Protein AF-0000000087155590 (afdb_homodimer)

Organism: NCBI:txid2511166

Nearest PDB structures (foldseek):
  5hev-assembly1_A  TM=5.969E-01  e=5.301E-11  Enterococcus faecium SD3B-2
  4zms-assembly1_B  TM=6.198E-01  e=1.510E-10  Streptococcus pneumoniae R6
  3eul-assembly2_B  TM=9.256E-01  e=1.081E-07  Mycobacterium tuberculosis
  7ve6-assembly1_B  TM=9.357E-01  e=5.323E-06  Staphylococcus aureus subsp. aureus Mu50
  3b2n-assembly1_A  TM=9.030E-01  e=6.718E-06  Staphylococcus aureus

Radius of gyration: 24.92 Å; Cα contacts (8 Å, |Δi|>4): 752; chains: 2; bounding box: 54×76×49 Å

Structure (mmCIF, N/CA/C/O backbone):
data_AF-0000000087155590-model_v1
#
loop_
_entity.id
_entity.type
_entity.pdbx_description
1 polymer 'Putative transcriptional regulatory protein NarL'
#
loop_
_atom_site.group_PDB
_atom_site.id
_atom_site.type_symbol
_atom_site.label_atom_id
_atom_site.label_alt_id
_atom_site.label_comp_id
_atom_site.label_asym_id
_atom_site.label_entity_id
_atom_site.label_seq_id
_atom_site.pdbx_PDB_ins_code
_atom_site.Cartn_x
_atom_site.Cartn_y
_atom_site.Cartn_z
_atom_site.occupancy
_atom_site.B_iso_or_equiv
_atom_site.auth_seq_id
_atom_site.auth_comp_id
_atom_site.auth_asym_id
_atom_site.auth_atom_id
_atom_site.pdbx_PDB_model_num
ATOM 1 N N . MET A 1 1 ? 22.781 20.844 10.422 1 59.44 1 MET A N 1
ATOM 2 C CA . MET A 1 1 ? 21.344 21.062 10.25 1 59.44 1 MET A CA 1
ATOM 3 C C . MET A 1 1 ? 20.547 19.938 10.883 1 59.44 1 MET A C 1
ATOM 5 O O . MET A 1 1 ? 20.922 18.766 10.789 1 59.44 1 MET A O 1
ATOM 9 N N . ARG A 1 2 ? 19.672 20.281 11.836 1 85.31 2 ARG A N 1
ATOM 10 C CA . ARG A 1 2 ? 18.969 19.25 12.602 1 85.31 2 ARG A CA 1
ATOM 11 C C . ARG A 1 2 ? 18.078 18.406 11.695 1 85.31 2 ARG A C 1
ATOM 13 O O . ARG A 1 2 ? 17.438 18.922 10.781 1 85.31 2 ARG A O 1
ATOM 20 N N . ARG A 1 3 ? 18.234 17.125 11.727 1 94.19 3 ARG A N 1
ATOM 21 C CA . ARG A 1 3 ? 17.422 16.219 10.93 1 94.19 3 ARG A CA 1
ATOM 22 C C . ARG A 1 3 ? 15.961 16.266 11.391 1 94.19 3 ARG A C 1
ATOM 24 O O . ARG A 1 3 ? 15.68 16.375 12.586 1 94.19 3 ARG A O 1
ATOM 31 N N . THR A 1 4 ? 15.031 16.359 10.445 1 97.06 4 THR A N 1
ATOM 32 C CA . THR A 1 4 ? 13.609 16.219 10.75 1 97.06 4 THR A CA 1
ATOM 33 C C . THR A 1 4 ? 13.297 14.828 11.281 1 97.06 4 THR A C 1
ATOM 35 O O . THR A 1 4 ? 13.625 13.828 10.641 1 97.06 4 THR A O 1
ATOM 38 N N . ARG A 1 5 ? 12.766 14.75 12.453 1 97.94 5 ARG A N 1
ATOM 39 C CA . ARG A 1 5 ? 12.43 13.484 13.094 1 97.94 5 ARG A CA 1
ATOM 40 C C . ARG A 1 5 ? 11.055 12.984 12.641 1 97.94 5 ARG A C 1
ATOM 42 O O . ARG A 1 5 ? 10.055 13.672 12.828 1 97.94 5 ARG A O 1
ATOM 49 N N . LEU A 1 6 ? 11.016 11.742 12.109 1 97.94 6 LEU A N 1
ATOM 50 C CA . LEU A 1 6 ? 9.836 11.211 11.438 1 97.94 6 LEU A CA 1
ATOM 51 C C . LEU A 1 6 ? 9.328 9.961 12.141 1 97.94 6 LEU A C 1
ATOM 53 O O . LEU A 1 6 ? 10.102 9.039 12.414 1 97.94 6 LEU A O 1
ATOM 57 N N . VAL A 1 7 ? 8.039 9.977 12.531 1 97.88 7 VAL A N 1
ATOM 58 C CA . VAL A 1 7 ? 7.32 8.75 12.852 1 97.88 7 VAL A CA 1
ATOM 59 C C . VAL A 1 7 ? 6.539 8.266 11.633 1 97.88 7 VAL A C 1
ATOM 61 O O . VAL A 1 7 ? 5.828 9.047 11 1 97.88 7 VAL A O 1
ATOM 64 N N . ILE A 1 8 ? 6.762 7.035 11.297 1 98.31 8 ILE A N 1
ATOM 65 C CA . ILE A 1 8 ? 6.012 6.48 10.172 1 98.31 8 ILE A CA 1
ATOM 66 C C . ILE A 1 8 ? 5.105 5.355 10.672 1 98.31 8 ILE A C 1
ATOM 68 O O . ILE A 1 8 ? 5.473 4.609 11.578 1 98.31 8 ILE A O 1
ATOM 72 N N . ALA A 1 9 ? 3.852 5.312 10.094 1 96.62 9 ALA A N 1
ATOM 73 C CA . ALA A 1 9 ? 2.914 4.258 10.477 1 96.62 9 ALA A CA 1
ATOM 74 C C . ALA A 1 9 ? 2.092 3.797 9.273 1 96.62 9 ALA A C 1
ATOM 76 O O . ALA A 1 9 ? 1.525 4.617 8.555 1 96.62 9 ALA A O 1
ATOM 77 N N . ASP A 1 10 ? 2.053 2.562 9.047 1 95.44 10 ASP A N 1
ATOM 78 C CA . ASP A 1 10 ? 1.27 1.902 8 1 95.44 10 ASP A CA 1
ATOM 79 C C . ASP A 1 10 ? 0.986 0.448 8.367 1 95.44 10 ASP A C 1
ATOM 81 O O . ASP A 1 10 ? 1.851 -0.241 8.914 1 95.44 10 ASP A O 1
ATOM 85 N N . ARG A 1 11 ? -0.164 -0.008 7.984 1 91.06 11 ARG A N 1
ATOM 86 C CA . ARG A 1 11 ? -0.543 -1.37 8.344 1 91.06 11 ARG A CA 1
ATOM 87 C C . ARG A 1 11 ? 0.173 -2.389 7.465 1 91.06 11 ARG A C 1
ATOM 89 O O . ARG A 1 11 ? 0.199 -3.58 7.777 1 91.06 11 ARG A O 1
ATOM 96 N N . HIS A 1 12 ? 0.706 -1.936 6.371 1 93.5 12 HIS A N 1
ATOM 97 C CA . HIS A 1 12 ? 1.404 -2.826 5.449 1 93.5 12 HIS A CA 1
ATOM 98 C C . HIS A 1 12 ? 2.914 -2.732 5.633 1 93.5 12 HIS A C 1
ATOM 100 O O . HIS A 1 12 ? 3.527 -1.724 5.273 1 93.5 12 HIS A O 1
ATOM 106 N N . PRO A 1 13 ? 3.557 -3.82 6.125 1 94.81 13 PRO A N 1
ATOM 107 C CA . PRO A 1 13 ? 5.004 -3.797 6.359 1 94.81 13 PRO A CA 1
ATOM 108 C C . PRO A 1 13 ? 5.797 -3.404 5.113 1 94.81 13 PRO A C 1
ATOM 110 O O . PRO A 1 13 ? 6.844 -2.766 5.223 1 94.81 13 PRO A O 1
ATOM 113 N N . ILE A 1 14 ? 5.273 -3.762 3.992 1 97 14 ILE A N 1
ATOM 114 C CA . ILE A 1 14 ? 5.996 -3.471 2.758 1 97 14 ILE A CA 1
ATOM 115 C C . ILE A 1 14 ? 6.062 -1.961 2.545 1 97 14 ILE A C 1
ATOM 117 O O . ILE A 1 14 ? 7.047 -1.448 2.006 1 97 14 ILE A O 1
ATOM 121 N N . VAL A 1 15 ? 5.062 -1.237 2.93 1 97.44 15 VAL A N 1
ATOM 122 C CA . VAL A 1 15 ? 5.059 0.219 2.838 1 97.44 15 VAL A CA 1
ATOM 123 C C . VAL A 1 15 ? 6.102 0.798 3.793 1 97.44 15 VAL A C 1
ATOM 125 O O . VAL A 1 15 ? 6.871 1.686 3.418 1 97.44 15 VAL A O 1
ATOM 128 N N . LEU A 1 16 ? 6.184 0.263 5.008 1 98.06 16 LEU A N 1
ATOM 129 C CA . LEU A 1 16 ? 7.172 0.708 5.98 1 98.06 16 LEU A CA 1
ATOM 130 C C . LEU A 1 16 ? 8.586 0.457 5.469 1 98.06 16 LEU A C 1
ATOM 132 O O . LEU A 1 16 ? 9.477 1.289 5.656 1 98.06 16 LEU A O 1
ATOM 136 N N . GLN A 1 17 ? 8.75 -0.666 4.832 1 97.56 17 GLN A N 1
ATOM 137 C CA . GLN A 1 17 ? 10.047 -0.971 4.23 1 97.56 17 GLN A CA 1
ATOM 138 C C . GLN A 1 17 ? 10.391 0.032 3.133 1 97.56 17 GLN A C 1
ATOM 140 O O . GLN A 1 17 ? 11.539 0.478 3.031 1 97.56 17 GLN A O 1
ATOM 145 N N . GLY A 1 18 ? 9.398 0.321 2.318 1 98.31 18 GLY A N 1
ATOM 146 C CA . GLY A 1 18 ? 9.602 1.322 1.283 1 98.31 18 GLY A CA 1
ATOM 147 C C . GLY A 1 18 ? 9.969 2.688 1.836 1 98.31 18 GLY A C 1
ATOM 148 O O . GLY A 1 18 ? 10.898 3.328 1.35 1 98.31 18 GLY A O 1
ATOM 149 N N . LEU A 1 19 ? 9.281 3.082 2.826 1 98.5 19 LEU A N 1
ATOM 150 C CA . LEU A 1 19 ? 9.562 4.367 3.463 1 98.5 19 LEU A CA 1
ATOM 151 C C . LEU A 1 19 ? 10.961 4.375 4.07 1 98.5 19 LEU A C 1
ATOM 153 O O . LEU A 1 19 ? 11.695 5.352 3.92 1 98.5 19 LEU A O 1
ATOM 157 N N . ALA A 1 20 ? 11.305 3.289 4.777 1 98.06 20 ALA A N 1
ATOM 158 C CA . ALA A 1 20 ? 12.641 3.188 5.352 1 98.06 20 ALA A CA 1
ATOM 159 C C . ALA A 1 20 ? 13.711 3.328 4.273 1 98.06 20 ALA A C 1
ATOM 161 O O . ALA A 1 20 ? 14.719 4.016 4.473 1 98.06 20 ALA A O 1
ATOM 162 N N . SER A 1 21 ? 13.477 2.73 3.184 1 97.56 21 SER A N 1
ATOM 163 C CA . SER A 1 21 ? 14.43 2.785 2.076 1 97.56 21 SER A CA 1
ATOM 164 C C . SER A 1 21 ? 14.539 4.199 1.513 1 97.56 21 SER A C 1
ATOM 166 O O . SER A 1 21 ? 15.641 4.684 1.254 1 97.56 21 SER A O 1
ATOM 168 N N . VAL A 1 22 ? 13.438 4.898 1.303 1 97.75 22 VAL A N 1
ATOM 169 C CA . VAL A 1 22 ? 13.391 6.246 0.746 1 97.75 22 VAL A CA 1
ATOM 170 C C . VAL A 1 22 ? 14.148 7.207 1.659 1 97.75 22 VAL A C 1
ATOM 172 O O . VAL A 1 22 ? 14.984 7.984 1.193 1 97.75 22 VAL A O 1
ATOM 175 N N . PHE A 1 23 ? 13.93 7.055 2.924 1 97.88 23 PHE A N 1
ATOM 176 C CA . PHE A 1 23 ? 14.477 8.055 3.834 1 97.88 23 PHE A CA 1
ATOM 177 C C . PHE A 1 23 ? 15.906 7.703 4.234 1 97.88 23 PHE A C 1
ATOM 179 O O . PHE A 1 23 ? 16.625 8.539 4.777 1 97.88 23 PHE A O 1
ATOM 186 N N . ALA A 1 24 ? 16.312 6.449 4.004 1 96.69 24 ALA A N 1
ATOM 187 C CA . ALA A 1 24 ? 17.719 6.094 4.176 1 96.69 24 ALA A CA 1
ATOM 188 C C . ALA A 1 24 ? 18.594 6.781 3.133 1 96.69 24 ALA A C 1
ATOM 190 O O . ALA A 1 24 ? 19.797 6.941 3.332 1 96.69 24 ALA A O 1
ATOM 191 N N . ALA A 1 25 ? 18 7.227 2.08 1 94.44 25 ALA A N 1
ATOM 192 C CA . ALA A 1 25 ? 18.734 7.797 0.96 1 94.44 25 ALA A CA 1
ATOM 193 C C . ALA A 1 25 ? 18.844 9.312 1.092 1 94.44 25 ALA A C 1
ATOM 195 O O . ALA A 1 25 ? 19.484 9.969 0.266 1 94.44 25 ALA A O 1
ATOM 196 N N . VAL A 1 26 ? 18.203 9.867 2.105 1 93.75 26 VAL A N 1
ATOM 197 C CA . VAL A 1 26 ? 18.266 11.312 2.305 1 93.75 26 VAL A CA 1
ATOM 198 C C . VAL A 1 26 ? 18.812 11.617 3.699 1 93.75 26 VAL A C 1
ATOM 200 O O . VAL A 1 26 ? 18.578 10.859 4.645 1 93.75 26 VAL A O 1
ATOM 203 N N . ARG A 1 27 ? 19.422 12.773 3.85 1 93.56 27 ARG A N 1
ATOM 204 C CA . ARG A 1 27 ? 20.156 13.07 5.082 1 93.56 27 ARG A CA 1
ATOM 205 C C . ARG A 1 27 ? 19.328 13.961 6.004 1 93.56 27 ARG A C 1
ATOM 207 O O . ARG A 1 27 ? 19.625 14.07 7.195 1 93.56 27 ARG A O 1
ATOM 214 N N . ASP A 1 28 ? 18.328 14.578 5.508 1 95.94 28 ASP A N 1
ATOM 215 C CA . ASP A 1 28 ? 17.656 15.617 6.281 1 95.94 28 ASP A CA 1
ATOM 216 C C . ASP A 1 28 ? 16.453 15.039 7.039 1 95.94 28 ASP A C 1
ATOM 218 O O . ASP A 1 28 ? 15.719 15.781 7.699 1 95.94 28 ASP A O 1
ATOM 222 N N . PHE A 1 29 ? 16.281 13.664 6.953 1 97.75 29 PHE A N 1
ATOM 223 C CA . PHE A 1 29 ? 15.227 13 7.703 1 97.75 29 PHE A CA 1
ATOM 224 C C . PHE A 1 29 ? 15.789 11.859 8.539 1 97.75 29 PHE A C 1
ATOM 226 O O . PHE A 1 29 ? 16.781 11.234 8.156 1 97.75 29 PHE A O 1
ATOM 233 N N . GLU A 1 30 ? 15.172 11.609 9.641 1 97.69 30 GLU A N 1
ATOM 234 C CA . GLU A 1 30 ? 15.461 10.461 10.492 1 97.69 30 GLU A CA 1
ATOM 235 C C . GLU A 1 30 ? 14.172 9.797 10.969 1 97.69 30 GLU A C 1
ATOM 237 O O . GLU A 1 30 ? 13.32 10.445 11.594 1 97.69 30 GLU A O 1
ATOM 242 N N . ILE A 1 31 ? 14.055 8.578 10.688 1 98.25 31 ILE A N 1
ATOM 243 C CA . ILE A 1 31 ? 12.922 7.836 11.227 1 98.25 31 ILE A CA 1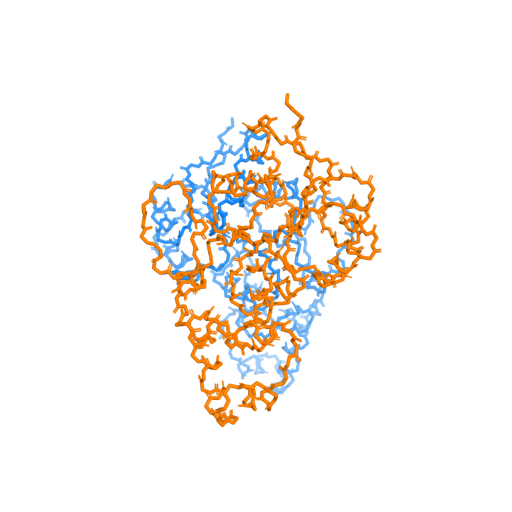
ATOM 244 C C . ILE A 1 31 ? 13.195 7.465 12.688 1 98.25 31 ILE A C 1
ATOM 246 O O . ILE A 1 31 ? 14.133 6.723 12.977 1 98.25 31 ILE A O 1
ATOM 250 N N . VAL A 1 32 ? 12.352 7.875 13.562 1 97.88 32 VAL A N 1
ATOM 251 C CA . VAL A 1 32 ? 12.609 7.66 14.984 1 97.88 32 VAL A CA 1
ATOM 252 C C . VAL A 1 32 ? 11.711 6.543 15.508 1 97.88 32 VAL A C 1
ATOM 254 O O . VAL A 1 32 ? 11.953 5.996 16.594 1 97.88 32 VAL A O 1
ATOM 257 N N . ALA A 1 33 ? 10.633 6.258 14.773 1 97.75 33 ALA A N 1
ATOM 258 C CA . ALA A 1 33 ? 9.742 5.148 15.109 1 97.75 33 ALA A CA 1
ATOM 259 C C . ALA A 1 33 ? 8.977 4.668 13.883 1 97.75 33 ALA A C 1
ATOM 261 O O . ALA A 1 33 ? 8.617 5.465 13.016 1 97.75 33 ALA A O 1
ATOM 262 N N . SER A 1 34 ? 8.773 3.436 13.797 1 97.88 34 SER A N 1
ATOM 263 C CA . SER A 1 34 ? 7.98 2.762 12.773 1 97.88 34 SER A CA 1
ATOM 264 C C . SER A 1 34 ? 6.898 1.889 13.406 1 97.88 34 SER A C 1
ATOM 266 O O . SER A 1 34 ? 7.195 1.014 14.219 1 97.88 34 SER A O 1
ATOM 268 N N . CYS A 1 35 ? 5.633 2.146 13.008 1 95.75 35 CYS A N 1
ATOM 269 C CA . CYS A 1 35 ? 4.508 1.479 13.648 1 95.75 35 CYS A CA 1
ATOM 270 C C . CYS A 1 35 ? 3.627 0.781 12.617 1 95.75 35 CYS A C 1
ATOM 272 O O . CYS A 1 35 ? 3.412 1.305 11.523 1 95.75 35 CYS A O 1
ATOM 274 N N . SER A 1 36 ? 3.051 -0.361 12.992 1 93.44 36 SER A N 1
ATOM 275 C CA . SER A 1 36 ? 2.201 -1.117 12.078 1 93.44 36 SER A CA 1
ATOM 276 C C . SER A 1 36 ? 0.75 -1.12 12.547 1 93.44 36 SE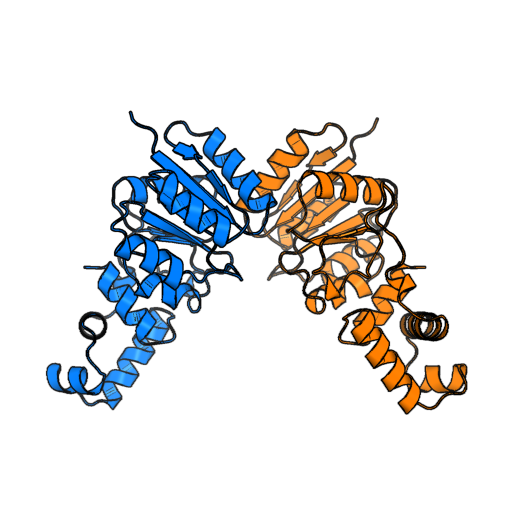R A C 1
ATOM 278 O O . SER A 1 36 ? -0.099 -1.788 11.953 1 93.44 36 SER A O 1
ATOM 280 N N . ASP A 1 37 ? 0.493 -0.435 13.656 1 89.88 37 ASP A N 1
ATOM 281 C CA . ASP A 1 37 ? -0.869 -0.331 14.164 1 89.88 37 ASP A CA 1
ATOM 282 C C . ASP A 1 37 ? -1.106 1.026 14.82 1 89.88 37 ASP A C 1
ATOM 284 O O . ASP A 1 37 ? -0.16 1.776 15.07 1 89.88 37 ASP A O 1
ATOM 288 N N . GLY A 1 38 ? -2.369 1.312 15.023 1 90.75 38 GLY A N 1
ATOM 289 C CA . GLY A 1 38 ? -2.742 2.611 15.555 1 90.75 38 GLY A CA 1
ATOM 290 C C . GLY A 1 38 ? -2.254 2.834 16.984 1 90.75 38 GLY A C 1
ATOM 291 O O . GLY A 1 38 ? -1.766 3.916 17.312 1 90.75 38 GLY A O 1
ATOM 292 N N . ALA A 1 39 ? -2.385 1.857 17.797 1 90.06 39 ALA A N 1
ATOM 293 C CA . ALA A 1 39 ? -2.004 1.987 19.203 1 90.06 39 ALA A CA 1
ATOM 294 C C . ALA A 1 39 ? -0.52 2.318 19.328 1 90.06 39 ALA A C 1
ATOM 296 O O . ALA A 1 39 ? -0.15 3.254 20.047 1 90.06 39 ALA A O 1
ATOM 297 N N . SER A 1 40 ? 0.287 1.545 18.672 1 94 40 SER A N 1
ATOM 298 C CA . SER A 1 40 ? 1.723 1.798 18.719 1 94 40 SER A CA 1
ATOM 299 C C . SER A 1 40 ? 2.064 3.156 18.109 1 94 40 SER A C 1
ATOM 301 O O . SER A 1 40 ? 2.998 3.824 18.562 1 94 40 SER A O 1
ATOM 303 N N . CYS A 1 41 ? 1.32 3.549 17.109 1 94.5 41 CYS A N 1
ATOM 304 C CA . CYS A 1 41 ? 1.52 4.848 16.484 1 94.5 41 CYS A CA 1
ATOM 305 C C . CYS A 1 41 ? 1.258 5.98 17.453 1 94.5 41 CYS A C 1
ATOM 307 O O . CYS A 1 41 ? 2.068 6.902 17.578 1 94.5 41 CYS A O 1
ATOM 309 N N . VAL A 1 42 ? 0.181 5.895 18.125 1 94.38 42 VAL A N 1
ATOM 310 C CA . VAL A 1 42 ? -0.193 6.914 19.109 1 94.38 42 VAL A CA 1
ATOM 311 C C . VAL A 1 42 ? 0.886 7.027 20.172 1 94.38 42 VAL A C 1
ATOM 313 O O . VAL A 1 42 ? 1.328 8.125 20.516 1 94.38 42 VAL A O 1
ATOM 316 N N . GLU A 1 43 ? 1.319 5.918 20.656 1 96.06 43 GLU A N 1
ATOM 317 C CA . GLU A 1 43 ? 2.365 5.902 21.672 1 96.06 43 GLU A CA 1
ATOM 318 C C . GLU A 1 43 ? 3.66 6.516 21.141 1 96.06 43 GLU A C 1
ATOM 320 O O . GLU A 1 43 ? 4.328 7.273 21.844 1 96.06 43 GLU A O 1
ATOM 325 N N . ALA A 1 44 ? 4.004 6.207 19.969 1 97.06 44 ALA A N 1
ATOM 326 C CA . ALA A 1 44 ? 5.227 6.723 19.359 1 97.06 44 ALA A CA 1
ATOM 327 C C . ALA A 1 44 ? 5.168 8.234 19.219 1 97.06 44 ALA A C 1
ATOM 329 O O . ALA A 1 44 ? 6.137 8.938 19.531 1 97.06 44 ALA A O 1
ATOM 330 N N . ILE A 1 45 ? 4.051 8.719 18.734 1 95.75 45 ILE A N 1
ATOM 331 C CA . ILE A 1 45 ? 3.896 10.156 18.547 1 95.75 45 ILE A CA 1
ATOM 332 C C . ILE A 1 45 ? 4.027 10.875 19.891 1 95.75 45 ILE A C 1
ATOM 334 O O . ILE A 1 45 ? 4.688 11.906 19.984 1 95.75 45 ILE A O 1
ATOM 338 N N . ARG A 1 46 ? 3.467 10.289 20.859 1 95.31 46 ARG A N 1
ATOM 339 C CA . ARG A 1 46 ? 3.459 10.875 22.188 1 95.31 46 ARG A CA 1
ATOM 340 C C . ARG A 1 46 ? 4.871 10.938 22.766 1 95.31 46 ARG A C 1
ATOM 342 O O . ARG A 1 46 ? 5.234 11.922 23.422 1 95.31 46 ARG A O 1
ATOM 349 N N . ASN A 1 47 ? 5.699 9.969 22.422 1 95.12 47 ASN A N 1
ATOM 350 C CA . ASN A 1 47 ? 6.922 9.781 23.203 1 95.12 47 ASN A CA 1
ATOM 351 C C . ASN A 1 47 ? 8.156 10.156 22.391 1 95.12 47 ASN A C 1
ATOM 353 O O . ASN A 1 47 ? 9.25 10.312 22.953 1 95.12 47 ASN A O 1
ATOM 357 N N . SER A 1 48 ? 8.086 10.344 21.156 1 93.5 48 SER A N 1
ATOM 358 C CA . SER A 1 48 ? 9.289 10.445 20.328 1 93.5 48 SER A CA 1
ATOM 359 C C . SER A 1 48 ? 9.703 11.898 20.125 1 93.5 48 SER A C 1
ATOM 361 O O . SER A 1 48 ? 10.82 12.18 19.703 1 93.5 48 SER A O 1
ATOM 363 N N . GLY A 1 49 ? 8.852 12.906 20.375 1 93.94 49 GLY A N 1
ATOM 364 C CA . GLY A 1 49 ? 9.148 14.289 20.031 1 93.94 49 GLY A CA 1
ATOM 365 C C . GLY A 1 49 ? 9.344 14.492 18.531 1 93.94 49 GLY A C 1
ATOM 366 O O . GLY A 1 49 ? 10.164 15.32 18.125 1 93.94 49 GLY A O 1
ATOM 367 N N . SER A 1 50 ? 8.703 13.734 17.781 1 96.38 50 SER A N 1
ATOM 368 C CA . SER A 1 50 ? 8.844 13.789 16.328 1 96.38 50 SER A CA 1
ATOM 369 C C . SER A 1 50 ? 8.336 15.117 15.773 1 96.38 50 SER A C 1
ATOM 371 O O . SER A 1 50 ? 7.434 15.734 16.344 1 96.38 50 SER A O 1
ATOM 373 N N . ASP A 1 51 ? 8.945 15.547 14.68 1 96.5 51 ASP A N 1
ATOM 374 C CA . ASP A 1 51 ? 8.492 16.734 13.969 1 96.5 51 ASP A CA 1
ATOM 375 C C . ASP A 1 51 ? 7.301 16.422 13.07 1 96.5 51 ASP A C 1
ATOM 377 O O . ASP A 1 51 ? 6.367 17.219 12.961 1 96.5 51 ASP A O 1
ATOM 381 N N . ILE A 1 52 ? 7.348 15.281 12.414 1 96.38 52 ILE A N 1
ATOM 382 C CA . ILE A 1 52 ? 6.312 14.867 11.469 1 96.38 52 ILE A CA 1
ATOM 383 C C . ILE A 1 52 ? 5.898 13.43 11.766 1 96.38 52 ILE A C 1
ATOM 385 O O . ILE A 1 52 ? 6.742 12.578 12.07 1 96.38 52 ILE A O 1
ATOM 389 N N . ALA A 1 53 ? 4.59 13.148 11.703 1 96.31 53 ALA A N 1
ATOM 390 C CA . ALA A 1 53 ? 4.031 11.805 11.695 1 96.31 53 ALA A CA 1
ATOM 391 C C . ALA A 1 53 ? 3.389 11.484 10.344 1 96.31 53 ALA A C 1
ATOM 393 O O . ALA A 1 53 ? 2.373 12.078 9.984 1 96.31 53 ALA A O 1
ATOM 394 N N . LEU A 1 54 ? 4.059 10.648 9.578 1 96.38 54 LEU A N 1
ATOM 395 C CA . LEU A 1 54 ? 3.547 10.148 8.305 1 96.38 54 LEU A CA 1
ATOM 396 C C . LEU A 1 54 ? 2.748 8.867 8.5 1 96.38 54 LEU A C 1
ATOM 398 O O . LEU A 1 54 ? 3.326 7.801 8.719 1 96.38 54 LEU A O 1
ATOM 402 N N . LEU A 1 55 ? 1.37 8.992 8.344 1 93.69 55 LEU A N 1
ATOM 403 C CA . LEU A 1 55 ? 0.507 7.898 8.773 1 93.69 55 LEU A CA 1
ATOM 404 C C . LEU A 1 55 ? -0.434 7.473 7.652 1 93.69 55 LEU A C 1
ATOM 406 O O . LEU A 1 55 ? -0.897 8.305 6.875 1 93.69 55 LEU A O 1
ATOM 410 N N . GLU A 1 56 ? -0.629 6.145 7.664 1 90.12 56 GLU A N 1
ATOM 411 C CA . GLU A 1 56 ? -1.754 5.723 6.836 1 90.12 56 GLU A CA 1
ATOM 412 C C . GLU A 1 56 ? -3.066 6.312 7.344 1 90.12 56 GLU A C 1
ATOM 414 O O . GLU A 1 56 ? -3.176 6.676 8.516 1 90.12 56 GLU A O 1
ATOM 419 N N . ASP A 1 57 ? -4.09 6.426 6.488 1 75.31 57 ASP A N 1
ATOM 420 C CA . ASP A 1 57 ? -5.289 7.18 6.828 1 75.31 57 ASP A CA 1
ATOM 421 C C . ASP A 1 57 ? -6.328 6.289 7.508 1 75.31 57 ASP A C 1
ATOM 423 O O . ASP A 1 57 ? -7.312 6.781 8.055 1 75.31 57 ASP A O 1
ATOM 427 N N . ALA A 1 58 ? -6.113 4.996 7.484 1 75.62 58 ALA A N 1
ATOM 428 C CA . ALA A 1 58 ? -7.188 4.152 8.008 1 75.62 58 ALA A CA 1
ATOM 429 C C . ALA A 1 58 ? -6.629 3.021 8.867 1 75.62 58 ALA A C 1
ATOM 431 O O . ALA A 1 58 ? -6.324 1.939 8.352 1 75.62 58 ALA A O 1
ATOM 432 N N . PHE A 1 59 ? -6.488 3.279 10.18 1 81.12 59 PHE A N 1
ATOM 433 C CA . PHE A 1 59 ? -6.207 2.197 11.117 1 81.12 59 PHE A CA 1
ATOM 434 C C . PHE A 1 59 ? -7.496 1.656 11.719 1 81.12 59 PHE A C 1
ATOM 436 O O . PHE A 1 59 ? -8.43 2.418 11.992 1 81.12 59 PHE A O 1
ATOM 443 N N . PRO A 1 60 ? -7.586 0.349 11.938 1 74.56 60 PRO A N 1
ATOM 444 C CA . PRO A 1 60 ? -8.797 -0.235 12.523 1 74.56 60 PRO A CA 1
ATOM 445 C C . PRO A 1 60 ? -8.969 0.119 14 1 74.56 60 PRO A C 1
ATOM 447 O O . PRO A 1 60 ? -10.094 0.167 14.5 1 74.56 60 PRO A O 1
ATOM 450 N N . ASP A 1 61 ? -7.992 0.344 14.68 1 81.19 61 ASP A N 1
ATOM 451 C CA . ASP A 1 61 ? -8.031 0.439 16.141 1 81.19 61 ASP A CA 1
ATOM 452 C C . ASP A 1 61 ? -8.062 1.896 16.594 1 81.19 61 ASP A C 1
ATOM 454 O O . ASP A 1 61 ? -8.352 2.184 17.766 1 81.19 61 ASP A O 1
ATOM 458 N N . VAL A 1 62 ? -7.738 2.855 15.75 1 82.56 62 VAL A N 1
ATOM 459 C CA . VAL A 1 62 ? -7.738 4.277 16.078 1 82.56 62 VAL A CA 1
ATOM 460 C C . VAL A 1 62 ? -8.125 5.094 14.852 1 82.56 62 VAL A C 1
ATOM 462 O O . VAL A 1 62 ? -7.676 4.812 13.742 1 82.56 62 VAL A O 1
ATOM 465 N N . THR A 1 63 ? -8.914 6.035 14.992 1 79.5 63 THR A N 1
ATOM 466 C CA . THR A 1 63 ? -9.32 6.883 13.883 1 79.5 63 THR A CA 1
ATOM 467 C C . THR A 1 63 ? -8.359 8.062 13.719 1 79.5 63 THR A C 1
ATOM 469 O O . THR A 1 63 ? -7.656 8.43 14.664 1 79.5 63 THR A O 1
ATOM 472 N N . SER A 1 64 ? -8.289 8.609 12.477 1 81.12 64 SER A N 1
ATOM 473 C CA . SER A 1 64 ? -7.496 9.805 12.219 1 81.12 64 SER A CA 1
ATOM 474 C C . SER A 1 64 ? -7.91 10.953 13.141 1 81.12 64 SER A C 1
ATOM 476 O O . SER A 1 64 ? -7.062 11.719 13.602 1 81.12 64 SER A O 1
ATOM 478 N N . ALA A 1 65 ? -9.195 11 13.383 1 76.69 65 ALA A N 1
ATOM 479 C CA . ALA A 1 65 ? -9.727 12.047 14.25 1 76.69 65 ALA A CA 1
ATOM 480 C C . ALA A 1 65 ? -9.195 11.914 15.672 1 76.69 65 ALA A C 1
ATOM 482 O O . ALA A 1 65 ? -8.859 12.914 16.312 1 76.69 65 ALA A O 1
ATOM 483 N N . GLU A 1 66 ? -9.109 10.719 16.141 1 82.75 66 GLU A N 1
ATOM 484 C CA . GLU A 1 66 ? -8.602 10.461 17.484 1 82.75 66 GLU A CA 1
ATOM 485 C C . GLU A 1 66 ? -7.121 10.836 17.594 1 82.75 66 GLU A C 1
ATOM 487 O O . GLU A 1 66 ? -6.691 11.398 18.609 1 82.75 66 GLU A O 1
ATOM 492 N N . ILE A 1 67 ? -6.41 10.555 16.578 1 86.31 67 ILE A N 1
ATOM 493 C CA . ILE A 1 67 ? -4.988 10.875 16.562 1 86.31 67 ILE A CA 1
ATOM 494 C C . ILE A 1 67 ? -4.793 12.391 16.594 1 86.31 67 ILE A C 1
ATOM 496 O O . ILE A 1 67 ? -4.012 12.906 17.391 1 86.31 67 ILE A O 1
ATOM 500 N N . LEU A 1 68 ? -5.535 13.07 15.781 1 82.75 68 LEU A N 1
ATOM 501 C CA . LEU A 1 68 ? -5.43 14.523 15.695 1 82.75 68 LEU A CA 1
ATOM 502 C C . LEU A 1 68 ? -5.867 15.172 17 1 82.75 68 LEU A C 1
ATOM 504 O O . LEU A 1 68 ? -5.242 16.125 17.469 1 82.75 68 LEU A O 1
ATOM 508 N N . ALA A 1 69 ? -6.918 14.656 17.562 1 82.44 69 ALA A N 1
ATOM 509 C CA . ALA A 1 69 ? -7.414 15.172 18.844 1 82.44 69 ALA A CA 1
ATOM 510 C C . ALA A 1 69 ? -6.363 15.016 19.938 1 82.44 69 ALA A C 1
ATOM 512 O O . ALA A 1 69 ? -6.184 15.914 20.766 1 82.44 69 ALA A O 1
ATOM 513 N N . MET A 1 70 ? -5.773 13.859 19.922 1 87.44 70 MET A N 1
ATOM 514 C CA . MET A 1 70 ? -4.734 13.594 20.922 1 87.44 70 MET A CA 1
ATOM 515 C C . MET A 1 70 ? -3.572 14.57 20.766 1 87.44 70 MET A C 1
ATOM 517 O O . MET A 1 70 ? -3.102 15.141 21.75 1 87.44 70 MET A O 1
ATOM 521 N N . ILE A 1 71 ? -3.127 14.844 19.609 1 87.75 71 ILE A N 1
ATOM 522 C CA . ILE A 1 71 ? -2.01 15.742 19.328 1 87.75 71 ILE A CA 1
ATOM 523 C C . ILE A 1 71 ? -2.359 17.156 19.797 1 87.75 71 ILE A C 1
ATOM 525 O O . ILE A 1 71 ? -1.553 17.828 20.438 1 87.75 71 ILE A O 1
ATOM 529 N N . ASP A 1 72 ? -3.533 17.5 19.453 1 83.81 72 ASP A N 1
ATOM 530 C CA . ASP A 1 72 ? -4 18.844 19.828 1 83.81 72 ASP A CA 1
ATOM 531 C C . ASP A 1 72 ? -4.16 18.969 21.344 1 83.81 72 ASP A C 1
ATOM 533 O O . ASP A 1 72 ? -3.697 19.938 21.938 1 83.81 72 ASP A O 1
ATOM 537 N N . GLY A 1 73 ? -4.836 18.016 21.891 1 88.75 73 GLY A N 1
ATOM 538 C CA . GLY A 1 73 ? -5.105 18.031 23.328 1 88.75 73 GLY A CA 1
ATOM 539 C C . GLY A 1 73 ? -3.848 18.047 24.172 1 88.75 73 GLY A C 1
ATOM 540 O O . GLY A 1 73 ? -3.809 18.688 25.219 1 88.75 73 GLY A O 1
ATOM 541 N N . GLU A 1 74 ? -2.898 17.359 23.656 1 93.38 74 GLU A N 1
ATOM 542 C CA . GLU A 1 74 ? -1.648 17.281 24.406 1 93.38 74 GLU A CA 1
ATOM 543 C C . GLU A 1 74 ? -0.652 18.344 23.938 1 93.38 74 GLU A C 1
ATOM 545 O O . GLU A 1 74 ? 0.492 18.359 24.391 1 93.38 74 GLU A O 1
ATOM 550 N N . ARG A 1 75 ? -1.056 19.203 22.984 1 91.5 75 ARG A N 1
ATOM 551 C CA . ARG A 1 75 ? -0.285 20.328 22.453 1 91.5 75 ARG A CA 1
ATOM 552 C C . ARG A 1 75 ? 1.063 19.859 21.922 1 91.5 75 ARG A C 1
ATOM 554 O O . ARG A 1 75 ? 2.102 20.438 22.25 1 91.5 75 ARG A O 1
ATOM 561 N N . LEU A 1 76 ? 1.047 18.734 21.297 1 92.56 76 LEU A N 1
ATOM 562 C CA . LEU A 1 76 ? 2.254 18.234 20.641 1 92.56 76 LEU A CA 1
ATOM 563 C C . LEU A 1 76 ? 2.564 19.062 19.391 1 92.56 76 LEU A C 1
ATOM 565 O O . LEU A 1 76 ? 1.649 19.516 18.703 1 92.56 76 LEU A O 1
ATOM 569 N N . SER A 1 77 ? 3.816 19.203 19.062 1 92.81 77 SER A N 1
ATOM 570 C CA . SER A 1 77 ? 4.234 20.016 17.922 1 92.81 77 SER A CA 1
ATOM 571 C C . SER A 1 77 ? 4.285 19.172 16.656 1 92.81 77 SER A C 1
ATOM 573 O O . SER A 1 77 ? 4.508 19.703 15.562 1 92.81 77 SER A O 1
ATOM 575 N N . THR A 1 78 ? 4.012 17.938 16.812 1 94.19 78 THR A N 1
ATOM 576 C CA . THR A 1 78 ? 4.094 17.016 15.688 1 94.19 78 THR A CA 1
ATOM 577 C C . THR A 1 78 ? 3.08 17.391 14.609 1 94.19 78 THR A C 1
ATOM 579 O O . THR A 1 78 ? 1.898 17.594 14.898 1 94.19 78 THR A O 1
ATOM 582 N N . ARG A 1 79 ? 3.559 17.5 13.375 1 91.81 79 ARG A N 1
ATOM 583 C CA . ARG A 1 79 ? 2.676 17.719 12.227 1 91.81 79 ARG A CA 1
ATOM 584 C C . ARG A 1 79 ? 2.285 16.391 11.586 1 91.81 79 ARG A C 1
ATOM 586 O O . ARG A 1 79 ? 3.15 15.562 11.266 1 91.81 79 ARG A O 1
ATOM 593 N N . VAL A 1 80 ? 1.013 16.219 11.344 1 91.56 80 VAL A N 1
ATOM 594 C CA . VAL A 1 80 ? 0.518 14.938 10.82 1 91.56 80 VAL A CA 1
ATOM 595 C C . VAL A 1 80 ? 0.374 15.023 9.305 1 91.56 80 VAL A C 1
ATOM 597 O O . VAL A 1 80 ? -0.137 16.016 8.773 1 91.56 80 VAL A O 1
ATOM 600 N N . VAL A 1 81 ? 0.896 14.078 8.648 1 91.31 81 VAL A N 1
ATOM 601 C CA . VAL A 1 81 ? 0.72 13.883 7.215 1 91.31 81 VAL A CA 1
ATOM 602 C C . VAL A 1 81 ? 0.071 12.523 6.953 1 91.31 81 VAL A C 1
ATOM 604 O O . VAL A 1 81 ? 0.624 11.484 7.32 1 91.31 81 VAL A O 1
ATOM 607 N N . PHE A 1 82 ? -1.053 12.531 6.336 1 88.69 82 PHE A N 1
ATOM 608 C CA . PHE A 1 82 ? -1.698 11.273 5.973 1 88.69 82 PHE A CA 1
ATOM 609 C C . PHE A 1 82 ? -1.198 10.781 4.617 1 88.69 82 PHE A C 1
ATOM 611 O O . PHE A 1 82 ? -1.24 11.516 3.631 1 88.69 82 PHE A O 1
ATOM 618 N N . PHE A 1 83 ? -0.664 9.602 4.645 1 92.19 83 PHE A N 1
ATOM 619 C CA . PHE A 1 83 ? -0.196 8.914 3.443 1 92.19 83 PHE A CA 1
ATOM 620 C C . PHE A 1 83 ? -1.251 7.945 2.926 1 92.19 83 PHE A C 1
ATOM 622 O O . PHE A 1 83 ? -1.299 6.789 3.352 1 92.19 83 PHE A O 1
ATOM 629 N N . ALA A 1 84 ? -2.092 8.352 1.939 1 86.06 84 ALA A N 1
ATOM 630 C CA . ALA A 1 84 ? -3.367 7.703 1.638 1 86.06 84 ALA A CA 1
ATOM 631 C C . ALA A 1 84 ? -3.285 6.906 0.337 1 86.06 84 ALA A C 1
ATOM 633 O O . ALA A 1 84 ? -2.648 7.344 -0.625 1 86.06 84 ALA A O 1
ATOM 634 N N . ALA A 1 85 ? -3.85 5.562 0.35 1 80.81 85 ALA A N 1
ATOM 635 C CA . ALA A 1 85 ? -3.91 4.738 -0.855 1 80.81 85 ALA A CA 1
ATOM 636 C C . ALA A 1 85 ? -4.781 5.395 -1.923 1 80.81 85 ALA A C 1
ATOM 638 O O . ALA A 1 85 ? -4.48 5.312 -3.115 1 80.81 85 ALA A O 1
ATOM 639 N N . GLU A 1 86 ? -6.043 5.586 -1.594 1 63.59 86 GLU A N 1
ATOM 640 C CA . GLU A 1 86 ? -6.949 6.25 -2.525 1 63.59 86 GLU A CA 1
ATOM 641 C C . GLU A 1 86 ? -7.223 7.688 -2.096 1 63.59 86 GLU A C 1
ATOM 643 O O . GLU A 1 86 ? -7.387 7.965 -0.907 1 63.59 86 GLU A O 1
ATOM 648 N N . ALA A 1 87 ? -6.656 8.461 -2.877 1 49.56 87 ALA A N 1
ATOM 649 C CA . ALA A 1 87 ? -7 9.836 -2.533 1 49.56 87 ALA A CA 1
ATOM 650 C C . ALA A 1 87 ? -8.5 10.07 -2.646 1 49.56 87 ALA A C 1
ATOM 652 O O . ALA A 1 87 ? -8.984 10.555 -3.672 1 49.56 87 ALA A O 1
ATOM 653 N N . GLN A 1 88 ? -9.25 8.891 -2.383 1 44.78 88 GLN A N 1
ATOM 654 C CA . GLN A 1 88 ? -10.633 9.297 -2.646 1 44.78 88 GLN A CA 1
ATOM 655 C C . GLN A 1 88 ? -11.023 10.492 -1.786 1 44.78 88 GLN A C 1
ATOM 657 O O . GLN A 1 88 ? -10.648 10.57 -0.615 1 44.78 88 GLN A O 1
ATOM 662 N N . GLN A 1 89 ? -11.438 11.375 -2.414 1 42.66 89 GLN A N 1
ATOM 663 C CA . GLN A 1 89 ? -11.953 12.648 -1.925 1 42.66 89 GLN A CA 1
ATOM 664 C C . GLN A 1 89 ? -12.734 12.461 -0.627 1 42.66 89 GLN A C 1
ATOM 666 O O . GLN A 1 89 ? -12.625 13.281 0.288 1 42.66 89 GLN A O 1
ATOM 671 N N . GLY A 1 90 ? -13.469 11.414 -0.587 1 41.22 90 GLY A N 1
ATOM 672 C CA . GLY A 1 90 ? -14.438 11.391 0.501 1 41.22 90 GLY A CA 1
ATOM 673 C C . GLY A 1 90 ? -13.836 10.953 1.822 1 41.22 90 GLY A C 1
ATOM 674 O O . GLY A 1 90 ? -14.289 11.367 2.889 1 41.22 90 GLY A O 1
ATOM 675 N N . GLU A 1 91 ? -13 10.078 1.773 1 44.66 91 GLU A N 1
ATOM 676 C CA . GLU A 1 91 ? -12.586 9.484 3.039 1 44.66 91 GLU A CA 1
ATOM 677 C C . GLU A 1 91 ? -11.617 10.398 3.787 1 44.66 91 GLU A C 1
ATOM 679 O O . GLU A 1 91 ? -11.484 10.305 5.008 1 44.66 91 GLU A O 1
ATOM 684 N N . LEU A 1 92 ? -10.969 11.18 3.082 1 47.25 92 LEU A N 1
ATOM 685 C CA . LEU A 1 92 ? -10 12.062 3.727 1 47.25 92 LEU A CA 1
ATOM 686 C C . LEU A 1 92 ? -10.695 13.273 4.332 1 47.25 92 LEU A C 1
ATOM 688 O O . LEU A 1 92 ? -10.039 14.172 4.859 1 47.25 92 LEU A O 1
ATOM 692 N N . ALA A 1 93 ? -11.969 13.195 4.281 1 45.59 93 ALA A N 1
ATOM 693 C CA . ALA A 1 93 ? -12.758 14.32 4.781 1 45.59 93 ALA A CA 1
ATOM 694 C C . ALA A 1 93 ? -12.461 14.578 6.254 1 45.59 93 ALA A C 1
ATOM 696 O O . ALA A 1 93 ? -12.258 15.727 6.656 1 45.59 93 ALA A O 1
ATOM 697 N N . PRO A 1 94 ? -12.469 13.594 6.941 1 45.62 94 PRO A N 1
ATOM 698 C CA . PRO A 1 94 ? -12.312 13.891 8.367 1 45.62 94 PRO A CA 1
ATOM 699 C C . PRO A 1 94 ? -10.938 14.477 8.695 1 45.62 94 PRO A C 1
ATOM 701 O O . PRO A 1 94 ? -10.836 15.398 9.508 1 45.62 94 PRO A O 1
ATOM 704 N N . PRO A 1 95 ? -9.938 13.828 8.211 1 46.72 95 PRO A N 1
ATOM 705 C CA . PRO A 1 95 ? -8.641 14.383 8.625 1 46.72 95 PRO A CA 1
ATOM 706 C C . PRO A 1 95 ? -8.484 15.852 8.234 1 46.72 95 PRO A C 1
ATOM 708 O O . PRO A 1 95 ? -7.824 16.609 8.953 1 46.72 95 PRO A O 1
ATOM 711 N N . LEU A 1 96 ? -9.086 16.156 7.172 1 47.06 96 LEU A N 1
ATOM 712 C CA . LEU A 1 96 ? -8.93 17.531 6.695 1 47.06 96 LEU A CA 1
ATOM 713 C C . LEU A 1 96 ? -9.688 18.5 7.586 1 47.06 96 LEU A C 1
ATOM 715 O O . LEU A 1 96 ? -9.258 19.641 7.781 1 47.06 96 LEU A O 1
ATOM 719 N N . ALA A 1 97 ? -10.758 18 8.117 1 42.78 97 ALA A N 1
ATOM 720 C CA . ALA A 1 97 ? -11.578 18.859 8.953 1 42.78 97 ALA A CA 1
ATOM 721 C C . ALA A 1 97 ? -10.852 19.234 10.234 1 42.78 97 ALA A C 1
ATOM 723 O O . ALA A 1 97 ? -11.07 20.328 10.789 1 42.78 97 ALA A O 1
ATOM 724 N N . ALA A 1 98 ? -10.141 18.375 10.734 1 43.34 98 ALA A N 1
ATOM 725 C CA . ALA A 1 98 ? -9.555 18.578 12.055 1 43.34 98 ALA A CA 1
ATOM 726 C C . ALA A 1 98 ? -8.352 19.516 11.977 1 43.34 98 ALA A C 1
ATOM 728 O O . ALA A 1 98 ? -7.688 19.766 12.984 1 43.34 98 ALA A O 1
ATOM 729 N N . GLY A 1 99 ? -8.258 20.344 10.789 1 44.72 99 GLY A N 1
ATOM 730 C CA . GLY A 1 99 ? -7.145 21.266 10.594 1 44.72 99 GLY A CA 1
ATOM 731 C C . GLY A 1 99 ? -6.23 20.859 9.453 1 44.72 99 GLY A C 1
ATOM 732 O O . GLY A 1 99 ? -6.555 19.953 8.68 1 44.72 99 GLY A O 1
ATOM 733 N N . ALA A 1 100 ? -5.059 21.766 9.195 1 49.03 100 ALA A N 1
ATOM 734 C CA . ALA A 1 100 ? -4.039 21.656 8.148 1 49.03 100 ALA A CA 1
ATOM 735 C C . ALA A 1 100 ? -3.6 20.219 7.957 1 49.03 100 ALA A C 1
ATOM 737 O O . ALA A 1 100 ? -2.762 19.703 8.711 1 49.03 100 ALA A O 1
ATOM 738 N N . CYS A 1 101 ? -4.59 19.438 7.41 1 61.59 101 CYS A N 1
ATOM 739 C CA . CYS A 1 101 ? -4.203 18.031 7.312 1 61.59 101 CYS A CA 1
ATOM 740 C C . CYS A 1 101 ? -3.357 17.781 6.07 1 61.59 101 CYS A C 1
ATOM 742 O O . CYS A 1 101 ? -3.619 18.359 5.012 1 61.59 101 CYS A O 1
ATOM 744 N N . ASN A 1 102 ? -2.129 17.609 6.16 1 79.62 102 ASN A N 1
ATOM 745 C CA . ASN A 1 102 ? -1.198 17.172 5.125 1 79.62 102 ASN A CA 1
ATOM 746 C C . ASN A 1 102 ? -1.535 15.773 4.625 1 79.62 102 ASN A C 1
ATOM 748 O O . ASN A 1 102 ? -1.68 14.844 5.422 1 79.62 102 ASN A O 1
ATOM 752 N N . VAL A 1 103 ? -1.863 15.82 3.281 1 84.12 103 VAL A N 1
ATOM 753 C CA . VAL A 1 103 ? -2.166 14.523 2.684 1 84.12 103 VAL A CA 1
ATOM 754 C C . VAL A 1 103 ? -1.244 14.281 1.49 1 84.12 103 VAL A C 1
ATOM 756 O O . VAL A 1 103 ? -1.061 15.164 0.647 1 84.12 103 VAL A O 1
ATOM 759 N N . ILE A 1 104 ? -0.656 13.203 1.484 1 88.44 104 ILE A N 1
ATOM 760 C CA . ILE A 1 104 ? 0.129 12.734 0.35 1 88.44 104 ILE A CA 1
ATOM 761 C C . ILE A 1 104 ? -0.417 11.391 -0.132 1 88.44 104 ILE A C 1
ATOM 763 O O . ILE A 1 104 ? -0.571 10.453 0.659 1 88.44 104 ILE A O 1
ATOM 767 N N . SER A 1 105 ? -0.776 11.352 -1.395 1 88.25 105 SER A N 1
ATOM 768 C CA . SER A 1 105 ? -1.243 10.102 -1.987 1 88.25 105 SER A CA 1
ATOM 769 C C . SER A 1 105 ? -0.106 9.094 -2.123 1 88.25 105 SER A C 1
ATOM 771 O O . SER A 1 105 ? 1.015 9.461 -2.484 1 88.25 105 SER A O 1
ATOM 773 N N . LYS A 1 106 ? -0.414 7.836 -1.91 1 91.31 106 LYS A N 1
ATOM 774 C CA . LYS A 1 106 ? 0.583 6.785 -2.09 1 91.31 106 LYS A CA 1
ATOM 775 C C . LYS A 1 106 ? 0.951 6.625 -3.562 1 91.31 106 LYS A C 1
ATOM 777 O O . LYS A 1 106 ? 1.914 5.93 -3.895 1 91.31 106 LYS A O 1
ATOM 782 N N . HIS A 1 107 ? 0.273 7.348 -4.395 1 87.38 107 HIS A N 1
ATOM 783 C CA . HIS A 1 107 ? 0.63 7.344 -5.809 1 87.38 107 HIS A CA 1
ATOM 784 C C . HIS A 1 107 ? 1.787 8.297 -6.086 1 87.38 107 HIS A C 1
ATOM 786 O O . HIS A 1 107 ? 2.361 8.281 -7.176 1 87.38 107 HIS A O 1
ATOM 792 N N . ALA A 1 108 ? 2.143 9.07 -5.152 1 87.19 108 ALA A N 1
ATOM 793 C CA . ALA A 1 108 ? 3.26 9.992 -5.32 1 87.19 108 ALA A CA 1
ATOM 794 C C . ALA A 1 108 ? 4.582 9.242 -5.453 1 87.19 108 ALA A C 1
ATOM 796 O O . ALA A 1 108 ? 4.781 8.211 -4.805 1 87.19 108 ALA A O 1
ATOM 797 N N . SER A 1 109 ? 5.48 9.797 -6.289 1 89.5 109 SER A N 1
ATOM 798 C CA . SER A 1 109 ? 6.828 9.242 -6.383 1 89.5 109 SER A CA 1
ATOM 799 C C . SER A 1 109 ? 7.605 9.453 -5.09 1 89.5 109 SER A C 1
ATOM 801 O O . SER A 1 109 ? 7.273 10.336 -4.297 1 89.5 109 SER A O 1
ATOM 803 N N . PRO A 1 110 ? 8.656 8.625 -4.883 1 94.19 110 PRO A N 1
ATOM 804 C CA . PRO A 1 110 ? 9.516 8.859 -3.717 1 94.19 110 PRO A CA 1
ATOM 805 C C . PRO A 1 110 ? 10.055 10.281 -3.654 1 94.19 110 PRO A C 1
ATOM 807 O O . PRO A 1 110 ? 10.141 10.867 -2.572 1 94.19 110 PRO A O 1
ATOM 810 N N . GLU A 1 111 ? 10.383 10.82 -4.801 1 90.69 111 GLU A N 1
ATOM 811 C CA . GLU A 1 111 ? 10.898 12.18 -4.844 1 90.69 111 GLU A CA 1
ATOM 812 C C . GLU A 1 111 ? 9.844 13.188 -4.41 1 90.69 111 GLU A C 1
ATOM 814 O O . GLU A 1 111 ? 10.125 14.094 -3.627 1 90.69 111 GLU A O 1
ATOM 819 N N . THR A 1 112 ? 8.641 12.977 -4.887 1 89.06 112 THR A N 1
ATOM 820 C CA . THR A 1 112 ? 7.527 13.852 -4.523 1 89.06 112 THR A CA 1
ATOM 821 C C . THR A 1 112 ? 7.207 13.727 -3.037 1 89.06 112 THR A C 1
ATOM 823 O O . THR A 1 112 ? 6.93 14.734 -2.373 1 89.06 112 THR A O 1
ATOM 826 N N . LEU A 1 113 ? 7.293 12.586 -2.543 1 94.19 113 LEU A N 1
ATOM 827 C CA . LEU A 1 113 ? 7.059 12.336 -1.123 1 94.19 113 LEU A CA 1
ATOM 828 C C . LEU A 1 113 ? 8.047 13.125 -0.267 1 94.19 113 LEU A C 1
ATOM 830 O O . LEU A 1 113 ? 7.648 13.859 0.637 1 94.19 113 LEU A O 1
ATOM 834 N N . VAL A 1 114 ? 9.336 13.039 -0.604 1 95.44 114 VAL A N 1
ATOM 835 C CA . VAL A 1 114 ? 10.398 13.688 0.165 1 95.44 114 VAL A CA 1
ATOM 836 C C . VAL A 1 114 ? 10.234 15.203 0.092 1 95.44 114 VAL A C 1
ATOM 838 O O . VAL A 1 114 ? 10.305 15.891 1.113 1 95.44 114 VAL A O 1
ATOM 841 N N . GLN A 1 115 ? 9.969 15.648 -1.1 1 90.81 115 GLN A N 1
ATOM 842 C CA . GLN A 1 115 ? 9.805 17.094 -1.274 1 90.81 115 GLN A CA 1
ATOM 843 C C . GLN A 1 115 ? 8.594 17.594 -0.501 1 90.81 115 GLN A C 1
ATOM 845 O O . GLN A 1 115 ? 8.648 18.672 0.107 1 90.81 115 GLN A O 1
ATOM 850 N N . SER A 1 116 ? 7.504 16.859 -0.532 1 90.56 116 SER A N 1
ATOM 851 C CA . SER A 1 116 ? 6.297 17.234 0.191 1 90.56 116 SER A CA 1
ATOM 852 C C . SER A 1 116 ? 6.551 17.312 1.692 1 90.56 116 SER A C 1
ATOM 854 O O . SER A 1 116 ? 6.094 18.25 2.359 1 90.56 116 SER A O 1
ATOM 856 N N . LEU A 1 117 ? 7.305 16.406 2.197 1 95.06 117 LEU A N 1
ATOM 857 C CA . LEU A 1 117 ? 7.574 16.375 3.633 1 95.06 117 LEU A CA 1
ATOM 858 C C . LEU A 1 117 ? 8.508 17.516 4.027 1 95.06 117 LEU A C 1
ATOM 860 O O . LEU A 1 117 ? 8.43 18.031 5.148 1 95.06 117 LEU A O 1
ATOM 864 N N . ARG A 1 118 ? 9.406 17.922 3.09 1 93 118 ARG A N 1
ATOM 865 C CA . ARG A 1 118 ? 10.242 19.094 3.346 1 93 118 ARG A CA 1
ATOM 866 C C . ARG A 1 118 ? 9.391 20.344 3.502 1 93 118 ARG A C 1
ATOM 868 O O . ARG A 1 118 ? 9.641 21.172 4.387 1 93 118 ARG A O 1
ATOM 875 N N . VAL A 1 119 ? 8.359 20.422 2.688 1 86.31 119 VAL A N 1
ATOM 876 C CA . VAL A 1 119 ? 7.438 21.547 2.768 1 86.31 119 VAL A CA 1
ATOM 877 C C . VAL A 1 119 ? 6.738 21.547 4.125 1 86.31 119 VAL A C 1
ATOM 879 O O . VAL A 1 119 ? 6.645 22.594 4.781 1 86.31 119 VAL A O 1
ATOM 882 N N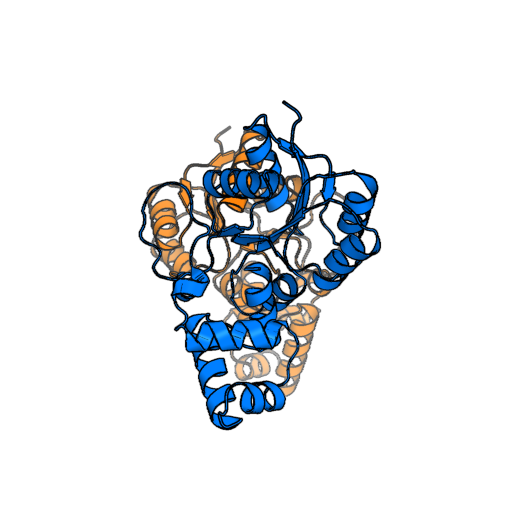 . VAL A 1 120 ? 6.348 20.422 4.551 1 89.31 120 VAL A N 1
ATOM 883 C CA . VAL A 1 120 ? 5.664 20.297 5.836 1 89.31 120 VAL A CA 1
ATOM 884 C C . VAL A 1 120 ? 6.625 20.656 6.969 1 89.31 120 VAL A C 1
ATOM 886 O O . VAL A 1 120 ? 6.242 21.344 7.918 1 89.31 120 VAL A O 1
ATOM 889 N N . ALA A 1 121 ? 7.836 20.234 6.859 1 92.12 121 ALA A N 1
ATOM 890 C CA . ALA A 1 121 ? 8.852 20.5 7.871 1 92.12 121 ALA A CA 1
ATOM 891 C C . ALA A 1 121 ? 9.094 22 8.016 1 92.12 121 ALA A C 1
ATOM 893 O O . ALA A 1 121 ? 9.43 22.484 9.102 1 92.12 121 ALA A O 1
ATOM 894 N N . GLU A 1 122 ? 8.914 22.656 6.922 1 87.5 122 GLU A N 1
ATOM 895 C CA . GLU A 1 122 ? 9.141 24.109 6.918 1 87.5 122 GLU A CA 1
ATOM 896 C C . GLU A 1 122 ? 7.867 24.859 7.285 1 87.5 122 GLU A C 1
ATOM 898 O O . GLU A 1 122 ? 7.836 26.094 7.242 1 87.5 122 GLU A O 1
ATOM 903 N N . GLY A 1 123 ? 6.867 24.109 7.629 1 83.38 123 GLY A N 1
ATOM 904 C CA . GLY A 1 123 ? 5.652 24.734 8.133 1 83.38 123 GLY A CA 1
ATOM 905 C C . GLY A 1 123 ? 4.566 24.859 7.078 1 83.38 123 GLY A C 1
ATOM 906 O O . GLY A 1 123 ? 3.504 25.422 7.34 1 83.38 123 GLY A O 1
ATOM 907 N N . GLY A 1 124 ? 4.824 24.281 5.898 1 77.69 124 GLY A N 1
ATOM 908 C CA . GLY A 1 124 ? 3.842 24.328 4.828 1 77.69 124 GLY A CA 1
ATOM 909 C C . GLY A 1 124 ? 2.799 23.234 4.926 1 77.69 124 GLY A C 1
ATOM 910 O O . GLY A 1 124 ? 2.91 22.344 5.766 1 77.69 124 GLY A O 1
ATOM 911 N N . THR A 1 125 ? 1.7 23.406 4.133 1 77.81 125 THR A N 1
ATOM 912 C CA . THR A 1 125 ? 0.65 22.406 4.012 1 77.81 125 THR A CA 1
ATOM 913 C C . THR A 1 125 ? 0.694 21.734 2.637 1 77.81 125 THR A C 1
ATOM 915 O O . THR A 1 125 ? 0.948 22.406 1.63 1 77.81 125 THR A O 1
ATOM 918 N N . VAL A 1 126 ? 0.494 20.422 2.627 1 77.31 126 VAL A N 1
ATOM 919 C CA . VAL A 1 126 ? 0.596 19.688 1.362 1 77.31 126 VAL A CA 1
ATOM 920 C C . VAL A 1 126 ? -0.66 18.859 1.144 1 77.31 126 VAL A C 1
ATOM 922 O O . VAL A 1 126 ? -1.188 18.25 2.086 1 77.31 126 VAL A O 1
ATOM 925 N N . LEU A 1 127 ? -1.202 18.938 -0.1 1 73.94 127 LEU A N 1
ATOM 926 C CA . LEU A 1 127 ? -2.209 18.031 -0.648 1 73.94 127 LEU A CA 1
ATOM 927 C C . LEU A 1 127 ? -1.777 17.5 -2.008 1 73.94 127 LEU A C 1
ATOM 929 O O . LEU A 1 127 ? -1.943 18.172 -3.027 1 73.94 127 LEU A O 1
ATOM 933 N N . VAL A 1 128 ? -1.022 16.344 -2.102 1 63.84 128 VAL A N 1
ATOM 934 C CA . VAL A 1 128 ? -0.378 15.828 -3.309 1 63.84 128 VAL A CA 1
ATOM 935 C C . VAL A 1 128 ? -1.029 14.516 -3.727 1 63.84 128 VAL A C 1
ATOM 937 O O . VAL A 1 128 ? -1.199 13.609 -2.906 1 63.84 128 VAL A O 1
ATOM 940 N N . GLY A 1 129 ? -1.2 14.25 -5.242 1 58.5 129 GLY A N 1
ATOM 941 C CA . GLY A 1 129 ? -1.57 12.992 -5.875 1 58.5 129 GLY A CA 1
ATOM 942 C C . GLY A 1 129 ? -3.043 12.664 -5.723 1 58.5 129 GLY A C 1
ATOM 943 O O . GLY A 1 129 ? -3.438 11.5 -5.844 1 58.5 129 GLY A O 1
ATOM 944 N N . LEU A 1 130 ? -3.775 13.586 -5.32 1 51.12 130 LEU A N 1
ATOM 945 C CA . LEU A 1 130 ? -5.207 13.312 -5.258 1 51.12 130 LEU A CA 1
ATOM 946 C C . LEU A 1 130 ? -5.801 13.211 -6.66 1 51.12 130 LEU A C 1
ATOM 948 O O . LEU A 1 130 ? -5.309 13.852 -7.594 1 51.12 130 LEU A O 1
ATOM 952 N N . ALA A 1 131 ? -6.176 12.016 -7.109 1 44.06 131 ALA A N 1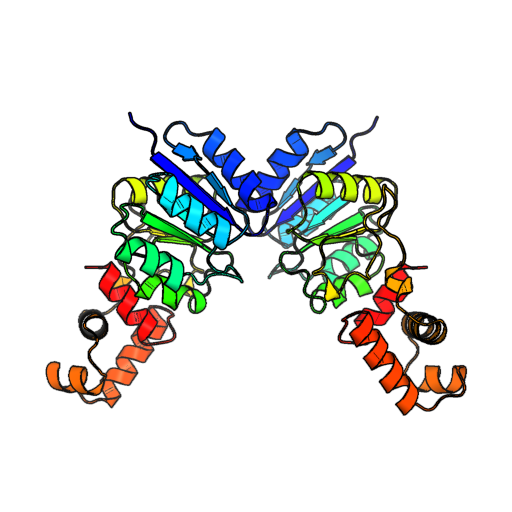
ATOM 953 C CA . ALA A 1 131 ? -6.734 11.836 -8.445 1 44.06 131 ALA A CA 1
ATOM 954 C C . ALA A 1 131 ? -7.145 13.172 -9.055 1 44.06 131 ALA A C 1
ATOM 956 O O . ALA A 1 131 ? -7.543 14.094 -8.336 1 44.06 131 ALA A O 1
ATOM 957 N N . PRO A 1 132 ? -6.707 13.305 -10.477 1 40.22 132 PRO A N 1
ATOM 958 C CA . PRO A 1 132 ? -6.969 14.539 -11.227 1 40.22 132 PRO A CA 1
ATOM 959 C C . PRO A 1 132 ? -8.227 15.258 -10.758 1 40.22 132 PRO A C 1
ATOM 961 O O . PRO A 1 132 ? -8.297 16.484 -10.797 1 40.22 132 PRO A O 1
ATOM 964 N N . GLY A 1 133 ? -9.336 14.555 -10.836 1 36.84 133 GLY A N 1
ATOM 965 C CA . GLY A 1 133 ? -10.523 15.383 -10.68 1 36.84 133 GLY A CA 1
ATOM 966 C C . GLY A 1 133 ? -10.484 16.266 -9.445 1 36.84 133 GLY A C 1
ATOM 967 O O . GLY A 1 133 ? -11.398 17.047 -9.211 1 36.84 133 GLY A O 1
ATOM 968 N N . LEU A 1 134 ? -9.695 15.805 -8.617 1 37.16 134 LEU A N 1
ATOM 969 C CA . LEU A 1 134 ? -9.828 16.516 -7.352 1 37.16 134 LEU A CA 1
ATOM 970 C C . LEU A 1 134 ? -8.859 17.688 -7.289 1 37.16 134 LEU A C 1
ATOM 972 O O . LEU A 1 134 ? -8.938 18.516 -6.383 1 37.16 134 LEU A O 1
ATOM 976 N N . VAL A 1 135 ? -7.695 17.516 -8.008 1 35.91 135 VAL A N 1
ATOM 977 C CA . VAL A 1 135 ? -6.781 18.656 -7.934 1 35.91 135 VAL A CA 1
ATOM 978 C C . VAL A 1 135 ? -7.137 19.688 -9 1 35.91 135 VAL A C 1
ATOM 980 O O . VAL A 1 135 ? -7.281 19.344 -10.18 1 35.91 135 VAL A O 1
ATOM 983 N N . PRO A 1 136 ? -7.527 20.828 -8.859 1 30.19 136 PRO A N 1
ATOM 984 C CA . PRO A 1 136 ? -7.633 21.797 -9.945 1 30.19 136 PRO A CA 1
ATOM 985 C C . PRO A 1 136 ? -6.441 21.75 -10.898 1 30.19 136 PRO A C 1
ATOM 987 O O . PRO A 1 136 ? -5.359 21.312 -10.523 1 30.19 136 PRO A O 1
ATOM 990 N N . ALA A 1 137 ? -6.727 21.906 -12.219 1 29.2 137 ALA A N 1
ATOM 991 C CA . ALA A 1 137 ? -5.812 22.125 -13.336 1 29.2 137 ALA A CA 1
ATOM 992 C C . ALA A 1 137 ? -4.578 22.906 -12.898 1 29.2 137 ALA A C 1
ATOM 994 O O . ALA A 1 137 ? -4.535 24.125 -13.023 1 29.2 137 ALA A O 1
ATOM 995 N N . ALA A 1 138 ? -3.957 22.75 -11.773 1 30.84 138 ALA A N 1
ATOM 996 C CA . ALA A 1 138 ? -2.801 23.641 -11.703 1 30.84 138 ALA A CA 1
ATOM 997 C C . ALA A 1 138 ? -1.792 23.312 -12.797 1 30.84 138 ALA A C 1
ATOM 999 O O . ALA A 1 138 ? -1.559 22.141 -13.109 1 30.84 138 ALA A O 1
ATOM 1000 N N . LYS A 1 139 ? -1.507 24.219 -13.695 1 30.84 139 LYS A N 1
ATOM 1001 C CA . LYS A 1 139 ? -0.424 24.234 -14.672 1 30.84 139 LYS A CA 1
ATOM 1002 C C . LYS A 1 139 ? 0.796 23.484 -14.164 1 30.84 139 LYS A C 1
ATOM 1004 O O . LYS A 1 139 ? 1.097 23.516 -12.969 1 30.84 139 LYS A O 1
ATOM 1009 N N . GLU A 1 140 ? 1.372 22.531 -14.766 1 32.03 140 GLU A N 1
ATOM 1010 C CA . GLU A 1 140 ? 2.666 21.859 -14.648 1 32.03 140 GLU A CA 1
ATOM 1011 C C . GLU A 1 140 ? 3.727 22.812 -14.102 1 32.03 140 GLU A C 1
ATOM 1013 O O . GLU A 1 140 ? 4.926 22.547 -14.227 1 32.03 140 GLU A O 1
ATOM 1018 N N . ALA A 1 141 ? 3.561 24.234 -13.992 1 28.66 141 ALA A N 1
ATOM 1019 C CA . ALA A 1 141 ? 4.867 24.859 -13.836 1 28.66 141 ALA A CA 1
ATOM 1020 C C . ALA A 1 141 ? 5.648 24.234 -12.688 1 28.66 141 ALA A C 1
ATOM 1022 O O . ALA A 1 141 ? 5.062 23.625 -11.789 1 28.66 141 ALA A O 1
ATOM 1023 N N . ASP A 1 142 ? 6.883 24.906 -12.188 1 30.11 142 ASP A N 1
ATOM 1024 C CA . ASP A 1 142 ? 7.965 24.688 -11.234 1 30.11 142 ASP A CA 1
ATOM 1025 C C . ASP A 1 142 ? 7.426 24.141 -9.914 1 30.11 142 ASP A C 1
ATOM 1027 O O . ASP A 1 142 ? 7.742 23.016 -9.523 1 30.11 142 ASP A O 1
ATOM 1031 N N . GLY A 1 143 ? 8.016 24.734 -8.625 1 30.55 143 GLY A N 1
ATOM 1032 C CA . GLY A 1 143 ? 8.164 24.641 -7.188 1 30.55 143 GLY A CA 1
ATOM 1033 C C . GLY A 1 143 ? 6.848 24.5 -6.453 1 30.55 143 GLY A C 1
ATOM 1034 O O . GLY A 1 143 ? 6.707 23.656 -5.562 1 30.55 143 GLY A O 1
ATOM 1035 N N . ALA A 1 144 ? 6.102 25.672 -6.219 1 33.22 144 ALA A N 1
ATOM 1036 C CA . ALA A 1 144 ? 5.125 26.078 -5.211 1 33.22 144 ALA A CA 1
ATOM 1037 C C . ALA A 1 144 ? 3.789 25.375 -5.422 1 33.22 144 ALA A C 1
ATOM 1039 O O . ALA A 1 144 ? 2.965 25.812 -6.227 1 33.22 144 ALA A O 1
ATOM 1040 N N . VAL A 1 145 ? 3.777 24.125 -5.594 1 34.03 145 VAL A N 1
ATOM 1041 C CA . VAL A 1 145 ? 2.631 23.266 -5.867 1 34.03 145 VAL A CA 1
ATOM 1042 C C . VAL A 1 145 ? 1.438 23.719 -5.027 1 34.03 145 VAL A C 1
ATOM 1044 O O . VAL A 1 145 ? 0.384 23.078 -5.043 1 34.03 145 VAL A O 1
ATOM 1047 N N . VAL A 1 146 ? 1.612 24.047 -3.779 1 35.88 146 VAL A N 1
ATOM 1048 C CA . VAL A 1 146 ? 0.433 24.047 -2.918 1 35.88 146 VAL A CA 1
ATOM 1049 C C . VAL A 1 146 ? -0.647 24.938 -3.531 1 35.88 146 VAL A C 1
ATOM 1051 O O . VAL A 1 146 ? -1.63 25.281 -2.869 1 35.88 146 VAL A O 1
ATOM 1054 N N . ASP A 1 147 ? -0.4 25.578 -4.59 1 35.72 147 ASP A N 1
ATOM 1055 C CA . ASP A 1 147 ? -1.347 26.688 -4.625 1 35.72 147 ASP A CA 1
ATOM 1056 C C . ASP A 1 147 ? -2.787 26.188 -4.551 1 35.72 147 ASP A C 1
ATOM 1058 O O . ASP A 1 147 ? -3.031 24.969 -4.598 1 35.72 147 ASP A O 1
ATOM 1062 N N . ASN A 1 148 ? -4.059 26.656 -5.586 1 39.91 148 ASN A N 1
ATOM 1063 C CA . ASN A 1 148 ? -5.363 27.281 -5.422 1 39.91 148 ASN A CA 1
ATOM 1064 C C . ASN A 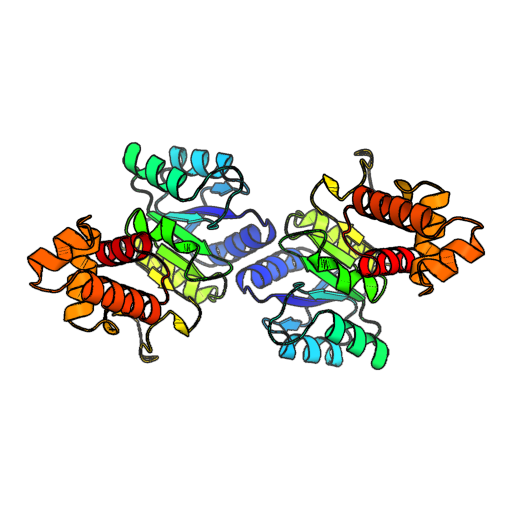1 148 ? -6.488 26.25 -5.422 1 39.91 148 ASN A C 1
ATOM 1066 O O . ASN A 1 148 ? -7.086 25.984 -6.469 1 39.91 148 ASN A O 1
ATOM 1070 N N . VAL A 1 149 ? -6.352 25.125 -4.91 1 44.34 149 VAL A N 1
ATOM 1071 C CA . VAL A 1 149 ? -7.566 24.328 -4.867 1 44.34 149 VAL A CA 1
ATOM 1072 C C . VAL A 1 149 ? -8.781 25.234 -4.664 1 44.34 149 VAL A C 1
ATOM 1074 O O . VAL A 1 149 ? -9.852 24.969 -5.207 1 44.34 149 VAL A O 1
ATOM 1077 N N . LEU A 1 150 ? -8.461 26.219 -4.012 1 51.62 150 LEU A N 1
ATOM 1078 C CA . LEU A 1 150 ? -9.508 27.203 -3.803 1 51.62 150 LEU A CA 1
ATOM 1079 C C . LEU A 1 150 ? -9.664 28.094 -5.031 1 51.62 150 LEU A C 1
ATOM 1081 O O . LEU A 1 150 ? -10.648 28.828 -5.148 1 51.62 150 LEU A O 1
ATOM 1085 N N . ALA A 1 151 ? -8.68 27.844 -5.941 1 55 151 ALA A N 1
ATOM 1086 C CA . ALA A 1 151 ? -8.75 28.688 -7.129 1 55 151 ALA A CA 1
ATOM 1087 C C . ALA A 1 151 ? -9.891 28.266 -8.039 1 55 151 ALA A C 1
ATOM 1089 O O . ALA A 1 151 ? -10.383 29.047 -8.844 1 55 151 ALA A O 1
ATOM 1090 N N . VAL A 1 152 ? -10.367 27.125 -7.797 1 58.5 152 VAL A N 1
ATOM 1091 C CA . VAL A 1 152 ? -11.445 26.641 -8.641 1 58.5 152 VAL A CA 1
ATOM 1092 C C . VAL A 1 152 ? -12.781 27.203 -8.148 1 58.5 152 VAL A C 1
ATOM 1094 O O . VAL A 1 152 ? -13.773 27.203 -8.891 1 58.5 152 VAL A O 1
ATOM 1097 N N . LEU A 1 153 ? -12.742 27.625 -6.98 1 67.62 153 LEU A N 1
ATOM 1098 C CA . LEU A 1 153 ? -13.969 28.172 -6.414 1 67.62 153 LEU A CA 1
ATOM 1099 C C . LEU A 1 153 ? -14.164 29.625 -6.84 1 67.62 153 LEU A C 1
ATOM 1101 O O . LEU A 1 153 ? -13.195 30.375 -6.938 1 67.62 153 LEU A O 1
ATOM 1105 N N . THR A 1 154 ? -15.391 29.922 -7.305 1 73.81 154 THR A N 1
ATOM 1106 C CA . THR A 1 154 ? -15.727 31.328 -7.535 1 73.81 154 THR A CA 1
ATOM 1107 C C . THR A 1 154 ? -15.594 32.125 -6.246 1 73.81 154 THR A C 1
ATOM 1109 O O . THR A 1 154 ? -15.469 31.562 -5.16 1 73.81 154 THR A O 1
ATOM 1112 N N . ASP A 1 155 ? -15.547 33.406 -6.352 1 74.94 155 ASP A N 1
ATOM 1113 C CA . ASP A 1 155 ? -15.492 34.25 -5.18 1 74.94 155 ASP A CA 1
ATOM 1114 C C . ASP A 1 155 ? -16.625 33.938 -4.203 1 74.94 155 ASP A C 1
ATOM 1116 O O . ASP A 1 155 ? -16.406 33.906 -2.988 1 74.94 155 ASP A O 1
ATOM 1120 N N . ARG A 1 156 ? -17.734 33.656 -4.828 1 81.94 156 ARG A N 1
ATOM 1121 C CA . ARG A 1 156 ? -18.906 33.375 -3.992 1 81.94 156 ARG A CA 1
ATOM 1122 C C . ARG A 1 156 ? -18.75 32.031 -3.297 1 81.94 156 ARG A C 1
ATOM 1124 O O . ARG A 1 156 ? -19.062 31.891 -2.109 1 81.94 156 ARG A O 1
ATOM 1131 N N . GLU A 1 157 ? -18.172 31.031 -4 1 79.38 157 GLU A N 1
ATOM 1132 C CA . GLU A 1 157 ? -17.969 29.703 -3.436 1 79.38 157 GLU A CA 1
ATOM 1133 C C . GLU A 1 157 ? -16.906 29.719 -2.334 1 79.38 157 GLU A C 1
ATOM 1135 O O . GLU A 1 157 ? -17.062 29.062 -1.309 1 79.38 157 GLU A O 1
ATOM 1140 N N . ARG A 1 158 ? -15.969 30.5 -2.484 1 75.19 158 ARG A N 1
ATOM 1141 C CA . ARG A 1 158 ? -14.938 30.672 -1.471 1 75.19 158 ARG A CA 1
ATOM 1142 C C . ARG A 1 158 ? -15.5 31.312 -0.209 1 75.19 158 ARG A C 1
ATOM 1144 O O . ARG A 1 158 ? -15.141 30.922 0.906 1 75.19 158 ARG A O 1
ATOM 1151 N N . GLU A 1 159 ? -16.328 32.281 -0.434 1 81 159 GLU A N 1
ATOM 1152 C CA . GLU A 1 159 ? -16.984 32.969 0.681 1 81 159 GLU A CA 1
ATOM 1153 C C . GLU A 1 159 ? -17.828 31.984 1.487 1 81 159 GLU A C 1
ATOM 1155 O O . GLU A 1 159 ? -17.781 31.984 2.719 1 81 159 GLU A O 1
ATOM 1160 N N . ILE A 1 160 ? -18.5 31.141 0.753 1 83.88 160 ILE A N 1
ATOM 1161 C CA . ILE A 1 160 ? -19.359 30.156 1.407 1 83.88 160 ILE A CA 1
ATOM 1162 C C . ILE A 1 160 ? -18.516 29.156 2.168 1 83.88 160 ILE A C 1
ATOM 1164 O O . ILE A 1 160 ? -18.812 28.812 3.312 1 83.88 160 ILE A O 1
ATOM 1168 N N . MET A 1 161 ? -17.484 28.812 1.594 1 77.94 161 MET A N 1
ATOM 1169 C CA . MET A 1 161 ? -16.562 27.875 2.238 1 77.94 161 MET A CA 1
ATOM 1170 C C . MET A 1 161 ? -16.016 28.469 3.537 1 77.94 161 MET A C 1
ATOM 1172 O O . MET A 1 161 ? -15.906 27.766 4.539 1 77.94 161 MET A O 1
ATOM 1176 N N . ARG A 1 162 ? -15.641 29.672 3.551 1 74.69 162 ARG A N 1
ATOM 1177 C CA . ARG A 1 162 ? -15.125 30.344 4.734 1 74.69 162 ARG A CA 1
ATOM 1178 C C . ARG A 1 162 ? -16.172 30.375 5.844 1 74.69 162 ARG A C 1
ATOM 1180 O O . ARG A 1 162 ? -15.852 30.125 7.008 1 74.69 162 ARG A O 1
ATOM 1187 N N . LEU A 1 163 ? -17.359 30.641 5.461 1 80.5 163 LEU A N 1
ATOM 1188 C CA . LEU A 1 163 ? -18.422 30.734 6.441 1 80.5 163 LEU A CA 1
ATOM 1189 C C . LEU A 1 163 ? -18.75 29.375 7.035 1 80.5 163 LEU A C 1
ATOM 1191 O O . LEU A 1 163 ? -19.016 29.25 8.234 1 80.5 163 LEU A O 1
ATOM 1195 N N . VAL A 1 164 ? -18.625 28.312 6.164 1 78 164 VAL A N 1
ATOM 1196 C CA . VAL A 1 164 ? -18.797 26.953 6.641 1 78 164 VAL A CA 1
ATOM 1197 C C . VAL A 1 164 ? -17.719 26.609 7.672 1 78 164 VAL A C 1
ATOM 1199 O O . VAL A 1 164 ? -18.016 26.016 8.711 1 78 164 VAL A O 1
ATOM 1202 N N . SER A 1 165 ? -16.656 27.125 7.441 1 70.62 165 SER A N 1
ATOM 1203 C CA . SER A 1 165 ? -15.523 26.828 8.32 1 70.62 165 SER A CA 1
ATOM 1204 C C . SER A 1 165 ? -15.688 27.516 9.672 1 70.62 165 SER A C 1
ATOM 1206 O O . SER A 1 165 ? -15.086 27.109 10.664 1 70.62 165 SER A O 1
ATOM 1208 N N . GLU A 1 166 ? -16.406 28.484 9.664 1 71.88 166 GLU A N 1
ATOM 1209 C CA . GLU A 1 166 ? -16.688 29.219 10.891 1 71.88 166 GLU A CA 1
ATOM 1210 C C . GLU A 1 166 ? -17.812 28.547 11.68 1 71.88 166 GLU A C 1
ATOM 1212 O O . GLU A 1 166 ? -18.234 29.062 12.719 1 71.88 166 GLU A O 1
ATOM 1217 N N . GLY A 1 167 ? -18.266 27.359 11.023 1 72.88 167 GLY A N 1
ATOM 1218 C CA . GLY A 1 167 ? -19.25 26.562 11.742 1 72.88 167 GLY A CA 1
ATOM 1219 C C . GLY A 1 167 ? -20.672 27.031 11.508 1 72.88 167 GLY A C 1
ATOM 1220 O O . GLY A 1 167 ? -21.578 26.625 12.227 1 72.88 167 GLY A O 1
ATOM 1221 N N . LEU A 1 168 ? -20.891 27.844 10.648 1 80.25 168 LEU A N 1
ATOM 1222 C CA . LEU A 1 168 ? -22.219 28.391 10.422 1 80.25 168 LEU A CA 1
ATOM 1223 C C . LEU A 1 168 ? -23.109 27.375 9.688 1 80.25 168 LEU A C 1
ATOM 1225 O O . LEU A 1 168 ? -22.625 26.656 8.805 1 80.25 168 LEU A O 1
ATOM 1229 N N . SER A 1 169 ? -24.328 27.312 10.07 1 83.25 169 SER A N 1
ATOM 1230 C CA . SER A 1 169 ? -25.312 26.484 9.391 1 83.25 169 SER A CA 1
ATOM 1231 C C . SER A 1 169 ? -25.688 27.062 8.031 1 83.25 169 SER A C 1
ATOM 1233 O O . SER A 1 169 ? -25.406 28.234 7.754 1 83.25 169 SER A O 1
ATOM 1235 N N . ASN A 1 170 ? -26.359 26.172 7.203 1 85.88 170 ASN A N 1
ATOM 1236 C CA . ASN A 1 170 ? -26.844 26.656 5.918 1 85.88 170 ASN A CA 1
ATOM 1237 C C . ASN A 1 170 ? -27.797 27.844 6.094 1 85.88 170 ASN A C 1
ATOM 1239 O O . ASN A 1 170 ? -27.75 28.797 5.312 1 85.88 170 ASN A O 1
ATOM 1243 N N . LYS A 1 171 ? -28.516 27.719 7.109 1 87.94 171 LYS A N 1
ATOM 1244 C CA . LYS A 1 171 ? -29.469 28.781 7.406 1 87.94 171 LYS A CA 1
ATOM 1245 C C . LYS A 1 171 ? -28.75 30.078 7.754 1 87.94 171 LYS A C 1
ATOM 1247 O O . LYS A 1 171 ? -29.109 31.156 7.266 1 87.94 171 LYS A O 1
ATOM 1252 N N . ALA A 1 172 ? -27.781 30 8.555 1 87.31 172 ALA A N 1
ATOM 1253 C CA . ALA A 1 172 ? -27.016 31.172 8.984 1 87.31 172 ALA A CA 1
ATOM 1254 C C . ALA A 1 172 ? -26.25 31.781 7.82 1 87.31 172 ALA A C 1
ATOM 1256 O O . ALA A 1 172 ? -26.188 33 7.688 1 87.31 172 ALA A O 1
ATOM 1257 N N . ILE A 1 173 ? -25.766 30.969 6.984 1 90.62 173 ILE A N 1
ATOM 1258 C CA . ILE A 1 173 ? -25.016 31.422 5.82 1 90.62 173 ILE A CA 1
ATOM 1259 C C . ILE A 1 173 ? -25.953 32.125 4.836 1 90.62 173 ILE A C 1
ATOM 1261 O O . ILE A 1 173 ? -25.625 33.156 4.289 1 90.62 173 ILE A O 1
ATOM 1265 N N . ALA A 1 174 ? -27.078 31.594 4.711 1 91.44 174 ALA A N 1
ATOM 1266 C CA . ALA A 1 174 ? -28.094 32.188 3.836 1 91.44 174 ALA A CA 1
ATOM 1267 C C . ALA A 1 174 ? -28.453 33.594 4.293 1 91.44 174 ALA A C 1
ATOM 1269 O O . ALA A 1 174 ? -28.531 34.5 3.479 1 91.44 174 ALA A O 1
ATOM 1270 N N . ARG A 1 175 ? -28.625 33.719 5.531 1 88.88 175 ARG A N 1
ATOM 1271 C CA . ARG A 1 175 ? -28.969 35 6.105 1 88.88 175 ARG A CA 1
ATOM 1272 C C . ARG A 1 175 ? -27.844 36 5.906 1 88.88 175 ARG A C 1
ATOM 1274 O O . ARG A 1 175 ? -28.094 37.156 5.543 1 88.88 175 ARG A O 1
ATOM 1281 N N . ARG A 1 176 ? -26.594 35.531 6.059 1 87.62 176 ARG A N 1
ATOM 1282 C CA . ARG A 1 176 ? -25.422 36.406 6.008 1 87.62 176 ARG A CA 1
ATOM 1283 C C . ARG A 1 176 ? -25.172 36.906 4.59 1 87.62 176 ARG A C 1
ATOM 1285 O O . ARG A 1 176 ? -24.719 38.031 4.387 1 87.62 176 ARG A O 1
ATOM 1292 N N . LEU A 1 177 ? -25.469 36.062 3.688 1 88 177 LEU A N 1
ATOM 1293 C CA . LEU A 1 177 ? -25.141 36.375 2.303 1 88 177 LEU A CA 1
ATOM 1294 C C . LEU A 1 177 ? -26.375 36.844 1.545 1 88 177 LEU A C 1
ATOM 1296 O O . LEU A 1 177 ? -26.312 37.094 0.34 1 88 177 LEU A O 1
ATOM 1300 N N . ASN A 1 178 ? -27.5 36.969 2.252 1 91.81 178 ASN A N 1
ATOM 1301 C CA . ASN A 1 178 ? -28.766 37.375 1.649 1 91.81 178 ASN A CA 1
ATOM 1302 C C . ASN A 1 178 ? -29.156 36.469 0.492 1 91.81 178 ASN A C 1
ATOM 1304 O O . ASN A 1 178 ? -29.469 36.938 -0.603 1 91.81 178 ASN A O 1
ATOM 1308 N N . LEU A 1 179 ? -29.016 35.156 0.69 1 89.31 179 LEU A N 1
ATOM 1309 C CA . LEU A 1 179 ? -29.406 34.094 -0.235 1 89.31 179 LEU A CA 1
ATOM 1310 C C . LEU A 1 179 ? -30.391 33.156 0.424 1 89.31 179 LEU A C 1
ATOM 1312 O O . LEU A 1 179 ? -30.594 33.188 1.641 1 89.31 179 LEU A O 1
ATOM 1316 N N . SER A 1 180 ? -31.078 32.344 -0.379 1 88.56 180 SER A N 1
ATOM 1317 C CA . SER A 1 180 ? -31.938 31.312 0.165 1 88.56 180 SER A CA 1
ATOM 1318 C C . SER A 1 180 ? -31.125 30.094 0.598 1 88.56 180 SER A C 1
ATOM 1320 O O . SER A 1 180 ? -30.016 29.875 0.102 1 88.56 180 SER A O 1
ATOM 1322 N N . GLN A 1 181 ? -31.703 29.359 1.55 1 88.5 181 GLN A N 1
ATOM 1323 C CA . GLN A 1 181 ? -31.062 28.109 1.956 1 88.5 181 GLN A CA 1
ATOM 1324 C C . GLN A 1 181 ? -30.906 27.156 0.77 1 88.5 181 GLN A C 1
ATOM 1326 O O . GLN A 1 181 ? -29.938 26.406 0.698 1 88.5 181 GLN A O 1
ATOM 1331 N N . GLY A 1 182 ? -31.766 27.156 -0.066 1 87.44 182 GLY A N 1
ATOM 1332 C CA . GLY A 1 182 ? -31.672 26.359 -1.273 1 87.44 182 GLY A CA 1
ATOM 1333 C C . GLY A 1 182 ? -30.469 26.703 -2.133 1 87.44 182 GLY A C 1
ATOM 1334 O O . GLY A 1 182 ? -29.781 25.812 -2.627 1 87.44 182 GLY A O 1
ATOM 1335 N N . THR A 1 183 ? -30.266 27.938 -2.391 1 85.19 183 THR A N 1
ATOM 1336 C CA . THR A 1 183 ? -29.125 28.422 -3.164 1 85.19 183 THR A CA 1
ATOM 1337 C C . THR A 1 183 ? -27.812 28 -2.5 1 85.19 183 THR A C 1
ATOM 1339 O O . THR A 1 183 ? -26.875 27.609 -3.18 1 85.19 183 THR A O 1
ATOM 1342 N N . ILE A 1 184 ? -27.812 28.109 -1.112 1 86.56 184 ILE A N 1
ATOM 1343 C CA . ILE A 1 184 ? -26.625 27.688 -0.381 1 86.56 184 ILE A CA 1
ATOM 1344 C C . ILE A 1 184 ? -26.359 26.203 -0.632 1 86.56 184 ILE A C 1
ATOM 1346 O O . ILE A 1 184 ? -25.219 25.797 -0.876 1 86.56 184 ILE A O 1
ATOM 1350 N N . LYS A 1 185 ? -27.375 25.406 -0.65 1 84.31 185 LYS A N 1
ATOM 1351 C CA . LYS A 1 185 ? -27.25 23.984 -0.917 1 84.31 185 LYS A CA 1
ATOM 1352 C C . LYS A 1 185 ? -26.703 23.719 -2.318 1 84.31 185 LYS A C 1
ATOM 1354 O O . LYS A 1 185 ? -25.875 22.844 -2.516 1 84.31 185 LYS A O 1
ATOM 1359 N N . VAL A 1 186 ? -27.203 24.484 -3.203 1 82.69 186 VAL A N 1
ATOM 1360 C CA . VAL A 1 186 ? -26.75 24.359 -4.582 1 82.69 186 VAL A CA 1
ATOM 1361 C C . VAL A 1 186 ? -25.266 24.734 -4.676 1 82.69 186 VAL A C 1
ATOM 1363 O O . VAL A 1 186 ? -24.469 24.016 -5.297 1 82.69 186 VAL A O 1
ATOM 1366 N N . HIS A 1 187 ? -24.828 25.859 -4.07 1 82.19 187 HIS A N 1
ATOM 1367 C CA . HIS A 1 187 ? -23.422 26.266 -4.055 1 82.19 187 HIS A CA 1
ATOM 1368 C C . HIS A 1 187 ? -22.562 25.203 -3.373 1 82.19 187 HIS A C 1
ATOM 1370 O O . HIS A 1 187 ? -21.484 24.891 -3.854 1 82.19 187 HIS A O 1
ATOM 1376 N N . LEU A 1 188 ? -23.125 24.734 -2.283 1 82.12 188 LEU A N 1
ATOM 1377 C CA . LEU A 1 188 ? -22.375 23.703 -1.579 1 82.12 188 LEU A CA 1
ATOM 1378 C C . LEU A 1 188 ? -22.219 22.453 -2.449 1 82.12 188 LEU A C 1
ATOM 1380 O O . LEU A 1 188 ? -21.156 21.844 -2.475 1 82.12 188 LEU A O 1
ATOM 1384 N N . HIS A 1 189 ? -23.203 22.141 -3.102 1 77.44 189 HIS A N 1
ATOM 1385 C CA . HIS A 1 189 ? -23.141 21.016 -4.031 1 77.44 189 HIS A CA 1
ATOM 1386 C C . HIS A 1 189 ? -22.078 21.25 -5.105 1 77.44 189 HIS A C 1
ATOM 1388 O O . HIS A 1 189 ? -21.297 20.359 -5.406 1 77.44 189 HIS A O 1
ATOM 1394 N N . HIS A 1 190 ? -22.109 22.422 -5.719 1 76.69 190 HIS A N 1
ATOM 1395 C CA . HIS A 1 190 ? -21.094 22.781 -6.711 1 76.69 190 HIS A CA 1
ATOM 1396 C C . HIS A 1 190 ? -19.703 22.734 -6.109 1 76.69 190 HIS A C 1
ATOM 1398 O O . HIS A 1 190 ? -18.766 22.25 -6.742 1 76.69 190 HIS A O 1
ATOM 1404 N N . ILE A 1 191 ? -19.625 23.344 -4.938 1 74.88 191 ILE A N 1
ATOM 1405 C CA . ILE A 1 191 ? -18.344 23.344 -4.23 1 74.88 191 ILE A CA 1
ATOM 1406 C C . ILE A 1 191 ? -17.875 21.906 -4.023 1 74.88 191 ILE A C 1
ATOM 1408 O O . ILE A 1 191 ? -16.703 21.578 -4.273 1 74.88 191 ILE A O 1
ATOM 1412 N N . TYR A 1 192 ? -18.906 21.203 -3.664 1 71.69 192 TYR A N 1
ATOM 1413 C CA . TYR A 1 192 ? -18.578 19.797 -3.439 1 71.69 192 TYR A CA 1
ATOM 1414 C C . TYR A 1 192 ? -18.094 19.125 -4.727 1 71.69 192 TYR A C 1
ATOM 1416 O O . TYR A 1 192 ? -17.125 18.375 -4.715 1 71.69 192 TYR A O 1
ATOM 1424 N N . GLN A 1 193 ? -18.766 19.453 -5.699 1 67.06 193 GLN A N 1
ATOM 1425 C CA . GLN A 1 193 ? -18.406 18.906 -7.004 1 67.06 193 GLN A CA 1
ATOM 1426 C C . GLN A 1 193 ? -17.047 19.406 -7.465 1 67.06 193 GLN A C 1
ATOM 1428 O O . GLN A 1 193 ? -16.203 18.625 -7.902 1 67.06 193 GLN A O 1
ATOM 1433 N N . LYS A 1 194 ? -16.922 20.688 -7.297 1 64.12 194 LYS A N 1
ATOM 1434 C CA . LYS A 1 194 ? -15.688 21.328 -7.762 1 64.12 194 LYS A CA 1
ATOM 1435 C C . LYS A 1 194 ? -14.492 20.859 -6.934 1 64.12 194 LYS A C 1
ATOM 1437 O O . LYS A 1 194 ? -13.398 20.672 -7.465 1 64.12 194 LYS A O 1
ATOM 1442 N N . LEU A 1 195 ? -14.938 20.75 -5.762 1 62.41 195 LEU A N 1
ATOM 1443 C CA . LEU A 1 195 ? -13.867 20.406 -4.84 1 62.41 195 LEU A CA 1
ATOM 1444 C C . LEU A 1 195 ? -13.797 18.906 -4.617 1 62.41 195 LEU A C 1
ATOM 1446 O O . LEU A 1 195 ? -12.914 18.406 -3.91 1 62.41 195 LEU A O 1
ATOM 1450 N N . GLU A 1 196 ? -14.953 18.312 -5.375 1 56 196 GLU A N 1
ATOM 1451 C CA . GLU A 1 196 ? -15.109 16.859 -5.328 1 56 196 GLU A CA 1
ATOM 1452 C C . GLU A 1 196 ? -15.125 16.344 -3.891 1 56 196 GLU A C 1
ATOM 1454 O O . GLU A 1 196 ? -14.398 15.406 -3.553 1 56 196 GLU A O 1
ATOM 1459 N N . ILE A 1 197 ? -15.82 17.125 -3.131 1 59.16 197 ILE A N 1
ATOM 1460 C CA . ILE A 1 197 ? -16.141 16.766 -1.753 1 59.16 197 ILE A CA 1
ATOM 1461 C C . ILE A 1 197 ? -17.641 16.453 -1.638 1 59.16 197 ILE A C 1
ATOM 1463 O O . ILE A 1 197 ? -18.406 16.734 -2.559 1 59.16 197 ILE A O 1
ATOM 1467 N N . ASN A 1 198 ? -17.891 15.672 -0.526 1 50.31 198 ASN A N 1
ATOM 1468 C CA . ASN A 1 198 ? -19.281 15.203 -0.537 1 50.31 198 ASN A CA 1
ATOM 1469 C C . ASN A 1 198 ? -20.062 15.742 0.653 1 50.31 198 ASN A C 1
ATOM 1471 O O . ASN A 1 198 ? -21.25 15.453 0.798 1 50.31 198 ASN A O 1
ATOM 1475 N N . ASN A 1 199 ? -19.328 16.359 1.543 1 56.75 199 ASN A N 1
ATOM 1476 C CA . ASN A 1 199 ? -20.141 16.875 2.633 1 56.75 199 ASN A CA 1
ATOM 1477 C C . ASN A 1 199 ? -19.562 18.156 3.221 1 56.75 199 ASN A C 1
ATOM 1479 O O . ASN A 1 199 ? -18.438 18.531 2.924 1 56.75 199 ASN A O 1
ATOM 1483 N N . ARG A 1 200 ? -20.344 18.703 4.074 1 58.84 200 ARG A N 1
ATOM 1484 C CA . ARG A 1 200 ? -20.125 20.031 4.656 1 58.84 200 ARG A CA 1
ATOM 1485 C C . ARG A 1 200 ? -18.906 20.031 5.57 1 58.84 200 ARG A C 1
ATOM 1487 O O . ARG A 1 200 ? -18.141 20.984 5.582 1 58.84 200 ARG A O 1
ATOM 1494 N N . THR A 1 201 ? -18.75 19.047 6.172 1 54.78 201 THR A N 1
ATOM 1495 C CA . THR A 1 201 ? -17.641 18.953 7.109 1 54.78 201 THR A CA 1
ATOM 1496 C C . THR A 1 201 ? -16.297 18.938 6.367 1 54.78 201 THR A C 1
ATOM 1498 O O . THR A 1 201 ? -15.344 19.594 6.793 1 54.78 201 THR A O 1
ATOM 1501 N N . ALA A 1 202 ? -16.359 18.406 5.297 1 58.03 202 ALA A N 1
ATOM 1502 C CA . ALA A 1 202 ? -15.195 18.406 4.426 1 58.03 202 ALA A CA 1
ATOM 1503 C C . ALA A 1 202 ? -14.883 19.812 3.918 1 58.03 202 ALA A C 1
ATOM 1505 O O . ALA A 1 202 ? -13.711 20.203 3.834 1 58.03 202 ALA A O 1
ATOM 1506 N N . LEU A 1 203 ? -15.883 20.516 3.611 1 63.94 203 LEU A N 1
ATOM 1507 C CA . LEU A 1 203 ? -15.734 21.891 3.115 1 63.94 203 LEU A CA 1
ATOM 1508 C C . LEU A 1 203 ? -15.156 22.797 4.195 1 63.94 203 LEU A C 1
ATOM 1510 O O . LEU A 1 203 ? -14.25 23.578 3.928 1 63.94 203 LEU A O 1
ATOM 1514 N N . ALA A 1 204 ? -15.594 22.656 5.316 1 61.69 204 ALA A N 1
ATOM 1515 C CA . ALA A 1 204 ? -15.148 23.5 6.422 1 61.69 204 ALA A CA 1
ATOM 1516 C C . ALA A 1 204 ? -13.68 23.219 6.762 1 61.69 204 ALA A C 1
ATOM 1518 O O . ALA A 1 204 ? -12.914 24.156 7.012 1 61.69 204 ALA A O 1
ATOM 1519 N N . ALA A 1 205 ? -13.352 22.094 6.609 1 55.06 205 ALA A N 1
ATOM 1520 C CA . ALA A 1 205 ? -11.977 21.703 6.883 1 55.06 205 ALA A CA 1
ATOM 1521 C C . ALA A 1 205 ? -11.023 22.281 5.844 1 55.06 205 ALA A C 1
ATOM 1523 O O . ALA A 1 205 ? -9.93 22.766 6.188 1 55.06 205 ALA A O 1
ATOM 1524 N N . LEU A 1 206 ? -11.578 22.25 4.672 1 58.28 206 LEU A N 1
ATOM 1525 C CA . LEU A 1 206 ? -10.789 22.812 3.574 1 58.28 206 LEU A CA 1
ATOM 1526 C C . LEU A 1 206 ? -10.594 24.312 3.756 1 58.28 206 LEU A C 1
ATOM 1528 O O . LEU A 1 206 ? -9.508 24.828 3.502 1 58.28 206 LEU A O 1
ATOM 1532 N N . ALA A 1 207 ? -11.602 24.922 4.145 1 59.66 207 ALA A N 1
ATOM 1533 C CA . ALA A 1 207 ? -11.594 26.375 4.301 1 59.66 207 ALA A CA 1
ATOM 1534 C C . ALA A 1 207 ? -10.68 26.797 5.449 1 59.66 207 ALA A C 1
ATOM 1536 O O . ALA A 1 207 ? -10 27.812 5.359 1 59.66 207 ALA A O 1
ATOM 1537 N N . MET A 1 208 ? -10.562 26 6.301 1 53 208 MET A N 1
ATOM 1538 C CA . MET A 1 208 ? -9.758 26.344 7.469 1 53 208 MET A CA 1
ATOM 1539 C C . MET A 1 208 ? -8.273 26.156 7.172 1 53 208 MET A C 1
ATOM 1541 O O . MET A 1 208 ? -7.426 26.844 7.738 1 53 208 MET A O 1
ATOM 1545 N N . SER A 1 209 ? -8.07 25.312 6.348 1 45.81 209 SER A N 1
ATOM 1546 C CA . SER A 1 209 ? -6.68 25.047 5.973 1 45.81 209 SER A CA 1
ATOM 1547 C C . SER A 1 209 ? -6.105 26.203 5.148 1 45.81 209 SER A C 1
ATOM 1549 O O . SER A 1 209 ? -4.891 26.281 4.957 1 45.81 209 SER A O 1
ATOM 1551 N N . GLN A 1 210 ? -6.922 26.938 4.59 1 47.41 210 GLN A N 1
ATOM 1552 C CA . GLN A 1 210 ? -6.516 28.078 3.783 1 47.41 210 GLN A CA 1
ATOM 1553 C C . GLN A 1 210 ? -6.391 29.328 4.637 1 47.41 210 GLN A C 1
ATOM 1555 O O . GLN A 1 210 ? -5.988 30.391 4.145 1 47.41 210 GLN A O 1
ATOM 1560 N N . ARG A 1 211 ? -6.723 29.234 5.875 1 45.94 211 ARG A N 1
ATOM 1561 C CA . ARG A 1 211 ? -6.531 30.406 6.723 1 45.94 211 ARG A CA 1
ATOM 1562 C C . ARG A 1 211 ? -5.156 30.391 7.383 1 45.94 211 ARG A C 1
ATOM 1564 O O . ARG A 1 211 ? -4.633 29.312 7.707 1 45.94 211 ARG A O 1
ATOM 1571 N N . MET B 1 1 ? 23.547 -21.109 -8.664 1 59.88 1 MET B N 1
ATOM 1572 C CA . MET B 1 1 ? 22.109 -21.344 -8.602 1 59.88 1 MET B CA 1
ATOM 1573 C C . MET B 1 1 ? 21.344 -20.219 -9.289 1 59.88 1 MET B C 1
ATOM 1575 O O . MET B 1 1 ? 21.703 -19.047 -9.156 1 59.88 1 MET B O 1
ATOM 1579 N N . ARG B 1 2 ? 20.531 -20.578 -10.305 1 85.44 2 ARG B N 1
ATOM 1580 C CA . ARG B 1 2 ? 19.891 -19.547 -11.117 1 85.44 2 ARG B CA 1
ATOM 1581 C C . ARG B 1 2 ? 18.938 -18.703 -10.273 1 85.44 2 ARG B C 1
ATOM 1583 O O . ARG B 1 2 ? 18.234 -19.234 -9.414 1 85.44 2 ARG B O 1
ATOM 1590 N N . ARG B 1 3 ? 19.094 -17.406 -10.297 1 94.19 3 ARG B N 1
ATOM 1591 C CA . ARG B 1 3 ? 18.219 -16.516 -9.562 1 94.19 3 ARG B CA 1
ATOM 1592 C C . ARG B 1 3 ? 16.797 -16.562 -10.125 1 94.19 3 ARG B C 1
ATOM 1594 O O . ARG B 1 3 ? 16.609 -16.672 -11.336 1 94.19 3 ARG B O 1
ATOM 1601 N N . THR B 1 4 ? 15.797 -16.656 -9.258 1 97.06 4 THR B N 1
ATOM 1602 C CA . THR B 1 4 ? 14.406 -16.531 -9.664 1 97.06 4 THR B CA 1
ATOM 1603 C C . THR B 1 4 ? 14.133 -15.133 -10.219 1 97.06 4 THR B C 1
ATOM 1605 O O . THR B 1 4 ? 14.406 -14.133 -9.555 1 97.06 4 THR B O 1
ATOM 1608 N N . ARG B 1 5 ? 13.688 -15.047 -11.422 1 97.94 5 ARG B N 1
ATOM 1609 C CA . ARG B 1 5 ? 13.398 -13.773 -12.086 1 97.94 5 ARG B CA 1
ATOM 1610 C C . ARG B 1 5 ? 12 -13.281 -11.734 1 97.94 5 ARG B C 1
ATOM 1612 O O . ARG B 1 5 ? 11.008 -13.969 -12 1 97.94 5 ARG B O 1
ATOM 1619 N N . LEU B 1 6 ? 11.914 -12.047 -11.195 1 97.94 6 LEU B N 1
ATOM 1620 C CA . LEU B 1 6 ? 10.688 -11.523 -10.617 1 97.94 6 LEU B CA 1
ATOM 1621 C C . LEU B 1 6 ? 10.234 -10.266 -11.359 1 97.94 6 LEU B C 1
ATOM 1623 O O . LEU B 1 6 ? 11.023 -9.344 -11.57 1 97.94 6 LEU B O 1
ATOM 1627 N N . VAL B 1 7 ? 8.977 -10.281 -11.852 1 97.88 7 VAL B N 1
ATOM 1628 C CA . VAL B 1 7 ? 8.289 -9.047 -12.234 1 97.88 7 VAL B CA 1
ATOM 1629 C C . VAL B 1 7 ? 7.414 -8.57 -11.07 1 97.88 7 VAL B C 1
ATOM 1631 O O . VAL B 1 7 ? 6.66 -9.352 -10.492 1 97.88 7 VAL B O 1
ATOM 1634 N N . ILE B 1 8 ? 7.609 -7.344 -10.711 1 98.31 8 ILE B N 1
ATOM 1635 C CA . ILE B 1 8 ? 6.777 -6.789 -9.656 1 98.31 8 ILE B CA 1
ATOM 1636 C C . ILE B 1 8 ? 5.91 -5.664 -10.211 1 98.31 8 ILE B C 1
ATOM 1638 O O . ILE B 1 8 ? 6.344 -4.918 -11.094 1 98.31 8 ILE B O 1
ATOM 1642 N N . ALA B 1 9 ? 4.613 -5.617 -9.742 1 96.56 9 ALA B N 1
ATOM 1643 C CA . ALA B 1 9 ? 3.707 -4.566 -10.195 1 96.56 9 ALA B CA 1
ATOM 1644 C C . ALA B 1 9 ? 2.791 -4.109 -9.062 1 96.56 9 ALA B C 1
ATOM 1646 O O . ALA B 1 9 ? 2.168 -4.934 -8.391 1 96.56 9 ALA B O 1
ATOM 1647 N N . ASP B 1 10 ? 2.732 -2.881 -8.828 1 95.44 10 ASP B N 1
ATOM 1648 C CA . ASP B 1 10 ? 1.868 -2.225 -7.855 1 95.44 10 ASP B CA 1
ATOM 1649 C C . ASP B 1 10 ? 1.607 -0.77 -8.242 1 95.44 10 ASP B C 1
ATOM 1651 O O . ASP B 1 10 ? 2.508 -0.08 -8.727 1 95.44 10 ASP B O 1
ATOM 1655 N N . ARG B 1 11 ? 0.432 -0.313 -7.934 1 90.69 11 ARG B N 1
ATOM 1656 C CA . ARG B 1 11 ? 0.078 1.049 -8.32 1 90.69 11 ARG B CA 1
ATOM 1657 C C . ARG B 1 11 ? 0.716 2.068 -7.383 1 90.69 11 ARG B C 1
ATOM 1659 O O . ARG B 1 11 ? 0.761 3.26 -7.691 1 90.69 11 ARG B O 1
ATOM 1666 N N . HIS B 1 12 ? 1.179 1.602 -6.262 1 93.44 12 HIS B N 1
ATOM 1667 C CA . HIS B 1 12 ? 1.801 2.492 -5.289 1 93.44 12 HIS B CA 1
ATOM 1668 C C . HIS B 1 12 ? 3.322 2.404 -5.355 1 93.44 12 HIS B C 1
ATOM 1670 O O . HIS B 1 12 ? 3.906 1.396 -4.953 1 93.44 12 HIS B O 1
ATOM 1676 N N . PRO B 1 13 ? 3.988 3.506 -5.793 1 94.62 13 PRO B N 1
ATOM 1677 C CA . PRO B 1 13 ? 5.449 3.486 -5.918 1 94.62 13 PRO B CA 1
ATOM 1678 C C . PRO B 1 13 ? 6.148 3.096 -4.621 1 94.62 13 PRO B C 1
ATOM 1680 O O . PRO B 1 13 ? 7.203 2.457 -4.648 1 94.62 13 PRO B O 1
ATOM 1683 N N . ILE B 1 14 ? 5.547 3.447 -3.537 1 97 14 ILE B N 1
ATOM 1684 C CA . ILE B 1 14 ? 6.176 3.158 -2.254 1 97 14 ILE B CA 1
ATOM 1685 C C . ILE B 1 14 ? 6.234 1.647 -2.037 1 97 14 ILE B C 1
ATOM 1687 O O . ILE B 1 14 ? 7.176 1.137 -1.428 1 97 14 ILE B O 1
ATOM 1691 N N . VAL B 1 15 ? 5.25 0.92 -2.496 1 97.44 15 VAL B N 1
ATOM 1692 C CA . VAL B 1 15 ? 5.242 -0.537 -2.406 1 97.44 15 VAL B CA 1
ATOM 1693 C C . VAL B 1 15 ? 6.355 -1.113 -3.277 1 97.44 15 VAL B C 1
ATOM 1695 O O . VAL B 1 15 ? 7.094 -2 -2.844 1 97.44 15 VAL B O 1
ATOM 1698 N N . LEU B 1 16 ? 6.527 -0.57 -4.48 1 98.06 16 LEU B N 1
ATOM 1699 C CA . LEU B 1 16 ? 7.59 -1.013 -5.375 1 98.06 16 LEU B CA 1
ATOM 1700 C C . LEU B 1 16 ? 8.961 -0.756 -4.758 1 98.06 16 LEU B C 1
ATOM 1702 O O . LEU B 1 16 ? 9.867 -1.585 -4.883 1 98.06 16 LEU B O 1
ATOM 1706 N N . GLN B 1 17 ? 9.094 0.368 -4.105 1 97.56 17 GLN B N 1
ATOM 1707 C CA . GLN B 1 17 ? 10.336 0.674 -3.406 1 97.56 17 GLN B CA 1
ATOM 1708 C C . GLN B 1 17 ? 10.602 -0.33 -2.289 1 97.56 17 GLN B C 1
ATOM 1710 O O . GLN B 1 17 ? 11.734 -0.772 -2.1 1 97.56 17 GLN B O 1
ATOM 1715 N N . GLY B 1 18 ? 9.547 -0.624 -1.554 1 98.31 18 GLY B N 1
ATOM 1716 C CA . GLY B 1 18 ? 9.672 -1.627 -0.507 1 98.31 18 GLY B CA 1
ATOM 1717 C C . GLY B 1 18 ? 10.078 -2.99 -1.031 1 98.31 18 GLY B C 1
ATOM 1718 O O . GLY B 1 18 ? 10.977 -3.629 -0.477 1 98.31 18 GLY B O 1
ATOM 1719 N N . LEU B 1 19 ? 9.461 -3.387 -2.08 1 98.5 19 LEU B N 1
ATOM 1720 C CA . LEU B 1 19 ? 9.789 -4.668 -2.693 1 98.5 19 LEU B CA 1
ATOM 1721 C C . LEU B 1 19 ? 11.234 -4.68 -3.193 1 98.5 19 LEU B C 1
ATOM 1723 O O . LEU B 1 19 ? 11.961 -5.652 -2.986 1 98.5 19 LEU B O 1
ATOM 1727 N N . ALA B 1 20 ? 11.641 -3.59 -3.877 1 98.06 20 ALA B N 1
ATOM 1728 C CA . ALA B 1 20 ? 13.016 -3.484 -4.344 1 98.06 20 ALA B CA 1
ATOM 1729 C C . ALA B 1 20 ? 14 -3.627 -3.188 1 98.06 20 ALA B C 1
ATOM 1731 O O . ALA B 1 20 ? 15.016 -4.316 -3.311 1 98.06 20 ALA B O 1
ATOM 1732 N N . SER B 1 21 ? 13.688 -3.018 -2.117 1 97.56 21 SER B N 1
ATOM 1733 C CA . SER B 1 21 ? 14.547 -3.074 -0.942 1 97.56 21 SER B CA 1
ATOM 1734 C C . SER B 1 21 ? 14.617 -4.488 -0.374 1 97.56 21 SER B C 1
ATOM 1736 O O . SER B 1 21 ? 15.695 -4.973 -0.033 1 97.56 21 SER B O 1
ATOM 1738 N N . VAL B 1 22 ? 13.492 -5.195 -0.239 1 97.75 22 VAL B N 1
ATOM 1739 C CA . VAL B 1 22 ? 13.406 -6.543 0.312 1 97.75 22 VAL B CA 1
ATOM 1740 C C . VAL B 1 22 ? 14.234 -7.504 -0.54 1 97.75 22 VAL B C 1
ATOM 1742 O O . VAL B 1 22 ? 15.039 -8.281 -0.013 1 97.75 22 VAL B O 1
ATOM 1745 N N . PHE B 1 23 ? 14.109 -7.355 -1.815 1 97.88 23 PHE B N 1
ATOM 1746 C CA . PHE B 1 23 ? 14.727 -8.352 -2.682 1 97.88 23 PHE B CA 1
ATOM 1747 C C . PHE B 1 23 ? 16.188 -8 -2.971 1 97.88 23 PHE B C 1
ATOM 1749 O O . PHE B 1 23 ? 16.938 -8.836 -3.457 1 97.88 23 PHE B O 1
ATOM 1756 N N . ALA B 1 24 ? 16.578 -6.738 -2.721 1 96.69 24 ALA B N 1
ATOM 1757 C CA . ALA B 1 24 ? 17.984 -6.375 -2.783 1 96.69 24 ALA B CA 1
ATOM 1758 C C . ALA 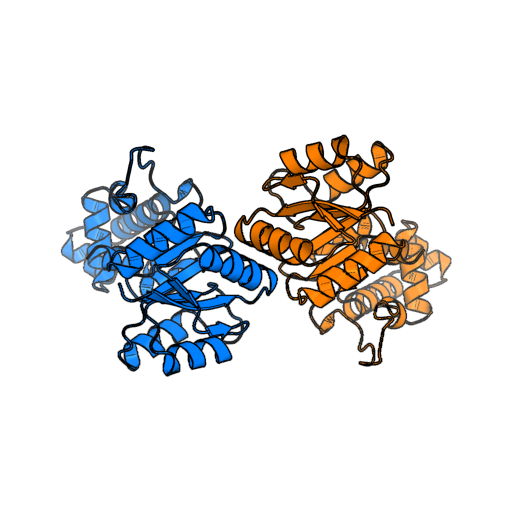B 1 24 ? 18.781 -7.07 -1.679 1 96.69 24 ALA B C 1
ATOM 1760 O O . ALA B 1 24 ? 20 -7.223 -1.785 1 96.69 24 ALA B O 1
ATOM 1761 N N . ALA B 1 25 ? 18.094 -7.523 -0.678 1 94.56 25 ALA B N 1
ATOM 1762 C CA . ALA B 1 25 ? 18.75 -8.094 0.494 1 94.56 25 ALA B CA 1
ATOM 1763 C C . ALA B 1 25 ? 18.875 -9.609 0.367 1 94.56 25 ALA B C 1
ATOM 1765 O O . ALA B 1 25 ? 19.453 -10.266 1.236 1 94.56 25 ALA B O 1
ATOM 1766 N N . VAL B 1 26 ? 18.328 -10.156 -0.696 1 93.94 26 VAL B N 1
ATOM 1767 C CA . VAL B 1 26 ? 18.406 -11.602 -0.892 1 93.94 26 VAL B CA 1
ATOM 1768 C C . VAL B 1 26 ? 19.062 -11.906 -2.238 1 93.94 26 VAL B C 1
ATOM 1770 O O . VAL B 1 26 ? 18.891 -11.156 -3.201 1 93.94 26 VAL B O 1
ATOM 1773 N N . ARG B 1 27 ? 19.688 -13.062 -2.342 1 93.69 27 ARG B N 1
ATOM 1774 C CA . ARG B 1 27 ? 20.516 -13.359 -3.512 1 93.69 27 ARG B CA 1
ATOM 1775 C C . ARG B 1 27 ? 19.766 -14.25 -4.496 1 93.69 27 ARG B C 1
ATOM 1777 O O . ARG B 1 27 ? 20.141 -14.359 -5.664 1 93.69 27 ARG B O 1
ATOM 1784 N N . ASP B 1 28 ? 18.719 -14.867 -4.078 1 96.12 28 ASP B N 1
ATOM 1785 C CA . ASP B 1 28 ? 18.094 -15.906 -4.902 1 96.12 28 ASP B CA 1
ATOM 1786 C C . ASP B 1 28 ? 16.969 -15.344 -5.746 1 96.12 28 ASP B C 1
ATOM 1788 O O . ASP B 1 28 ? 16.281 -16.078 -6.465 1 96.12 28 ASP B O 1
ATOM 1792 N N . PHE B 1 29 ? 16.781 -13.977 -5.68 1 97.75 29 PHE B N 1
ATOM 1793 C CA . PHE B 1 29 ? 15.781 -13.312 -6.508 1 97.75 29 PHE B CA 1
ATOM 1794 C C . PHE B 1 29 ? 16.406 -12.164 -7.293 1 97.75 29 PHE B C 1
ATOM 1796 O O . PHE B 1 29 ? 17.359 -11.539 -6.832 1 97.75 29 PHE B O 1
ATOM 1803 N N . GLU B 1 30 ? 15.883 -11.906 -8.438 1 97.62 30 GLU B N 1
ATOM 1804 C CA . GLU B 1 30 ? 16.234 -10.758 -9.266 1 97.62 30 GLU B CA 1
ATOM 1805 C C . GLU B 1 30 ? 14.984 -10.094 -9.844 1 97.62 30 GLU B C 1
ATOM 1807 O O . GLU B 1 30 ? 14.188 -10.742 -10.523 1 97.62 30 GLU B O 1
ATOM 1812 N N . ILE B 1 31 ? 14.844 -8.875 -9.555 1 98.19 31 ILE B N 1
ATOM 1813 C CA . ILE B 1 31 ? 13.75 -8.133 -10.18 1 98.19 31 ILE B CA 1
ATOM 1814 C C . ILE B 1 31 ? 14.133 -7.766 -11.609 1 98.19 31 ILE B C 1
ATOM 1816 O O . ILE B 1 31 ? 15.086 -7.023 -11.828 1 98.19 31 ILE B O 1
ATOM 1820 N N . VAL B 1 32 ? 13.367 -8.164 -12.547 1 97.88 32 VAL B N 1
ATOM 1821 C CA . VAL B 1 32 ? 13.727 -7.949 -13.945 1 97.88 32 VAL B CA 1
ATOM 1822 C C . VAL B 1 32 ? 12.875 -6.832 -14.531 1 97.88 32 VAL B C 1
ATOM 1824 O O . VAL B 1 32 ? 13.195 -6.277 -15.586 1 97.88 32 VAL B O 1
ATOM 1827 N N . ALA B 1 33 ? 11.734 -6.562 -13.875 1 97.69 33 ALA B N 1
ATOM 1828 C CA . ALA B 1 33 ? 10.875 -5.453 -14.281 1 97.69 33 ALA B CA 1
ATOM 1829 C C . ALA B 1 33 ? 10.016 -4.973 -13.117 1 97.69 33 ALA B C 1
ATOM 1831 O O . ALA B 1 33 ? 9.594 -5.773 -12.273 1 97.69 33 ALA B O 1
ATOM 1832 N N . SER B 1 34 ? 9.812 -3.736 -13.047 1 97.88 34 SER B N 1
ATOM 1833 C CA . SER B 1 34 ? 8.945 -3.064 -12.086 1 97.88 34 SER B CA 1
ATOM 1834 C C . SER B 1 34 ? 7.91 -2.191 -12.797 1 97.88 34 SER B C 1
ATOM 1836 O O . SER B 1 34 ? 8.266 -1.317 -13.586 1 97.88 34 SER B O 1
ATOM 1838 N N . CYS B 1 35 ? 6.605 -2.451 -12.5 1 95.56 35 CYS B N 1
ATOM 1839 C CA . CYS B 1 35 ? 5.531 -1.787 -13.227 1 95.56 35 CYS B CA 1
ATOM 1840 C C . CYS B 1 35 ? 4.57 -1.095 -12.266 1 95.56 35 CYS B C 1
ATOM 1842 O O . CYS B 1 35 ? 4.27 -1.622 -11.195 1 95.56 35 CYS B O 1
ATOM 1844 N N . SER B 1 36 ? 4.023 0.041 -12.688 1 93.19 36 SER B N 1
ATOM 1845 C CA . SER B 1 36 ? 3.104 0.793 -11.836 1 93.19 36 SER B CA 1
ATOM 1846 C C . SER B 1 36 ? 1.693 0.791 -12.414 1 93.19 36 SER B C 1
ATOM 1848 O O . SER B 1 36 ? 0.797 1.45 -11.883 1 93.19 36 SER B O 1
ATOM 1850 N N . ASP B 1 37 ? 1.519 0.117 -13.539 1 89.38 37 ASP B N 1
ATOM 1851 C CA . ASP B 1 37 ? 0.201 0.012 -14.156 1 89.38 37 ASP B CA 1
ATOM 1852 C C . ASP B 1 37 ? 0.019 -1.346 -14.836 1 89.38 37 ASP B C 1
ATOM 1854 O O . ASP B 1 37 ? 0.984 -2.092 -15.008 1 89.38 37 ASP B O 1
ATOM 1858 N N . GLY B 1 38 ? -1.229 -1.631 -15.125 1 90.38 38 GLY B N 1
ATOM 1859 C CA . GLY B 1 38 ? -1.558 -2.93 -15.695 1 90.38 38 GLY B CA 1
ATOM 1860 C C . GLY B 1 38 ? -0.958 -3.148 -17.062 1 90.38 38 GLY B C 1
ATOM 1861 O O . GLY B 1 38 ? -0.442 -4.23 -17.359 1 90.38 38 GLY B O 1
ATOM 1862 N N . ALA B 1 39 ? -1.023 -2.172 -17.891 1 89.5 39 ALA B N 1
ATOM 1863 C CA . ALA B 1 39 ? -0.531 -2.299 -19.266 1 89.5 39 ALA B CA 1
ATOM 1864 C C . ALA B 1 39 ? 0.958 -2.631 -19.281 1 89.5 39 ALA B C 1
ATOM 1866 O O . ALA B 1 39 ? 1.385 -3.566 -19.969 1 89.5 39 ALA B O 1
ATOM 1867 N N . SER B 1 40 ? 1.71 -1.858 -18.547 1 93.75 40 SER B N 1
ATOM 1868 C CA . SER B 1 40 ? 3.146 -2.111 -18.484 1 93.75 40 SER B CA 1
ATOM 1869 C C . SER B 1 40 ? 3.439 -3.469 -17.859 1 93.75 40 SER B C 1
ATOM 1871 O O . SER B 1 40 ? 4.406 -4.137 -18.234 1 93.75 40 SER B O 1
ATOM 1873 N N . CYS B 1 41 ? 2.625 -3.854 -16.922 1 94.5 41 CYS B N 1
ATOM 1874 C CA . CYS B 1 41 ? 2.775 -5.152 -16.281 1 94.5 41 CYS B CA 1
ATOM 1875 C C . CYS B 1 41 ? 2.592 -6.285 -17.281 1 94.5 41 CYS B C 1
ATOM 1877 O O . CYS B 1 41 ? 3.408 -7.207 -17.328 1 94.5 41 CYS B O 1
ATOM 1879 N N . VAL B 1 42 ? 1.565 -6.207 -18.016 1 94.25 42 VAL B N 1
ATOM 1880 C CA . VAL B 1 42 ? 1.267 -7.227 -19.016 1 94.25 42 VAL B CA 1
ATOM 1881 C C . VAL B 1 42 ? 2.426 -7.34 -20 1 94.25 42 VAL B C 1
ATOM 1883 O O . VAL B 1 42 ? 2.893 -8.438 -20.297 1 94.25 42 VAL B O 1
ATOM 1886 N N . GLU B 1 43 ? 2.9 -6.23 -20.453 1 95.81 43 GLU B N 1
ATOM 1887 C CA . GLU B 1 43 ? 4.023 -6.215 -21.391 1 95.81 43 GLU B CA 1
ATOM 1888 C C . GLU B 1 43 ? 5.273 -6.824 -20.766 1 95.81 43 GLU B C 1
ATOM 1890 O O . GLU B 1 43 ? 5.992 -7.582 -21.422 1 95.81 43 GLU B O 1
ATOM 1895 N N . ALA B 1 44 ? 5.523 -6.508 -19.578 1 97 44 ALA B N 1
ATOM 1896 C CA . ALA B 1 44 ? 6.695 -7.023 -18.875 1 97 44 ALA B CA 1
ATOM 1897 C C . ALA B 1 44 ? 6.629 -8.539 -18.719 1 97 44 ALA B C 1
ATOM 1899 O O . ALA B 1 44 ? 7.621 -9.234 -18.953 1 97 44 ALA B O 1
ATOM 1900 N N . ILE B 1 45 ? 5.469 -9.023 -18.328 1 95.81 45 ILE B N 1
ATOM 1901 C CA . ILE B 1 45 ? 5.301 -10.461 -18.156 1 95.81 45 ILE B CA 1
ATOM 1902 C C . ILE B 1 45 ? 5.535 -11.172 -19.484 1 95.81 45 ILE B C 1
ATOM 1904 O O . ILE B 1 45 ? 6.199 -12.211 -19.531 1 95.81 45 ILE B O 1
ATOM 1908 N N . ARG B 1 46 ? 5.039 -10.586 -20.484 1 95.25 46 ARG B N 1
ATOM 1909 C CA . ARG B 1 46 ? 5.137 -11.172 -21.828 1 95.25 46 ARG B CA 1
ATOM 1910 C C . ARG B 1 46 ? 6.586 -11.234 -22.297 1 95.25 46 ARG B C 1
ATOM 1912 O O . ARG B 1 46 ? 7.004 -12.211 -22.906 1 95.25 46 ARG B O 1
ATOM 1919 N N . ASN B 1 47 ? 7.398 -10.266 -21.891 1 95 47 ASN B N 1
ATOM 1920 C CA . ASN B 1 47 ? 8.672 -10.07 -22.562 1 95 47 ASN B CA 1
ATOM 1921 C C . ASN B 1 47 ? 9.852 -10.453 -21.672 1 95 47 ASN B C 1
ATOM 1923 O O . ASN B 1 47 ? 10.977 -10.609 -22.141 1 95 47 ASN B O 1
ATOM 1927 N N . SER B 1 48 ? 9.688 -10.648 -20.453 1 93.44 48 SER B N 1
ATOM 1928 C CA . SER B 1 48 ? 10.828 -10.742 -19.547 1 93.44 48 SER B CA 1
ATOM 1929 C C . SER B 1 48 ? 11.219 -12.195 -19.297 1 93.44 48 SER B C 1
ATOM 1931 O O . SER B 1 48 ? 12.305 -12.477 -18.781 1 93.44 48 SER B O 1
ATOM 1933 N N . GLY B 1 49 ? 10.406 -13.195 -19.625 1 93.81 49 GLY B N 1
ATOM 1934 C CA . GLY B 1 49 ? 10.68 -14.578 -19.25 1 93.81 49 GLY B CA 1
ATOM 1935 C C . GLY B 1 49 ? 10.758 -14.781 -17.75 1 93.81 49 GLY B C 1
ATOM 1936 O O . GLY B 1 49 ? 11.547 -15.602 -17.266 1 93.81 49 GLY B O 1
ATOM 1937 N N . SER B 1 50 ? 10.062 -14.031 -17.047 1 96.38 50 SER B N 1
ATOM 1938 C CA . SER B 1 50 ? 10.086 -14.094 -15.586 1 96.38 50 SER B CA 1
ATOM 1939 C C . SER B 1 50 ? 9.539 -15.414 -15.07 1 96.38 50 SER B C 1
ATOM 1941 O O . SER B 1 50 ? 8.688 -16.031 -15.719 1 96.38 50 SER B O 1
ATOM 1943 N N . ASP B 1 51 ? 10.062 -15.844 -13.938 1 96.5 51 ASP B N 1
ATOM 1944 C CA . ASP B 1 51 ? 9.555 -17.031 -13.258 1 96.5 51 ASP B CA 1
ATOM 1945 C C . ASP B 1 51 ? 8.297 -16.719 -12.453 1 96.5 51 ASP B C 1
ATOM 1947 O O . ASP B 1 51 ? 7.359 -17.516 -12.422 1 96.5 51 ASP B O 1
ATOM 1951 N N . ILE B 1 52 ? 8.297 -15.594 -11.797 1 96.38 52 ILE B N 1
ATOM 1952 C CA . ILE B 1 52 ? 7.191 -15.18 -10.93 1 96.38 52 ILE B CA 1
ATOM 1953 C C . ILE B 1 52 ? 6.797 -13.742 -11.25 1 96.38 52 ILE B C 1
ATOM 1955 O O . ILE B 1 52 ? 7.656 -12.891 -11.5 1 96.38 52 ILE B O 1
ATOM 1959 N N . ALA B 1 53 ? 5.492 -13.461 -11.297 1 96.31 53 ALA B N 1
ATOM 1960 C CA . ALA B 1 53 ? 4.93 -12.117 -11.328 1 96.31 53 ALA B CA 1
ATOM 1961 C C . ALA B 1 53 ? 4.188 -11.797 -10.031 1 96.31 53 ALA B C 1
ATOM 1963 O O . ALA B 1 53 ? 3.148 -12.398 -9.742 1 96.31 53 ALA B O 1
ATOM 1964 N N . LEU B 1 54 ? 4.789 -10.961 -9.227 1 96.38 54 LEU B N 1
ATOM 1965 C CA . LEU B 1 54 ? 4.18 -10.469 -7.992 1 96.38 54 LEU B CA 1
ATOM 1966 C C . LEU B 1 54 ? 3.396 -9.188 -8.25 1 96.38 54 LEU B C 1
ATOM 1968 O O . LEU B 1 54 ? 3.988 -8.117 -8.414 1 96.38 54 LEU B O 1
ATOM 1972 N N . LEU B 1 55 ? 2.01 -9.305 -8.188 1 93.69 55 LEU B N 1
ATOM 1973 C CA . LEU B 1 55 ? 1.185 -8.211 -8.688 1 93.69 55 LEU B CA 1
ATOM 1974 C C . LEU B 1 55 ? 0.158 -7.789 -7.641 1 93.69 55 LEU B C 1
ATOM 1976 O O . LEU B 1 55 ? -0.372 -8.625 -6.91 1 93.69 55 LEU B O 1
ATOM 1980 N N . GLU B 1 56 ? -0.035 -6.465 -7.648 1 89.88 56 GLU B N 1
ATOM 1981 C CA . GLU B 1 56 ? -1.221 -6.047 -6.91 1 89.88 56 GLU B CA 1
ATOM 1982 C C . GLU B 1 56 ? -2.488 -6.641 -7.516 1 89.88 56 GLU B C 1
ATOM 1984 O O . GLU B 1 56 ? -2.506 -7.016 -8.688 1 89.88 56 GLU B O 1
ATOM 1989 N N . ASP B 1 57 ? -3.576 -6.754 -6.754 1 75.31 57 ASP B N 1
ATOM 1990 C CA . ASP B 1 57 ? -4.746 -7.512 -7.184 1 75.31 57 ASP B CA 1
ATOM 1991 C C . ASP B 1 57 ? -5.73 -6.621 -7.941 1 75.31 57 ASP B C 1
ATOM 1993 O O . ASP B 1 57 ? -6.672 -7.117 -8.562 1 75.31 57 ASP B O 1
ATOM 1997 N N . ALA B 1 58 ? -5.531 -5.328 -7.902 1 75.31 58 ALA B N 1
ATOM 1998 C CA . ALA B 1 58 ? -6.566 -4.492 -8.508 1 75.31 58 ALA B CA 1
ATOM 1999 C C . ALA B 1 58 ? -5.953 -3.352 -9.312 1 75.31 58 ALA B C 1
ATOM 2001 O O . ALA B 1 58 ? -5.727 -2.26 -8.781 1 75.31 58 ALA B O 1
ATOM 2002 N N . PHE B 1 59 ? -5.688 -3.607 -10.602 1 80.56 59 PHE B N 1
ATOM 2003 C CA . PHE B 1 59 ? -5.34 -2.523 -11.508 1 80.56 59 PHE B CA 1
ATOM 2004 C C . PHE B 1 59 ? -6.582 -1.991 -12.219 1 80.56 59 PHE B C 1
ATOM 2006 O O . PHE B 1 59 ? -7.484 -2.758 -12.562 1 80.56 59 PHE B O 1
ATOM 2013 N N . PRO B 1 60 ? -6.66 -0.682 -12.438 1 74.19 60 PRO B N 1
ATOM 2014 C CA . PRO B 1 60 ? -7.824 -0.103 -13.109 1 74.19 60 PRO B CA 1
ATOM 2015 C C . PRO B 1 60 ? -7.883 -0.453 -14.594 1 74.19 60 PRO B C 1
ATOM 2017 O O . PRO B 1 60 ? -8.969 -0.503 -15.18 1 74.19 60 PRO B O 1
ATOM 2020 N N . ASP B 1 61 ? -6.859 -0.668 -15.203 1 80.44 61 ASP B N 1
ATOM 2021 C CA . ASP B 1 61 ? -6.789 -0.759 -16.656 1 80.44 61 ASP B CA 1
ATOM 2022 C C . ASP B 1 61 ? -6.777 -2.215 -17.125 1 80.44 61 ASP B C 1
ATOM 2024 O O . ASP B 1 61 ? -6.969 -2.5 -18.312 1 80.44 61 ASP B O 1
ATOM 2028 N N . VAL B 1 62 ? -6.52 -3.178 -16.25 1 81.81 62 VAL B N 1
ATOM 2029 C CA . VAL B 1 62 ? -6.496 -4.598 -16.594 1 81.81 62 VAL B CA 1
ATOM 2030 C C . VAL B 1 62 ? -6.98 -5.418 -15.398 1 81.81 62 VAL B C 1
ATOM 2032 O O . VAL B 1 62 ? -6.617 -5.141 -14.25 1 81.81 62 VAL B O 1
ATOM 2035 N N . THR B 1 63 ? -7.75 -6.367 -15.609 1 78.81 63 THR B N 1
ATOM 2036 C CA . THR B 1 63 ? -8.242 -7.219 -14.531 1 78.81 63 THR B CA 1
ATOM 2037 C C . THR B 1 63 ? -7.301 -8.391 -14.297 1 78.81 63 THR B C 1
ATOM 2039 O O . THR B 1 63 ? -6.527 -8.766 -15.188 1 78.81 63 THR B O 1
ATOM 2042 N N . SER B 1 64 ? -7.32 -8.93 -13.055 1 81.06 64 SER B N 1
ATOM 2043 C CA . SER B 1 64 ? -6.547 -10.125 -12.734 1 81.06 64 SER B CA 1
ATOM 2044 C C . SER B 1 64 ? -6.883 -11.273 -13.688 1 81.06 64 SER B C 1
ATOM 2046 O O . SER B 1 64 ? -6 -12.039 -14.086 1 81.06 64 SER B O 1
ATOM 2048 N N . ALA B 1 65 ? -8.156 -11.32 -14.016 1 76.19 65 ALA B N 1
ATOM 2049 C CA . ALA B 1 65 ? -8.617 -12.375 -14.922 1 76.19 65 ALA B CA 1
ATOM 2050 C C . ALA B 1 65 ? -7.977 -12.242 -16.297 1 76.19 65 ALA B C 1
ATOM 2052 O O . ALA B 1 65 ? -7.586 -13.234 -16.906 1 76.19 65 ALA B O 1
ATOM 2053 N N . GLU B 1 66 ? -7.855 -11.055 -16.766 1 82.38 66 GLU B N 1
ATOM 2054 C CA . GLU B 1 66 ? -7.242 -10.797 -18.062 1 82.38 66 GLU B CA 1
ATOM 2055 C C . GLU B 1 66 ? -5.762 -11.164 -18.062 1 82.38 66 GLU B C 1
ATOM 2057 O O . GLU B 1 66 ? -5.254 -11.727 -19.031 1 82.38 66 GLU B O 1
ATOM 2062 N N . ILE B 1 67 ? -5.121 -10.883 -17 1 86.12 67 ILE B N 1
ATOM 2063 C CA . ILE B 1 67 ? -3.701 -11.195 -16.875 1 86.12 67 ILE B CA 1
ATOM 2064 C C . ILE B 1 67 ? -3.506 -12.711 -16.891 1 86.12 67 ILE B C 1
ATOM 2066 O O . ILE B 1 67 ? -2.66 -13.227 -17.625 1 86.12 67 ILE B O 1
ATOM 2070 N N . LEU B 1 68 ? -4.312 -13.383 -16.141 1 82.5 68 LEU B N 1
ATOM 2071 C CA . LEU B 1 68 ? -4.211 -14.828 -16.047 1 82.5 68 LEU B CA 1
ATOM 2072 C C . LEU B 1 68 ? -4.547 -15.484 -17.375 1 82.5 68 LEU B C 1
ATOM 2074 O O . LEU B 1 68 ? -3.887 -16.438 -17.797 1 82.5 68 LEU B O 1
ATOM 2078 N N . ALA B 1 69 ? -5.555 -14.977 -18.016 1 82 69 ALA B N 1
ATOM 2079 C CA . ALA B 1 69 ? -5.949 -15.5 -19.328 1 82 69 ALA B CA 1
ATOM 2080 C C . ALA B 1 69 ? -4.82 -15.336 -20.344 1 82 69 ALA B C 1
ATOM 2082 O O . ALA B 1 69 ? -4.574 -16.234 -21.156 1 82 69 ALA B O 1
ATOM 2083 N N . MET B 1 70 ? -4.23 -14.172 -20.281 1 87.25 70 MET B N 1
ATOM 2084 C CA . MET B 1 70 ? -3.121 -13.906 -21.203 1 87.25 70 MET B CA 1
ATOM 2085 C C . MET B 1 70 ? -1.971 -14.883 -20.953 1 87.25 70 MET B C 1
ATOM 2087 O O . MET B 1 70 ? -1.429 -15.453 -21.906 1 87.25 70 MET B O 1
ATOM 2091 N N . ILE B 1 71 ? -1.615 -15.148 -19.781 1 87.56 71 ILE B N 1
ATOM 2092 C CA . ILE B 1 71 ? -0.519 -16.047 -19.422 1 87.56 71 ILE B CA 1
ATOM 2093 C C . ILE B 1 71 ? -0.831 -17.453 -19.906 1 87.56 71 ILE B C 1
ATOM 2095 O O . ILE B 1 71 ? 0.024 -18.125 -20.484 1 87.56 71 ILE B O 1
ATOM 2099 N N . ASP B 1 72 ? -2.035 -17.828 -19.656 1 83.44 72 ASP B N 1
ATOM 2100 C CA . ASP B 1 72 ? -2.467 -19.156 -20.062 1 83.44 72 ASP B CA 1
ATOM 2101 C C . ASP B 1 72 ? -2.512 -19.281 -21.578 1 83.44 72 ASP B C 1
ATOM 2103 O O . ASP B 1 72 ? -2.002 -20.25 -22.141 1 83.44 72 ASP B O 1
ATOM 2107 N N . GLY B 1 73 ? -3.15 -18.328 -22.188 1 88.12 73 GLY B N 1
ATOM 2108 C CA . GLY B 1 73 ? -3.309 -18.344 -23.625 1 88.12 73 GLY B CA 1
ATOM 2109 C C . GLY B 1 73 ? -1.986 -18.359 -24.375 1 88.12 73 GLY B C 1
ATOM 2110 O O . GLY B 1 73 ? -1.866 -19 -25.422 1 88.12 73 GLY B O 1
ATOM 2111 N N . GLU B 1 74 ? -1.077 -17.672 -23.781 1 93.31 74 GLU B N 1
ATOM 2112 C CA . GLU B 1 74 ? 0.226 -17.578 -24.438 1 93.31 74 GLU B CA 1
ATOM 2113 C C . GLU B 1 74 ? 1.186 -18.641 -23.891 1 93.31 74 GLU B C 1
ATOM 2115 O O . GLU B 1 74 ? 2.361 -18.656 -24.25 1 93.31 74 GLU B O 1
ATOM 2120 N N . ARG B 1 75 ? 0.718 -19.516 -22.984 1 91.19 75 ARG B N 1
ATOM 2121 C CA . ARG B 1 75 ? 1.447 -20.625 -22.406 1 91.19 75 ARG B CA 1
ATOM 2122 C C . ARG B 1 75 ? 2.75 -20.156 -21.766 1 91.19 75 ARG B C 1
ATOM 2124 O O . ARG B 1 75 ? 3.812 -20.734 -22.016 1 91.19 75 ARG B O 1
ATOM 2131 N N . LEU B 1 76 ? 2.689 -19.031 -21.141 1 92.5 76 LEU B N 1
ATOM 2132 C CA . LEU B 1 76 ? 3.846 -18.547 -20.391 1 92.5 76 LEU B CA 1
ATOM 2133 C C . LEU B 1 76 ? 4.059 -19.359 -19.125 1 92.5 76 LEU B C 1
ATOM 2135 O O . LEU B 1 76 ? 3.094 -19.828 -18.516 1 92.5 76 LEU B O 1
ATOM 2139 N N . SER B 1 77 ? 5.281 -19.516 -18.703 1 92.75 77 SER B N 1
ATOM 2140 C CA . SER B 1 77 ? 5.613 -20.312 -17.531 1 92.75 77 SER B CA 1
ATOM 2141 C C . SER B 1 77 ? 5.562 -19.484 -16.25 1 92.75 77 SER B C 1
ATOM 2143 O O . SER B 1 77 ? 5.695 -20.016 -15.156 1 92.75 77 SER B O 1
ATOM 2145 N N . THR B 1 78 ? 5.316 -18.25 -16.438 1 94.19 78 THR B N 1
ATOM 2146 C CA . THR B 1 78 ? 5.305 -17.328 -15.312 1 94.19 78 THR B CA 1
ATOM 2147 C C . THR B 1 78 ? 4.215 -17.703 -14.312 1 94.19 78 THR B C 1
ATOM 2149 O O . THR B 1 78 ? 3.059 -17.906 -14.695 1 94.19 78 THR B O 1
ATOM 2152 N N . ARG B 1 79 ? 4.582 -17.812 -13.047 1 91.62 79 ARG B N 1
ATOM 2153 C CA . ARG B 1 79 ? 3.615 -18.031 -11.977 1 91.62 79 ARG B CA 1
ATOM 2154 C C . ARG B 1 79 ? 3.174 -16.703 -11.359 1 91.62 79 ARG B C 1
ATOM 2156 O O . ARG B 1 79 ? 4.012 -15.883 -10.969 1 91.62 79 ARG B O 1
ATOM 2163 N N . VAL B 1 80 ? 1.887 -16.531 -11.227 1 91.5 80 VAL B N 1
ATOM 2164 C CA . VAL B 1 80 ? 1.353 -15.266 -10.742 1 91.5 80 VAL B CA 1
ATOM 2165 C C . VAL B 1 80 ? 1.094 -15.352 -9.234 1 91.5 80 VAL B C 1
ATOM 2167 O O . VAL B 1 80 ? 0.542 -16.344 -8.75 1 91.5 80 VAL B O 1
ATOM 2170 N N . VAL B 1 81 ? 1.566 -14.406 -8.547 1 91.38 81 VAL B N 1
ATOM 2171 C CA . VAL B 1 81 ? 1.281 -14.211 -7.125 1 91.38 81 VAL B CA 1
ATOM 2172 C C . VAL B 1 81 ? 0.614 -12.859 -6.91 1 91.38 81 VAL B C 1
ATOM 2174 O O . VAL B 1 81 ? 1.192 -11.812 -7.234 1 91.38 81 VAL B O 1
ATOM 2177 N N . PHE B 1 82 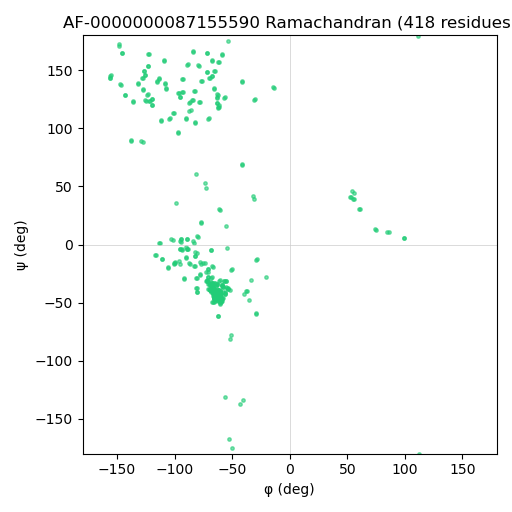? -0.56 -12.859 -6.391 1 88.62 82 PHE B N 1
ATOM 2178 C CA . PHE B 1 82 ? -1.231 -11.602 -6.074 1 88.62 82 PHE B CA 1
ATOM 2179 C C . PHE B 1 82 ? -0.836 -11.109 -4.688 1 88.62 82 PHE B C 1
ATOM 2181 O O . PHE B 1 82 ? -0.946 -11.852 -3.705 1 88.62 82 PHE B O 1
ATOM 2188 N N . PHE B 1 83 ? -0.309 -9.922 -4.664 1 92.19 83 PHE B N 1
ATOM 2189 C CA . PHE B 1 83 ? 0.066 -9.242 -3.43 1 92.19 83 PHE B CA 1
ATOM 2190 C C . PHE B 1 83 ? -1.026 -8.273 -2.992 1 92.19 83 PHE B C 1
ATOM 2192 O O . PHE B 1 83 ? -1.048 -7.117 -3.42 1 92.19 83 PHE B O 1
ATOM 2199 N N . ALA B 1 84 ? -1.936 -8.68 -2.064 1 86.12 84 ALA B N 1
ATOM 2200 C CA . ALA B 1 84 ? -3.23 -8.031 -1.857 1 86.12 84 ALA B CA 1
ATOM 2201 C C . ALA B 1 84 ? -3.246 -7.242 -0.553 1 86.12 84 ALA B C 1
ATOM 2203 O O . ALA B 1 84 ? -2.684 -7.68 0.453 1 86.12 84 ALA B O 1
ATOM 2204 N N . ALA B 1 85 ? -3.803 -5.887 -0.601 1 80.69 85 ALA B N 1
ATOM 2205 C CA . ALA B 1 85 ? -3.953 -5.07 0.6 1 80.69 85 ALA B CA 1
ATOM 2206 C C . ALA B 1 85 ? -4.914 -5.723 1.591 1 80.69 85 ALA B C 1
ATOM 2208 O O . ALA B 1 85 ? -4.703 -5.656 2.803 1 80.69 85 ALA B O 1
ATOM 2209 N N . GLU B 1 86 ? -6.164 -5.906 1.153 1 63.28 86 GLU B N 1
ATOM 2210 C CA . GLU B 1 86 ? -7.141 -6.57 2.008 1 63.28 86 GLU B CA 1
ATOM 2211 C C . GLU B 1 86 ? -7.398 -8 1.543 1 63.28 86 GLU B C 1
ATOM 2213 O O . GLU B 1 86 ? -7.484 -8.266 0.341 1 63.28 86 GLU B O 1
ATOM 2218 N N . ALA B 1 87 ? -6.887 -8.797 2.35 1 49.56 87 ALA B N 1
ATOM 2219 C CA . ALA B 1 87 ? -7.211 -10.164 1.963 1 49.56 87 ALA B CA 1
ATOM 2220 C C . ALA B 1 87 ? -8.719 -10.391 1.977 1 49.56 87 ALA B C 1
ATOM 2222 O O . ALA B 1 87 ? -9.273 -10.883 2.965 1 49.56 87 ALA B O 1
ATOM 2223 N N . GLN B 1 88 ? -9.453 -9.211 1.664 1 44.69 88 GLN B N 1
ATOM 2224 C CA . GLN B 1 88 ? -10.844 -9.617 1.826 1 44.69 88 GLN B CA 1
ATOM 2225 C C . GLN B 1 88 ? -11.172 -10.82 0.942 1 44.69 88 GLN B C 1
ATOM 2227 O O . GLN B 1 88 ? -10.703 -10.906 -0.196 1 44.69 88 GLN B O 1
ATOM 2232 N N . GLN B 1 89 ? -11.641 -11.68 1.541 1 42.44 89 GLN B N 1
ATOM 2233 C CA . GLN B 1 89 ? -12.109 -12.961 1.022 1 42.44 89 GLN B CA 1
ATOM 2234 C C . GLN B 1 89 ? -12.773 -12.797 -0.34 1 42.44 89 GLN B C 1
ATOM 2236 O O . GLN B 1 89 ? -12.586 -13.625 -1.233 1 42.44 89 GLN B O 1
ATOM 2241 N N . GLY B 1 90 ? -13.508 -11.758 -0.446 1 41.12 90 GLY B N 1
ATOM 2242 C CA . GLY B 1 90 ? -14.375 -11.75 -1.612 1 41.12 90 GLY B CA 1
ATOM 2243 C C . GLY B 1 90 ? -13.672 -11.32 -2.883 1 41.12 90 GLY B C 1
ATOM 2244 O O . GLY B 1 90 ? -14.031 -11.75 -3.979 1 41.12 90 GLY B O 1
ATOM 2245 N N . GLU B 1 91 ? -12.844 -10.438 -2.764 1 44.44 91 GLU B N 1
ATOM 2246 C CA . GLU B 1 91 ? -12.336 -9.844 -3.996 1 44.44 91 GLU B CA 1
ATOM 2247 C C . GLU B 1 91 ? -11.297 -10.75 -4.656 1 44.44 91 GLU B C 1
ATOM 2249 O O . GLU B 1 91 ? -11.07 -10.664 -5.863 1 44.44 91 GLU B O 1
ATOM 2254 N N . LEU B 1 92 ? -10.695 -11.508 -3.9 1 47.09 92 LEU B N 1
ATOM 2255 C CA . LEU B 1 92 ? -9.68 -12.391 -4.465 1 47.09 92 LEU B CA 1
ATOM 2256 C C . LEU B 1 92 ? -10.32 -13.617 -5.113 1 47.09 92 LEU B C 1
ATOM 2258 O O . LEU B 1 92 ? -9.617 -14.508 -5.586 1 47.09 92 LEU B O 1
ATOM 2262 N N . ALA B 1 93 ? -11.586 -13.555 -5.148 1 45.22 93 ALA B N 1
ATOM 2263 C CA . ALA B 1 93 ? -12.328 -14.688 -5.695 1 45.22 93 ALA B CA 1
ATOM 2264 C C . ALA B 1 93 ? -11.93 -14.953 -7.145 1 45.22 93 ALA B C 1
ATOM 2266 O O . ALA B 1 93 ? -11.688 -16.109 -7.527 1 45.22 93 ALA B O 1
ATOM 2267 N N . PRO B 1 94 ? -11.922 -13.969 -7.836 1 45.19 94 PRO B N 1
ATOM 2268 C CA . PRO B 1 94 ? -11.664 -14.273 -9.25 1 45.19 94 PRO B CA 1
ATOM 2269 C C . PRO B 1 94 ? -10.266 -14.836 -9.484 1 45.19 94 PRO B C 1
ATOM 2271 O O . PRO B 1 94 ? -10.102 -15.766 -10.281 1 45.19 94 PRO B O 1
ATOM 2274 N N . PRO B 1 95 ? -9.305 -14.18 -8.93 1 46.34 95 PRO B N 1
ATOM 2275 C CA . PRO B 1 95 ? -7.984 -14.719 -9.25 1 46.34 95 PRO B CA 1
ATOM 2276 C C . PRO B 1 95 ? -7.836 -16.188 -8.859 1 46.34 95 PRO B C 1
ATOM 2278 O O . PRO B 1 95 ? -7.117 -16.938 -9.531 1 46.34 95 PRO B O 1
ATOM 2281 N N . LEU B 1 96 ? -8.523 -16.516 -7.848 1 46.91 96 LEU B N 1
ATOM 2282 C CA . LEU B 1 96 ? -8.391 -17.891 -7.367 1 46.91 96 LEU B CA 1
ATOM 2283 C C . LEU B 1 96 ? -9.078 -18.859 -8.32 1 46.91 96 LEU B C 1
ATOM 2285 O O . LEU B 1 96 ? -8.633 -20 -8.484 1 46.91 96 LEU B O 1
ATOM 2289 N N . ALA B 1 97 ? -10.109 -18.328 -8.914 1 42.47 97 ALA B N 1
ATOM 2290 C CA . ALA B 1 97 ? -10.867 -19.203 -9.812 1 42.47 97 ALA B CA 1
ATOM 2291 C C . ALA B 1 97 ? -10.039 -19.578 -11.039 1 42.47 97 ALA B C 1
ATOM 2293 O O . ALA B 1 97 ? -10.219 -20.656 -11.609 1 42.47 97 ALA B O 1
ATOM 2294 N N . ALA B 1 98 ? -9.305 -18.719 -11.484 1 43.22 98 ALA B N 1
ATOM 2295 C CA . ALA B 1 98 ? -8.617 -18.922 -12.758 1 43.22 98 ALA B CA 1
ATOM 2296 C C . ALA B 1 98 ? -7.418 -19.859 -12.586 1 43.22 98 ALA B C 1
ATOM 2298 O O . ALA B 1 98 ? -6.672 -20.094 -13.539 1 43.22 98 ALA B O 1
ATOM 2299 N N . GLY B 1 99 ? -7.387 -20.703 -11.406 1 44.66 99 GLY B N 1
ATOM 2300 C CA . GLY B 1 99 ? -6.285 -21.609 -11.125 1 44.66 99 GLY B CA 1
ATOM 2301 C C . GLY B 1 99 ? -5.465 -21.188 -9.914 1 44.66 99 GLY B C 1
ATOM 2302 O O . GLY B 1 99 ? -5.863 -20.297 -9.164 1 44.66 99 GLY B O 1
ATOM 2303 N N . ALA B 1 100 ? -4.312 -22.078 -9.555 1 49.12 100 ALA B N 1
ATOM 2304 C CA . ALA B 1 100 ? -3.383 -21.969 -8.438 1 49.12 100 ALA B CA 1
ATOM 2305 C C . ALA B 1 100 ? -2.963 -20.516 -8.211 1 49.12 100 ALA B C 1
ATOM 2307 O O . ALA B 1 100 ? -2.07 -20.016 -8.898 1 49.12 100 ALA B O 1
ATOM 2308 N N . CYS B 1 101 ? -3.996 -19.75 -7.742 1 61.53 101 CYS B N 1
ATOM 2309 C CA . CYS B 1 101 ? -3.613 -18.344 -7.613 1 61.53 101 CYS B CA 1
ATOM 2310 C C . CYS B 1 101 ? -2.871 -18.109 -6.305 1 61.53 101 CYS B C 1
ATOM 2312 O O . CYS B 1 101 ? -3.209 -18.703 -5.273 1 61.53 101 CYS B O 1
ATOM 2314 N N . ASN B 1 102 ? -1.631 -17.938 -6.305 1 79.81 102 ASN B N 1
ATOM 2315 C CA . ASN B 1 102 ? -0.79 -17.5 -5.195 1 79.81 102 ASN B CA 1
ATOM 2316 C C . ASN B 1 102 ? -1.167 -16.109 -4.723 1 79.81 102 ASN B C 1
ATOM 2318 O O . ASN B 1 102 ? -1.267 -15.18 -5.527 1 79.81 102 ASN B O 1
ATOM 2322 N N . VAL B 1 103 ? -1.587 -16.156 -3.404 1 84 103 VAL B N 1
ATOM 2323 C CA . VAL B 1 103 ? -1.937 -14.867 -2.83 1 84 103 VAL B CA 1
ATOM 2324 C C . VAL B 1 103 ? -1.11 -14.617 -1.569 1 84 103 VAL B C 1
ATOM 2326 O O . VAL B 1 103 ? -0.991 -15.5 -0.716 1 84 103 VAL B O 1
ATOM 2329 N N . ILE B 1 104 ? -0.524 -13.539 -1.516 1 88.44 104 ILE B N 1
ATOM 2330 C CA . ILE B 1 104 ? 0.17 -13.062 -0.322 1 88.44 104 ILE B CA 1
ATOM 2331 C C . ILE B 1 104 ? -0.414 -11.727 0.12 1 88.44 104 ILE B C 1
ATOM 2333 O O . ILE B 1 104 ? -0.512 -10.789 -0.679 1 88.44 104 ILE B O 1
ATOM 2337 N N . SER B 1 105 ? -0.866 -11.68 1.351 1 88.25 105 SER B N 1
ATOM 2338 C CA . SER B 1 105 ? -1.38 -10.438 1.91 1 88.25 105 SER B CA 1
ATOM 2339 C C . SER B 1 105 ? -0.259 -9.43 2.135 1 88.25 105 SER B C 1
ATOM 2341 O O . SER B 1 105 ? 0.832 -9.789 2.58 1 88.25 105 SER B O 1
ATOM 2343 N N . LYS B 1 106 ? -0.546 -8.164 1.907 1 91.38 106 LYS B N 1
ATOM 2344 C CA . LYS B 1 106 ? 0.432 -7.113 2.166 1 91.38 106 LYS B CA 1
ATOM 2345 C C . LYS B 1 106 ? 0.686 -6.953 3.662 1 91.38 106 LYS B C 1
ATOM 2347 O O . LYS B 1 106 ? 1.62 -6.258 4.066 1 91.38 106 LYS B O 1
ATOM 2352 N N . HIS B 1 107 ? -0.051 -7.676 4.434 1 87.31 107 HIS B N 1
ATOM 2353 C CA . HIS B 1 107 ? 0.196 -7.676 5.871 1 87.31 107 HIS B CA 1
ATOM 2354 C C . HIS B 1 107 ? 1.333 -8.625 6.234 1 87.31 107 HIS B C 1
ATOM 2356 O O . HIS B 1 107 ? 1.823 -8.602 7.367 1 87.31 107 HIS B O 1
ATOM 2362 N N . ALA B 1 108 ? 1.759 -9.398 5.336 1 87.19 108 ALA B N 1
ATOM 2363 C CA . ALA B 1 108 ? 2.861 -10.328 5.586 1 87.19 108 ALA B CA 1
ATOM 2364 C C . ALA B 1 108 ? 4.168 -9.57 5.816 1 87.19 108 ALA B C 1
ATOM 2366 O O . ALA B 1 108 ? 4.418 -8.539 5.184 1 87.19 108 ALA B O 1
ATOM 2367 N N . SER B 1 109 ? 5.012 -10.133 6.719 1 89.69 109 SER B N 1
ATOM 2368 C CA . SER B 1 109 ? 6.348 -9.578 6.914 1 89.69 109 SER B CA 1
ATOM 2369 C C . SER B 1 109 ? 7.219 -9.789 5.684 1 89.69 109 SER B C 1
ATOM 2371 O O . SER B 1 109 ? 6.949 -10.672 4.867 1 89.69 109 SER B O 1
ATOM 2373 N N . PRO B 1 110 ? 8.273 -8.961 5.555 1 94.31 110 PRO B N 1
ATOM 2374 C CA . PRO B 1 110 ? 9.219 -9.18 4.453 1 94.31 110 PRO B CA 1
ATOM 2375 C C . PRO B 1 110 ? 9.766 -10.609 4.426 1 94.31 110 PRO B C 1
ATOM 2377 O O . PRO B 1 110 ? 9.93 -11.188 3.352 1 94.31 110 PRO B O 1
ATOM 2380 N N . GLU B 1 111 ? 10 -11.133 5.594 1 91 111 GLU B N 1
ATOM 2381 C CA . GLU B 1 111 ? 10.516 -12.5 5.672 1 91 111 GLU B CA 1
ATOM 2382 C C . GLU B 1 111 ? 9.492 -13.508 5.156 1 91 111 GLU B C 1
ATOM 2384 O O . GLU B 1 111 ? 9.836 -14.414 4.395 1 91 111 GLU B O 1
ATOM 2389 N N . THR B 1 112 ? 8.258 -13.305 5.539 1 89.38 112 THR B N 1
ATOM 2390 C CA . THR B 1 112 ? 7.18 -14.18 5.094 1 89.38 112 THR B CA 1
ATOM 2391 C C . THR B 1 112 ? 6.977 -14.055 3.586 1 89.38 112 THR B C 1
ATOM 2393 O O . THR B 1 112 ? 6.75 -15.055 2.9 1 89.38 112 THR B O 1
ATOM 2396 N N . LEU B 1 113 ? 7.098 -12.906 3.105 1 94.25 113 LEU B N 1
ATOM 2397 C CA . LEU B 1 113 ? 6.973 -12.656 1.673 1 94.25 113 LEU B CA 1
ATOM 2398 C C . LEU B 1 113 ? 8.023 -13.438 0.893 1 94.25 113 LEU B C 1
ATOM 2400 O O . LEU B 1 113 ? 7.691 -14.172 -0.04 1 94.25 113 LEU B O 1
ATOM 2404 N N . VAL B 1 114 ? 9.281 -13.359 1.323 1 95.5 114 VAL B N 1
ATOM 2405 C CA . VAL B 1 114 ? 10.398 -14 0.637 1 95.5 114 VAL B CA 1
ATOM 2406 C C . VAL B 1 114 ? 10.234 -15.516 0.696 1 95.5 114 VAL B C 1
ATOM 2408 O O . VAL B 1 114 ? 10.383 -16.203 -0.318 1 95.5 114 VAL B O 1
ATOM 2411 N N . GLN B 1 115 ? 9.883 -15.969 1.861 1 90.94 115 GLN B N 1
ATOM 2412 C CA . GLN B 1 115 ? 9.703 -17.406 2.023 1 90.94 115 GLN B CA 1
ATOM 2413 C C . GLN B 1 115 ? 8.562 -17.922 1.157 1 90.94 115 GLN B C 1
ATOM 2415 O O . GLN B 1 115 ? 8.664 -19 0.552 1 90.94 115 GLN B O 1
ATOM 2420 N N . SER B 1 116 ? 7.461 -17.203 1.106 1 90.62 116 SER B N 1
ATOM 2421 C CA . SER B 1 116 ? 6.312 -17.578 0.292 1 90.62 116 SER B CA 1
ATOM 2422 C C . SER B 1 116 ? 6.684 -17.656 -1.186 1 90.62 116 SER B C 1
ATOM 2424 O O . SER B 1 116 ? 6.285 -18.594 -1.884 1 90.62 116 SER B O 1
ATOM 2426 N N . LEU B 1 117 ? 7.477 -16.734 -1.637 1 95.12 117 LEU B N 1
ATOM 2427 C CA . LEU B 1 117 ? 7.852 -16.703 -3.047 1 95.12 117 LEU B CA 1
ATOM 2428 C C . LEU B 1 117 ? 8.812 -17.844 -3.373 1 95.12 117 LEU B C 1
ATOM 2430 O O . LEU B 1 117 ? 8.82 -18.359 -4.496 1 95.12 117 LEU B O 1
ATOM 2434 N N . ARG B 1 118 ? 9.641 -18.234 -2.371 1 92.94 118 ARG B N 1
ATOM 2435 C CA . ARG B 1 118 ? 10.492 -19.406 -2.562 1 92.94 118 ARG B CA 1
ATOM 2436 C C . ARG B 1 118 ? 9.656 -20.672 -2.787 1 92.94 118 ARG B C 1
ATOM 2438 O O . ARG B 1 118 ? 9.969 -21.484 -3.652 1 92.94 118 ARG B O 1
ATOM 2445 N N . VAL B 1 119 ? 8.578 -20.766 -2.053 1 86.44 119 VAL B N 1
ATOM 2446 C CA . VAL B 1 119 ? 7.664 -21.891 -2.203 1 86.44 119 VAL B CA 1
ATOM 2447 C C . VAL B 1 119 ? 7.066 -21.891 -3.609 1 86.44 119 VAL B C 1
ATOM 2449 O O . VAL B 1 119 ? 7.023 -22.922 -4.273 1 86.44 119 VAL B O 1
ATOM 2452 N N . VAL B 1 120 ? 6.695 -20.766 -4.066 1 89.19 120 VAL B N 1
ATOM 2453 C CA . VAL B 1 120 ? 6.109 -20.641 -5.395 1 89.19 120 VAL B CA 1
ATOM 2454 C C . VAL B 1 120 ? 7.152 -20.984 -6.453 1 89.19 120 VAL B C 1
ATOM 2456 O O . VAL B 1 120 ? 6.844 -21.672 -7.43 1 89.19 120 VAL B O 1
ATOM 2459 N N . ALA B 1 121 ? 8.359 -20.531 -6.242 1 92.12 121 ALA B N 1
ATOM 2460 C CA . ALA B 1 121 ? 9.445 -20.797 -7.176 1 92.12 121 ALA B CA 1
ATOM 2461 C C . ALA B 1 121 ? 9.703 -22.297 -7.309 1 92.12 121 ALA B C 1
ATOM 2463 O O . ALA B 1 121 ? 10.117 -22.781 -8.367 1 92.12 121 ALA B O 1
ATOM 2464 N N . GLU B 1 122 ? 9.438 -22.969 -6.234 1 87.44 122 GLU B N 1
ATOM 2465 C CA . GLU B 1 122 ? 9.664 -24.422 -6.219 1 87.44 122 GLU B CA 1
ATOM 2466 C C . GLU B 1 122 ? 8.422 -25.172 -6.688 1 87.44 122 GLU B C 1
ATOM 2468 O O . GLU B 1 122 ? 8.391 -26.406 -6.648 1 87.44 122 GLU B O 1
ATOM 2473 N N . GLY B 1 123 ? 7.461 -24.422 -7.094 1 83.06 123 GLY B N 1
ATOM 2474 C CA . GLY B 1 123 ? 6.289 -25.047 -7.688 1 83.06 123 GLY B CA 1
ATOM 2475 C C . GLY B 1 123 ? 5.129 -25.172 -6.723 1 83.06 123 GLY B C 1
ATOM 2476 O O . GLY B 1 123 ? 4.09 -25.75 -7.062 1 83.06 123 GLY B O 1
ATOM 2477 N N . GLY B 1 124 ? 5.285 -24.609 -5.52 1 77.5 124 GLY B N 1
ATOM 2478 C CA . GLY B 1 124 ? 4.227 -24.656 -4.523 1 77.5 124 GLY B CA 1
ATOM 2479 C C . GLY B 1 124 ? 3.189 -23.562 -4.699 1 77.5 124 GLY B C 1
ATOM 2480 O O . GLY B 1 124 ? 3.363 -22.672 -5.523 1 77.5 124 GLY B O 1
ATOM 2481 N N . THR B 1 125 ? 2.033 -23.734 -4.004 1 77.56 125 THR B N 1
ATOM 2482 C CA . THR B 1 125 ? 0.973 -22.734 -3.957 1 77.56 125 THR B CA 1
ATOM 2483 C C . THR B 1 125 ? 0.913 -22.078 -2.582 1 77.56 125 THR B C 1
ATOM 2485 O O . THR B 1 125 ? 1.086 -22.734 -1.561 1 77.56 125 THR B O 1
ATOM 2488 N N . VAL B 1 126 ? 0.729 -20.75 -2.578 1 77.19 126 VAL B N 1
ATOM 2489 C CA . VAL B 1 126 ? 0.736 -20.031 -1.312 1 77.19 126 VAL B CA 1
ATOM 2490 C C . VAL B 1 126 ? -0.531 -19.188 -1.189 1 77.19 126 VAL B C 1
ATOM 2492 O O . VAL B 1 126 ? -0.983 -18.594 -2.168 1 77.19 126 VAL B O 1
ATOM 2495 N N . LEU B 1 127 ? -1.185 -19.281 0.009 1 73.81 127 LEU B N 1
ATOM 2496 C CA . LEU B 1 127 ? -2.234 -18.391 0.476 1 73.81 127 LEU B CA 1
ATOM 2497 C C . LEU B 1 127 ? -1.913 -17.844 1.868 1 73.81 127 LEU B C 1
ATOM 2499 O O . LEU B 1 127 ? -2.162 -18.531 2.869 1 73.81 127 LEU B O 1
ATOM 2503 N N . VAL B 1 128 ? -1.176 -16.688 2.035 1 64.06 128 VAL B N 1
ATOM 2504 C CA . VAL B 1 128 ? -0.631 -16.172 3.289 1 64.06 128 VAL B CA 1
ATOM 2505 C C . VAL B 1 128 ? -1.323 -14.867 3.662 1 64.06 128 VAL B C 1
ATOM 2507 O O . VAL B 1 128 ? -1.435 -13.961 2.834 1 64.06 128 VAL B O 1
ATOM 2510 N N . GLY B 1 129 ? -1.604 -14.609 5.18 1 58.38 129 GLY B N 1
ATOM 2511 C CA . GLY B 1 129 ? -2.031 -13.359 5.785 1 58.38 129 GLY B CA 1
ATOM 2512 C C . GLY B 1 129 ? -3.486 -13.031 5.512 1 58.38 129 GLY B C 1
ATOM 2513 O O . GLY B 1 129 ? -3.895 -11.867 5.613 1 58.38 129 GLY B O 1
ATOM 2514 N N . LEU B 1 130 ? -4.188 -13.945 5.047 1 50.88 130 LEU B N 1
ATOM 2515 C CA . LEU B 1 130 ? -5.609 -13.68 4.867 1 50.88 130 LEU B CA 1
ATOM 2516 C C . LEU B 1 130 ? -6.324 -13.602 6.211 1 50.88 130 LEU B C 1
ATOM 2518 O O . LEU B 1 130 ? -5.906 -14.25 7.176 1 50.88 130 LEU B O 1
ATOM 2522 N N . ALA B 1 131 ? -6.742 -12.422 6.641 1 44.25 131 ALA B N 1
ATOM 2523 C CA . ALA B 1 131 ? -7.414 -12.258 7.926 1 44.25 131 ALA B CA 1
ATOM 2524 C C . ALA B 1 131 ? -7.855 -13.609 8.484 1 44.25 131 ALA B C 1
ATOM 2526 O O . ALA B 1 131 ? -8.188 -14.523 7.727 1 44.25 131 ALA B O 1
ATOM 2527 N N . PRO B 1 132 ? -7.516 -13.742 9.945 1 40.31 132 PRO B N 1
ATOM 2528 C CA . PRO B 1 132 ? -7.816 -14.984 10.664 1 40.31 132 PRO B CA 1
ATOM 2529 C C . PRO B 1 132 ? -9.023 -15.711 10.094 1 40.31 132 PRO B C 1
ATOM 2531 O O . PRO B 1 132 ? -9.07 -16.953 10.117 1 40.31 132 PRO B O 1
ATOM 2534 N N . GLY B 1 133 ? -10.156 -15.039 10.109 1 37.16 133 GLY B N 1
ATOM 2535 C CA . GLY B 1 133 ? -11.312 -15.875 9.836 1 37.16 133 GLY B CA 1
ATOM 2536 C C . GLY B 1 133 ? -11.156 -16.734 8.594 1 37.16 133 GLY B C 1
ATOM 2537 O O . GLY B 1 133 ? -12.031 -17.531 8.266 1 37.16 133 GLY B O 1
ATOM 2538 N N . LEU B 1 134 ? -10.289 -16.266 7.84 1 37.38 134 LEU B N 1
ATOM 2539 C CA . LEU B 1 134 ? -10.297 -16.953 6.559 1 37.38 134 LEU B CA 1
ATOM 2540 C C . LEU B 1 134 ? -9.312 -18.125 6.566 1 37.38 134 LEU B C 1
ATOM 2542 O O . LEU B 1 134 ? -9.305 -18.938 5.645 1 37.38 134 LEU B O 1
ATOM 2546 N N . VAL B 1 135 ? -8.227 -17.953 7.414 1 36.03 135 VAL B N 1
ATOM 2547 C CA . VAL B 1 135 ? -7.289 -19.062 7.398 1 36.03 135 VAL B CA 1
ATOM 2548 C C . VAL B 1 135 ? -7.719 -20.125 8.414 1 36.03 135 VAL B C 1
ATOM 2550 O O . VAL B 1 135 ? -7.957 -19.812 9.586 1 36.03 135 VAL B O 1
ATOM 2553 N N . PRO B 1 136 ? -8.086 -21.25 8.211 1 30.25 136 PRO B N 1
ATOM 2554 C CA . PRO B 1 136 ? -8.266 -22.25 9.266 1 30.25 136 PRO B CA 1
ATOM 2555 C C . PRO B 1 136 ? -7.156 -22.219 10.312 1 30.25 136 PRO B C 1
ATOM 2557 O O . PRO B 1 136 ? -6.051 -21.75 10.031 1 30.25 136 PRO B O 1
ATOM 2560 N N . ALA B 1 137 ? -7.535 -22.391 11.617 1 29.06 137 ALA B N 1
ATOM 2561 C CA . ALA B 1 137 ? -6.715 -22.609 12.805 1 29.06 137 ALA B CA 1
ATOM 2562 C C . ALA B 1 137 ? -5.445 -23.391 12.461 1 29.06 137 ALA B C 1
ATOM 2564 O O . ALA B 1 137 ? -5.418 -24.625 12.547 1 29.06 137 ALA B O 1
ATOM 2565 N N . ALA B 1 138 ? -4.711 -23.188 11.406 1 30.8 138 ALA B N 1
ATOM 2566 C CA . ALA B 1 138 ? -3.553 -24.078 11.422 1 30.8 138 ALA B CA 1
ATOM 2567 C C . ALA B 1 138 ? -2.67 -23.812 12.633 1 30.8 138 ALA B C 1
ATOM 2569 O O . ALA B 1 138 ? -2.494 -22.656 13.039 1 30.8 138 ALA B O 1
ATOM 2570 N N . LYS B 1 139 ? -2.453 -24.766 13.5 1 30.66 139 LYS B N 1
ATOM 2571 C CA . LYS B 1 139 ? -1.479 -24.828 14.594 1 30.66 139 LYS B CA 1
ATOM 2572 C C . LYS B 1 139 ? -0.223 -24.031 14.242 1 30.66 139 LYS B C 1
ATOM 2574 O O . LYS B 1 139 ? 0.214 -24.031 13.094 1 30.66 139 LYS B O 1
ATOM 2579 N N . GLU B 1 140 ? 0.256 -23.094 14.945 1 32.22 140 GLU B N 1
ATOM 2580 C CA . GLU B 1 140 ? 1.546 -22.406 15 1 32.22 140 GLU B CA 1
ATOM 2581 C C . GLU B 1 140 ? 2.678 -23.328 14.555 1 32.22 140 GLU B C 1
ATOM 2583 O O . GLU B 1 140 ? 3.848 -23.078 14.844 1 32.22 140 GLU B O 1
ATOM 2588 N N . ALA B 1 141 ? 2.547 -24.75 14.398 1 28.77 141 ALA B N 1
ATOM 2589 C CA . ALA B 1 141 ? 3.879 -25.344 14.367 1 28.77 141 ALA B CA 1
ATOM 2590 C C . ALA B 1 141 ? 4.785 -24.625 13.375 1 28.77 141 ALA B C 1
ATOM 2592 O O . ALA B 1 141 ? 4.305 -23.984 12.445 1 28.77 141 ALA B O 1
ATOM 2593 N N . ASP B 1 142 ? 6.145 -25.156 13.117 1 30.73 142 ASP B N 1
ATOM 2594 C CA . ASP B 1 142 ? 7.328 -24.797 12.344 1 30.73 142 ASP B CA 1
ATOM 2595 C C . ASP B 1 142 ? 6.945 -24.266 10.969 1 30.73 142 ASP B C 1
ATOM 2597 O O . ASP B 1 142 ? 7.258 -23.109 10.633 1 30.73 142 ASP B O 1
ATOM 2601 N N . GLY B 1 143 ? 7.707 -24.812 9.805 1 30.5 143 GLY B N 1
ATOM 2602 C CA . GLY B 1 143 ? 7.992 -24.641 8.391 1 30.5 143 GLY B CA 1
ATOM 2603 C C . GLY B 1 143 ? 6.742 -24.516 7.539 1 30.5 143 GLY B C 1
ATOM 2604 O O . GLY B 1 143 ? 6.664 -23.656 6.656 1 30.5 143 GLY B O 1
ATOM 2605 N N . ALA B 1 144 ? 6.059 -25.688 7.246 1 33.25 144 ALA B N 1
ATOM 2606 C CA . ALA B 1 144 ? 5.195 -26.094 6.145 1 33.25 144 ALA B CA 1
ATOM 2607 C C . ALA B 1 144 ? 3.826 -25.438 6.234 1 33.25 144 ALA B C 1
ATOM 2609 O O . ALA B 1 144 ? 2.955 -25.891 6.977 1 33.25 144 ALA B O 1
ATOM 2610 N N . VAL B 1 145 ? 3.742 -24.156 6.355 1 34.03 145 VAL B N 1
ATOM 2611 C CA . VAL B 1 145 ? 2.564 -23.297 6.441 1 34.03 145 VAL B CA 1
ATOM 2612 C C . VAL B 1 145 ? 1.45 -23.859 5.559 1 34.03 145 VAL B C 1
ATOM 2614 O O . VAL B 1 145 ? 0.36 -23.281 5.488 1 34.03 145 VAL B O 1
ATOM 2617 N N . VAL B 1 146 ? 1.716 -24.219 4.34 1 36.31 146 VAL B N 1
ATOM 2618 C CA . VAL B 1 146 ? 0.577 -24.281 3.428 1 36.31 146 VAL B CA 1
ATOM 2619 C C . VAL B 1 146 ? -0.493 -25.203 4.004 1 36.31 146 VAL B C 1
ATOM 2621 O O . VAL B 1 146 ? -1.339 -25.719 3.27 1 36.31 146 VAL B O 1
ATOM 2624 N N . ASP B 1 147 ? -0.471 -25.547 5.215 1 36.19 147 ASP B N 1
ATOM 2625 C CA . ASP B 1 147 ? -1.434 -26.641 5.328 1 36.19 147 ASP B CA 1
ATOM 2626 C C . ASP B 1 147 ? -2.797 -26.219 4.773 1 36.19 147 ASP B C 1
ATOM 2628 O O . ASP B 1 147 ? -3.09 -25.031 4.652 1 36.19 147 ASP B O 1
ATOM 2632 N N . ASN B 1 148 ? -4.059 -27.25 4.641 1 39.91 148 ASN B N 1
ATOM 2633 C CA . ASN B 1 148 ? -5.18 -27.625 3.789 1 39.91 148 ASN B CA 1
ATOM 2634 C C . ASN B 1 148 ? -6.379 -26.703 3.994 1 39.91 148 ASN B C 1
ATOM 2636 O O . ASN B 1 148 ? -7.074 -26.797 5.004 1 39.91 148 ASN B O 1
ATOM 2640 N N . VAL B 1 149 ? -6.273 -25.469 3.766 1 44.94 149 VAL B N 1
ATOM 2641 C CA . VAL B 1 149 ? -7.52 -24.719 3.711 1 44.94 149 VAL B CA 1
ATOM 2642 C C . VAL B 1 149 ? -8.688 -25.656 3.441 1 44.94 149 VAL B C 1
ATOM 2644 O O . VAL B 1 149 ? -9.789 -25.453 3.959 1 44.94 149 VAL B O 1
ATOM 2647 N N . LEU B 1 150 ? -8.266 -26.641 2.791 1 51.78 150 LEU B N 1
ATOM 2648 C CA . LEU B 1 150 ? -9.273 -27.656 2.506 1 51.78 150 LEU B CA 1
ATOM 2649 C C . LEU B 1 150 ? -9.453 -28.594 3.699 1 51.78 150 LEU B C 1
ATOM 2651 O O . LEU B 1 150 ? -10.414 -29.359 3.752 1 51.78 150 LEU B O 1
ATOM 2655 N N . ALA B 1 151 ? -8.539 -28.344 4.672 1 55.38 151 ALA B N 1
ATOM 2656 C CA . ALA B 1 151 ? -8.633 -29.234 5.82 1 55.38 151 ALA B CA 1
ATOM 2657 C C . ALA B 1 151 ? -9.828 -28.875 6.699 1 55.38 151 ALA B C 1
ATOM 2659 O O . ALA B 1 151 ? -10.328 -29.719 7.453 1 55.38 151 ALA B O 1
ATOM 2660 N N . VAL B 1 152 ? -10.32 -27.75 6.492 1 58.31 152 VAL B N 1
ATOM 2661 C CA . VAL B 1 152 ? -11.461 -27.328 7.301 1 58.31 152 VAL B CA 1
ATOM 2662 C C . VAL B 1 152 ? -12.75 -27.906 6.727 1 58.31 152 VAL B C 1
ATOM 2664 O O . VAL B 1 152 ? -13.773 -27.969 7.414 1 58.31 152 VAL B O 1
ATOM 2667 N N . LEU B 1 153 ? -12.656 -28.297 5.543 1 67.25 153 LEU B N 1
ATOM 2668 C CA . LEU B 1 153 ? -13.836 -28.844 4.898 1 67.25 153 LEU B CA 1
ATOM 2669 C C . LEU B 1 153 ? -14.016 -30.312 5.262 1 67.25 153 LEU B C 1
ATOM 2671 O O . LEU B 1 153 ? -13.031 -31.047 5.387 1 67.25 153 LEU B O 1
ATOM 2675 N N . THR B 1 154 ? -15.25 -30.672 5.648 1 73.69 154 THR B N 1
ATOM 2676 C CA . THR B 1 154 ? -15.562 -32.094 5.809 1 73.69 154 THR B CA 1
ATOM 2677 C C . THR B 1 154 ? -15.344 -32.844 4.5 1 73.69 154 THR B C 1
ATOM 2679 O O . THR B 1 154 ? -15.18 -32.219 3.443 1 73.69 154 THR B O 1
ATOM 2682 N N . ASP B 1 155 ? -15.258 -34.125 4.562 1 74.94 155 ASP B N 1
ATOM 2683 C CA . ASP B 1 155 ? -15.117 -34.938 3.359 1 74.94 155 ASP B CA 1
ATOM 2684 C C . ASP B 1 155 ? -16.203 -34.594 2.34 1 74.94 155 ASP B C 1
ATOM 2686 O O . ASP B 1 155 ? -15.93 -34.5 1.144 1 74.94 155 ASP B O 1
ATOM 2690 N N . ARG B 1 156 ? -17.375 -34.375 2.914 1 82.12 156 ARG B N 1
ATOM 2691 C CA . ARG B 1 156 ? -18.5 -34.062 2.035 1 82.12 156 ARG B CA 1
ATOM 2692 C C . ARG B 1 156 ? -18.344 -32.688 1.403 1 82.12 156 ARG B C 1
ATOM 2694 O O . ARG B 1 156 ? -18.594 -32.531 0.21 1 82.12 156 ARG B O 1
ATOM 2701 N N . GLU B 1 157 ? -17.828 -31.719 2.18 1 78.94 157 GLU B N 1
ATOM 2702 C CA . GLU B 1 157 ? -17.641 -30.375 1.681 1 78.94 157 GLU B CA 1
ATOM 2703 C C . GLU B 1 157 ? -16.531 -30.312 0.634 1 78.94 157 GLU B C 1
ATOM 2705 O O . GLU B 1 157 ? -16.641 -29.609 -0.37 1 78.94 157 GLU B O 1
ATOM 2710 N N . ARG B 1 158 ? -15.57 -31.094 0.802 1 75.06 158 ARG B N 1
ATOM 2711 C CA . ARG B 1 158 ? -14.484 -31.188 -0.163 1 75.06 158 ARG B CA 1
ATOM 2712 C C . ARG B 1 158 ? -14.961 -31.797 -1.476 1 75.06 158 ARG B C 1
ATOM 2714 O O . ARG B 1 158 ? -14.562 -31.344 -2.555 1 75.06 158 ARG B O 1
ATOM 2721 N N . GLU B 1 159 ? -15.773 -32.781 -1.316 1 81.06 159 GLU B N 1
ATOM 2722 C CA . GLU B 1 159 ? -16.359 -33.438 -2.488 1 81.06 159 GLU B CA 1
ATOM 2723 C C . GLU B 1 159 ? -17.203 -32.438 -3.297 1 81.06 159 GLU B C 1
ATOM 2725 O O . GLU B 1 159 ? -17.078 -32.375 -4.523 1 81.06 159 GLU B O 1
ATOM 2730 N N . ILE B 1 160 ? -17.922 -31.656 -2.562 1 84 160 ILE B N 1
ATOM 2731 C CA . ILE B 1 160 ? -18.781 -30.672 -3.221 1 84 160 ILE B CA 1
ATOM 2732 C C . ILE B 1 160 ? -17.922 -29.609 -3.895 1 84 160 ILE B C 1
ATOM 2734 O O . ILE B 1 160 ? -18.172 -29.234 -5.039 1 84 160 ILE B O 1
ATOM 2738 N N . MET B 1 161 ? -16.922 -29.281 -3.256 1 77.81 161 MET B N 1
ATOM 2739 C CA . MET B 1 161 ? -16 -28.297 -3.812 1 77.81 161 MET B CA 1
ATOM 2740 C C . MET B 1 161 ? -15.375 -28.812 -5.102 1 77.81 161 MET B C 1
ATOM 2742 O O . MET B 1 161 ? -15.234 -28.062 -6.07 1 77.81 161 MET B O 1
ATOM 2746 N N . ARG B 1 162 ? -14.969 -30.016 -5.148 1 74.31 162 ARG B N 1
ATOM 2747 C CA . ARG B 1 162 ? -14.375 -30.641 -6.332 1 74.31 162 ARG B CA 1
ATOM 2748 C C . ARG B 1 162 ? -15.367 -30.641 -7.496 1 74.31 162 ARG B C 1
ATOM 2750 O O . ARG B 1 162 ? -14.992 -30.328 -8.633 1 74.31 162 ARG B O 1
ATOM 2757 N N . LEU B 1 163 ? -16.562 -30.938 -7.172 1 80.56 163 LEU B N 1
ATOM 2758 C CA . LEU B 1 163 ? -17.578 -31.016 -8.211 1 80.56 163 LEU B CA 1
ATOM 2759 C C . LEU B 1 163 ? -17.906 -29.625 -8.758 1 80.56 163 LEU B C 1
ATOM 2761 O O . LEU B 1 163 ? -18.125 -29.469 -9.961 1 80.56 163 LEU B O 1
ATOM 2765 N N . VAL B 1 164 ? -17.844 -28.609 -7.848 1 78.06 164 VAL B N 1
ATOM 2766 C CA . VAL B 1 164 ? -18.047 -27.234 -8.273 1 78.06 164 VAL B CA 1
ATOM 2767 C C . VAL B 1 164 ? -16.922 -26.828 -9.234 1 78.06 164 VAL B C 1
ATOM 2769 O O . VAL B 1 164 ? -17.172 -26.188 -10.258 1 78.06 164 VAL B O 1
ATOM 2772 N N . SER B 1 165 ? -15.836 -27.312 -8.969 1 70.56 165 SER B N 1
ATOM 2773 C CA . SER B 1 165 ? -14.672 -26.969 -9.781 1 70.56 165 SER B CA 1
ATOM 2774 C C . SER B 1 165 ? -14.75 -27.594 -11.164 1 70.56 165 SER B C 1
ATOM 2776 O O . SER B 1 165 ? -14.109 -27.125 -12.109 1 70.56 165 SER B O 1
ATOM 2778 N N . GLU B 1 166 ? -15.461 -28.578 -11.219 1 71.75 166 GLU B N 1
ATOM 2779 C CA . GLU B 1 166 ? -15.664 -29.266 -12.492 1 71.75 166 GLU B CA 1
ATOM 2780 C C . GLU B 1 166 ? -16.766 -28.594 -13.305 1 71.75 166 GLU B C 1
ATOM 2782 O O . GLU B 1 166 ? -17.125 -29.078 -14.391 1 71.75 166 GLU B O 1
ATOM 2787 N N . GLY B 1 167 ? -17.266 -27.438 -12.641 1 72.75 167 GLY B N 1
ATOM 2788 C CA . GLY B 1 167 ? -18.234 -26.641 -13.375 1 72.75 167 GLY B CA 1
ATOM 2789 C C . GLY B 1 167 ? -19.656 -27.156 -13.242 1 72.75 167 GLY B C 1
ATOM 2790 O O . GLY B 1 167 ? -20.547 -26.734 -13.984 1 72.75 167 GLY B O 1
ATOM 2791 N N . LEU B 1 168 ? -19.906 -28 -12.43 1 80.25 168 LEU B N 1
ATOM 2792 C CA . LEU B 1 168 ? -21.234 -28.594 -12.297 1 80.25 168 LEU B CA 1
ATOM 2793 C C . LEU B 1 168 ? -22.172 -27.625 -11.562 1 80.25 168 LEU B C 1
ATOM 2795 O O . LEU B 1 168 ? -21.766 -26.953 -10.625 1 80.25 168 LEU B O 1
ATOM 2799 N N . SER B 1 169 ? -23.375 -27.578 -12.016 1 83.25 169 SER B N 1
ATOM 2800 C CA . SER B 1 169 ? -24.422 -26.797 -11.352 1 83.25 169 SER B CA 1
ATOM 2801 C C . SER B 1 169 ? -24.844 -27.453 -10.039 1 83.25 169 SER B C 1
ATOM 2803 O O . SER B 1 169 ? -24.562 -28.625 -9.797 1 83.25 169 SER B O 1
ATOM 2805 N N . ASN B 1 170 ? -25.578 -26.609 -9.219 1 86 170 ASN B N 1
ATOM 2806 C CA . ASN B 1 170 ? -26.109 -27.172 -7.977 1 86 170 ASN B CA 1
ATOM 2807 C C . ASN B 1 170 ? -27.016 -28.375 -8.25 1 86 170 ASN B C 1
ATOM 2809 O O . ASN B 1 170 ? -27 -29.359 -7.508 1 86 170 ASN B O 1
ATOM 2813 N N . LYS B 1 171 ? -27.703 -28.234 -9.297 1 87.94 171 LYS B N 1
ATOM 2814 C CA . LYS B 1 171 ? -28.609 -29.312 -9.688 1 87.94 171 LYS B CA 1
ATOM 2815 C C . LYS B 1 171 ? -27.828 -30.562 -10.055 1 87.94 171 LYS B C 1
ATOM 2817 O O . LYS B 1 171 ? -28.188 -31.672 -9.625 1 87.94 171 LYS B O 1
ATOM 2822 N N . ALA B 1 172 ? -26.828 -30.438 -10.805 1 87.12 172 ALA B N 1
ATOM 2823 C CA . ALA B 1 172 ? -26 -31.547 -11.25 1 87.12 172 ALA B CA 1
ATOM 2824 C C . ALA B 1 172 ? -25.281 -32.188 -10.07 1 87.12 172 ALA B C 1
ATOM 2826 O O . ALA B 1 172 ? -25.188 -33.438 -9.984 1 87.12 172 ALA B O 1
ATOM 2827 N N . ILE B 1 173 ? -24.844 -31.406 -9.172 1 90.62 173 ILE B N 1
ATOM 2828 C CA . ILE B 1 173 ? -24.141 -31.906 -7.992 1 90.62 173 ILE B CA 1
ATOM 2829 C C . ILE B 1 173 ? -25.109 -32.656 -7.09 1 90.62 173 ILE B C 1
ATOM 2831 O O . ILE B 1 173 ? -24.781 -33.719 -6.57 1 90.62 173 ILE B O 1
ATOM 2835 N N . ALA B 1 174 ? -26.25 -32.156 -6.996 1 91.62 174 ALA B N 1
ATOM 2836 C CA . ALA B 1 174 ? -27.297 -32.812 -6.199 1 91.62 174 ALA B CA 1
ATOM 2837 C C . ALA B 1 174 ? -27.609 -34.219 -6.73 1 91.62 174 ALA B C 1
ATOM 2839 O O . ALA B 1 174 ? -27.688 -35.156 -5.961 1 91.62 174 ALA B O 1
ATOM 2840 N N . ARG B 1 175 ? -27.672 -34.281 -7.977 1 88.81 175 ARG B N 1
ATOM 2841 C CA . ARG B 1 175 ? -27.969 -35.562 -8.625 1 88.81 175 ARG B CA 1
ATOM 2842 C C . ARG B 1 175 ? -26.828 -36.562 -8.406 1 88.81 175 ARG B C 1
ATOM 2844 O O . ARG B 1 175 ? -27.062 -37.719 -8.102 1 88.81 175 ARG B O 1
ATOM 2851 N N . ARG B 1 176 ? -25.594 -36.031 -8.492 1 87.75 176 ARG B N 1
ATOM 2852 C CA . ARG B 1 176 ? -24.406 -36.906 -8.414 1 87.75 176 ARG B CA 1
ATOM 2853 C C . ARG B 1 176 ? -24.203 -37.438 -7.004 1 87.75 176 ARG B C 1
ATOM 2855 O O . ARG B 1 176 ? -23.734 -38.562 -6.824 1 87.75 176 ARG B O 1
ATOM 2862 N N . LEU B 1 177 ? -24.594 -36.656 -6.078 1 88.12 177 LEU B N 1
ATOM 2863 C CA . LEU B 1 177 ? -24.328 -37.031 -4.691 1 88.12 177 LEU B CA 1
ATOM 2864 C C . LEU B 1 177 ? -25.578 -37.562 -4.02 1 88.12 177 LEU B C 1
ATOM 2866 O O . LEU B 1 177 ? -25.578 -37.844 -2.824 1 88.12 177 LEU B O 1
ATOM 2870 N N . ASN B 1 178 ? -26.656 -37.688 -4.793 1 91.88 178 ASN B N 1
ATOM 2871 C CA . ASN B 1 178 ? -27.953 -38.125 -4.277 1 91.88 178 ASN B CA 1
ATOM 2872 C C . ASN B 1 178 ? -28.422 -37.281 -3.104 1 91.88 178 ASN B C 1
ATOM 2874 O O . ASN B 1 178 ? -28.766 -37.812 -2.047 1 91.88 178 ASN B O 1
ATOM 2878 N N . LEU B 1 179 ? -28.297 -35.969 -3.262 1 89.69 179 LEU B N 1
ATOM 2879 C CA . LEU B 1 179 ? -28.766 -34.969 -2.312 1 89.69 179 LEU B CA 1
ATOM 2880 C C . LEU B 1 179 ? -29.734 -34 -2.98 1 89.69 179 LEU B C 1
ATOM 2882 O O . LEU B 1 179 ? -29.875 -34 -4.207 1 89.69 179 LEU B O 1
ATOM 2886 N N . SER B 1 180 ? -30.484 -33.25 -2.186 1 89.31 180 SER B N 1
ATOM 2887 C CA . SER B 1 180 ? -31.344 -32.188 -2.729 1 89.31 180 SER B CA 1
ATOM 2888 C C . SER B 1 180 ? -30.547 -30.938 -3.064 1 89.31 180 SER B C 1
ATOM 2890 O O . SER B 1 180 ? -29.469 -30.719 -2.502 1 89.31 180 SER B O 1
ATOM 2892 N N . GLN B 1 181 ? -31.094 -30.188 -4.012 1 89 181 GLN B N 1
ATOM 2893 C CA . GLN B 1 181 ? -30.469 -28.906 -4.332 1 89 181 GLN B CA 1
ATOM 2894 C C . GLN B 1 181 ? -30.406 -28 -3.104 1 89 181 GLN B C 1
ATOM 2896 O O . GLN B 1 181 ? -29.453 -27.234 -2.949 1 89 181 GLN B O 1
ATOM 2901 N N . GLY B 1 182 ? -31.312 -28.062 -2.312 1 87.69 182 GLY B N 1
ATOM 2902 C CA . GLY B 1 182 ? -31.312 -27.312 -1.07 1 87.69 182 GLY B CA 1
ATOM 2903 C C . GLY B 1 182 ? -30.156 -27.656 -0.16 1 87.69 182 GLY B C 1
ATOM 2904 O O . GLY B 1 182 ? -29.5 -26.781 0.409 1 87.69 182 GLY B O 1
ATOM 2905 N N . THR B 1 183 ? -29.906 -28.906 0.049 1 85.44 183 THR B N 1
ATOM 2906 C CA . THR B 1 183 ? -28.797 -29.375 0.863 1 85.44 183 THR B CA 1
ATOM 2907 C C . THR B 1 183 ? -27.469 -28.906 0.289 1 85.44 183 THR B C 1
ATOM 2909 O O . THR B 1 183 ? -26.562 -28.516 1.036 1 85.44 183 THR B O 1
ATOM 2912 N N . ILE B 1 184 ? -27.375 -28.938 -1.096 1 87.06 184 ILE B N 1
ATOM 2913 C CA . ILE B 1 184 ? -26.172 -28.453 -1.744 1 87.06 184 ILE B CA 1
ATOM 2914 C C . ILE B 1 184 ? -25.953 -26.984 -1.419 1 87.06 184 ILE B C 1
ATOM 2916 O O . ILE B 1 184 ? -24.844 -26.562 -1.098 1 87.06 184 ILE B O 1
ATOM 2920 N N . LYS B 1 185 ? -27 -26.203 -1.424 1 84.56 185 LYS B N 1
ATOM 2921 C CA . LYS B 1 185 ? -26.938 -24.781 -1.095 1 84.56 185 LYS B CA 1
ATOM 2922 C C . LYS B 1 185 ? -26.469 -24.578 0.343 1 84.56 185 LYS B C 1
ATOM 2924 O O . LYS B 1 185 ? -25.672 -23.672 0.617 1 84.56 185 LYS B O 1
ATOM 2929 N N . VAL B 1 186 ? -26.984 -25.391 1.175 1 82.88 186 VAL B N 1
ATOM 2930 C CA . VAL B 1 186 ? -26.594 -25.297 2.58 1 82.88 186 VAL B CA 1
ATOM 2931 C C . VAL B 1 186 ? -25.125 -25.641 2.736 1 82.88 186 VAL B C 1
ATOM 2933 O O . VAL B 1 186 ? -24.375 -24.922 3.426 1 82.88 186 VAL B O 1
ATOM 2936 N N . HIS B 1 187 ? -24.609 -26.75 2.1 1 82.44 187 HIS B N 1
ATOM 2937 C CA . HIS B 1 187 ? -23.203 -27.109 2.139 1 82.44 187 HIS B CA 1
ATOM 2938 C C . HIS B 1 187 ? -22.328 -26 1.552 1 82.44 187 HIS B C 1
ATOM 2940 O O . HIS B 1 187 ? -21.281 -25.672 2.104 1 82.44 187 HIS B O 1
ATOM 2946 N N . LEU B 1 188 ? -22.844 -25.484 0.454 1 82.31 188 LEU B N 1
ATOM 2947 C CA . LEU B 1 188 ? -22.094 -24.406 -0.166 1 82.31 188 LEU B CA 1
ATOM 2948 C C . LEU B 1 188 ? -22.016 -23.203 0.762 1 82.31 188 LEU B C 1
ATOM 2950 O O . LEU B 1 188 ? -20.969 -22.562 0.87 1 82.31 188 LEU B O 1
ATOM 2954 N N . HIS B 1 189 ? -23.062 -22.922 1.376 1 77.56 189 HIS B N 1
ATOM 2955 C CA . HIS B 1 189 ? -23.078 -21.844 2.354 1 77.56 189 HIS B CA 1
ATOM 2956 C C . HIS B 1 189 ? -22.062 -22.094 3.471 1 77.56 189 HIS B C 1
ATOM 2958 O O . HIS B 1 189 ? -21.312 -21.188 3.85 1 77.56 189 HIS B O 1
ATOM 2964 N N . HIS B 1 190 ? -22.078 -23.297 4.02 1 76.88 190 HIS B N 1
ATOM 2965 C CA . HIS B 1 190 ? -21.109 -23.656 5.047 1 76.88 190 HIS B CA 1
ATOM 2966 C C . HIS B 1 190 ? -19.672 -23.562 4.523 1 76.88 190 HIS B C 1
ATOM 2968 O O . HIS B 1 190 ? -18.781 -23.078 5.223 1 76.88 190 HIS B O 1
ATOM 2974 N N . ILE B 1 191 ? -19.531 -24.109 3.346 1 75 191 ILE B N 1
ATOM 2975 C CA . ILE B 1 191 ? -18.219 -24.047 2.709 1 75 191 ILE B CA 1
ATOM 2976 C C . ILE B 1 191 ? -17.766 -22.594 2.588 1 75 191 ILE B C 1
ATOM 2978 O O . ILE B 1 191 ? -16.625 -22.25 2.91 1 75 191 ILE B O 1
ATOM 2982 N N . TYR B 1 192 ? -18.797 -21.891 2.209 1 71.75 192 TYR B N 1
ATOM 2983 C CA . TYR B 1 192 ? -18.5 -20.469 2.062 1 71.75 192 TYR B CA 1
ATOM 2984 C C . TYR B 1 192 ? -18.109 -19.844 3.398 1 71.75 192 TYR B C 1
ATOM 2986 O O . TYR B 1 192 ? -17.141 -19.078 3.471 1 71.75 192 TYR B O 1
ATOM 2994 N N . GLN B 1 193 ? -18.812 -20.234 4.305 1 67.19 193 GLN B N 1
ATOM 2995 C CA . GLN B 1 193 ? -18.547 -19.734 5.645 1 67.19 193 GLN B CA 1
ATOM 2996 C C . GLN B 1 193 ? -17.188 -20.219 6.152 1 67.19 193 GLN B C 1
ATOM 2998 O O . GLN B 1 193 ? -16.391 -19.422 6.664 1 67.19 193 GLN B O 1
ATOM 3003 N N . LYS B 1 194 ? -17.016 -21.5 5.938 1 64.25 194 LYS B N 1
ATOM 3004 C CA . LYS B 1 194 ? -15.797 -22.109 6.438 1 64.25 194 LYS B CA 1
ATOM 3005 C C . LYS B 1 194 ? -14.57 -21.578 5.691 1 64.25 194 LYS B C 1
ATOM 3007 O O . LYS B 1 194 ? -13.508 -21.406 6.285 1 64.25 194 LYS B O 1
ATOM 3012 N N . LEU B 1 195 ? -14.953 -21.438 4.512 1 62.47 195 LEU B N 1
ATOM 3013 C CA . LEU B 1 195 ? -13.844 -21.031 3.66 1 62.47 195 LEU B CA 1
ATOM 3014 C C . LEU B 1 195 ? -13.812 -19.516 3.508 1 62.47 195 LEU B C 1
ATOM 3016 O O . LEU B 1 195 ? -12.906 -18.969 2.867 1 62.47 195 LEU B O 1
ATOM 3020 N N . GLU B 1 196 ? -15.016 -18.984 4.227 1 55.97 196 GLU B N 1
ATOM 3021 C CA . GLU B 1 196 ? -15.203 -17.531 4.234 1 55.97 196 GLU B CA 1
ATOM 3022 C C . GLU B 1 196 ? -15.156 -16.969 2.82 1 55.97 196 GLU B C 1
ATOM 3024 O O . GLU B 1 196 ? -14.445 -15.992 2.561 1 55.97 196 GLU B O 1
ATOM 3029 N N . ILE B 1 197 ? -15.773 -17.719 1.998 1 59 197 ILE B N 1
ATOM 3030 C CA . ILE B 1 197 ? -16.031 -17.312 0.622 1 59 197 ILE B CA 1
ATOM 3031 C C . ILE B 1 197 ? -17.531 -17.031 0.444 1 59 197 ILE B C 1
ATOM 3033 O O . ILE B 1 197 ? -18.344 -17.359 1.312 1 59 197 ILE B O 1
ATOM 3037 N N . ASN B 1 198 ? -17.75 -16.203 -0.635 1 50.12 198 ASN B N 1
ATOM 3038 C CA . ASN B 1 198 ? -19.141 -15.766 -0.673 1 50.12 198 ASN B CA 1
ATOM 3039 C C . ASN B 1 198 ? -19.859 -16.266 -1.923 1 50.12 198 ASN B C 1
ATOM 3041 O O . ASN B 1 198 ? -21.047 -15.992 -2.117 1 50.12 198 ASN B O 1
ATOM 3045 N N . ASN B 1 199 ? -19.047 -16.828 -2.793 1 56.22 199 ASN B N 1
ATOM 3046 C CA . ASN B 1 199 ? -19.812 -17.312 -3.943 1 56.22 199 ASN B CA 1
ATOM 3047 C C . ASN B 1 199 ? -19.172 -18.562 -4.551 1 56.22 199 ASN B C 1
ATOM 3049 O O . ASN B 1 199 ? -18.047 -18.906 -4.211 1 56.22 199 ASN B O 1
ATOM 3053 N N . ARG B 1 200 ? -19.906 -19.109 -5.438 1 58.72 200 ARG B N 1
ATOM 3054 C CA . ARG B 1 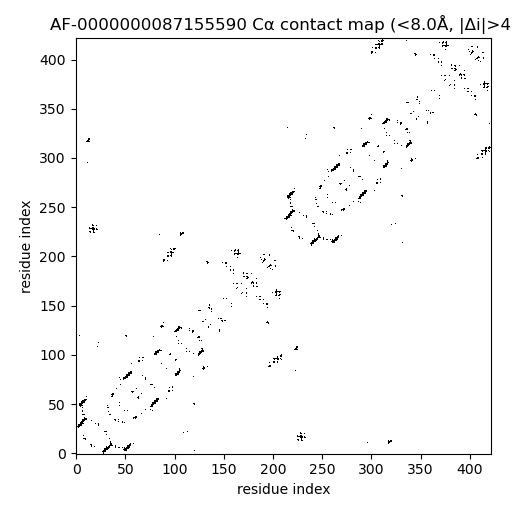200 ? -19.641 -20.406 -6.059 1 58.72 200 ARG B CA 1
ATOM 3055 C C . ARG B 1 200 ? -18.375 -20.344 -6.91 1 58.72 200 ARG B C 1
ATOM 3057 O O . ARG B 1 200 ? -17.578 -21.297 -6.918 1 58.72 200 ARG B O 1
ATOM 3064 N N . THR B 1 201 ? -18.203 -19.344 -7.461 1 54.41 201 THR B N 1
ATOM 3065 C CA . THR B 1 201 ? -17.047 -19.172 -8.336 1 54.41 201 THR B CA 1
ATOM 3066 C C . THR B 1 201 ? -15.758 -19.172 -7.527 1 54.41 201 THR B C 1
ATOM 3068 O O . THR B 1 201 ? -14.766 -19.781 -7.934 1 54.41 201 THR B O 1
ATOM 3071 N N . ALA B 1 202 ? -15.883 -18.688 -6.438 1 57.75 202 ALA B N 1
ATOM 3072 C CA . ALA B 1 202 ? -14.758 -18.688 -5.508 1 57.75 202 ALA B CA 1
ATOM 3073 C C . ALA B 1 202 ? -14.438 -20.109 -5.043 1 57.75 202 ALA B C 1
ATOM 3075 O O . ALA B 1 202 ? -13.273 -20.484 -4.914 1 57.75 202 ALA B O 1
ATOM 3076 N N . LEU B 1 203 ? -15.445 -20.859 -4.816 1 63.72 203 LEU B N 1
ATOM 3077 C CA . LEU B 1 203 ? -15.281 -22.234 -4.367 1 63.72 203 LEU B CA 1
ATOM 3078 C C . LEU B 1 203 ? -14.633 -23.094 -5.453 1 63.72 203 LEU B C 1
ATOM 3080 O O . LEU B 1 203 ? -13.719 -23.875 -5.172 1 63.72 203 LEU B O 1
ATOM 3084 N N . ALA B 1 204 ? -15.016 -22.922 -6.59 1 61.19 204 ALA B N 1
ATOM 3085 C CA . ALA B 1 204 ? -14.484 -23.719 -7.703 1 61.19 204 ALA B CA 1
ATOM 3086 C C . ALA B 1 204 ? -13.016 -23.391 -7.957 1 61.19 204 ALA B C 1
ATOM 3088 O O . ALA B 1 204 ? -12.211 -24.297 -8.203 1 61.19 204 ALA B O 1
ATOM 3089 N N . ALA B 1 205 ? -12.734 -22.266 -7.746 1 55.28 205 ALA B N 1
ATOM 3090 C CA . ALA B 1 205 ? -11.352 -21.828 -7.93 1 55.28 205 ALA B CA 1
ATOM 3091 C C . ALA B 1 205 ? -10.438 -22.438 -6.863 1 55.28 205 ALA B C 1
ATOM 3093 O O . ALA B 1 205 ? -9.328 -22.875 -7.164 1 55.28 205 ALA B O 1
ATOM 3094 N N . LEU B 1 206 ? -11.055 -22.453 -5.719 1 58.16 206 LEU B N 1
ATOM 3095 C CA . LEU B 1 206 ? -10.312 -23.047 -4.605 1 58.16 206 LEU B CA 1
ATOM 3096 C C . LEU B 1 206 ? -10.07 -24.531 -4.832 1 58.16 206 LEU B C 1
ATOM 3098 O O . LEU B 1 206 ? -8.984 -25.031 -4.547 1 58.16 206 LEU B O 1
ATOM 3102 N N . ALA B 1 207 ? -11.039 -25.156 -5.305 1 59.28 207 ALA B N 1
ATOM 3103 C CA . ALA B 1 207 ? -10.992 -26.609 -5.52 1 59.28 207 ALA B CA 1
ATOM 3104 C C . ALA B 1 207 ? -10.016 -26.969 -6.633 1 59.28 207 ALA B C 1
ATOM 3106 O O . ALA B 1 207 ? -9.312 -27.984 -6.547 1 59.28 207 ALA B O 1
ATOM 3107 N N . MET B 1 208 ? -9.891 -26.141 -7.441 1 52.72 208 MET B N 1
ATOM 3108 C CA . MET B 1 208 ? -9.008 -26.406 -8.578 1 52.72 208 MET B CA 1
ATOM 3109 C C . MET B 1 208 ? -7.551 -26.188 -8.203 1 52.72 208 MET B C 1
ATOM 3111 O O . MET B 1 208 ? -6.66 -26.844 -8.75 1 52.72 208 MET B O 1
ATOM 3115 N N . SER B 1 209 ? -7.414 -25.375 -7.336 1 45.69 209 SER B N 1
ATOM 3116 C CA . SER B 1 209 ? -6.059 -25.094 -6.875 1 45.69 209 SER B CA 1
ATOM 3117 C C . SER B 1 209 ? -5.496 -26.266 -6.066 1 45.69 209 SER B C 1
ATOM 3119 O O . SER B 1 209 ? -4.293 -26.328 -5.816 1 45.69 209 SER B O 1
ATOM 3121 N N . GLN B 1 210 ? -6.316 -27.047 -5.578 1 47.38 210 GLN B N 1
ATOM 3122 C CA . GLN B 1 210 ? -5.926 -28.219 -4.797 1 47.38 210 GLN B CA 1
ATOM 3123 C C . GLN B 1 210 ? -5.715 -29.438 -5.691 1 47.38 210 GLN B C 1
ATOM 3125 O O . GLN B 1 210 ? -5.305 -30.5 -5.219 1 47.38 210 GLN B O 1
ATOM 3130 N N . ARG B 1 211 ? -5.984 -29.281 -6.949 1 45.72 211 ARG B N 1
ATOM 3131 C CA . ARG B 1 211 ? -5.723 -30.422 -7.828 1 45.72 211 ARG B CA 1
ATOM 3132 C C . ARG B 1 211 ? -4.32 -30.344 -8.422 1 45.72 211 ARG B C 1
ATOM 3134 O O . ARG B 1 211 ? -3.826 -29.25 -8.719 1 45.72 211 ARG B O 1
#

Sequence (422 aa):
MRRTRLVIADRHPIVLQGLASVFAAVRDFEIVASCSDGASCVEAIRNSGSDIALLEDAFPDVTSAEILAMIDGERLSTRVVFFAAEAQQGELAPPLAAGACNVISKHASPETLVQSLRVVAEGGTVLVGLAPGLVPAAKEADGAVVDNVLAVLTDREREIMRLVSEGLSNKAIARRLNLSQGTIKVHLHHIYQKLEINNRTALAALAMSQRMRRTRLVIADRHPIVLQGLASVFAAVRDFEIVASCSDGASCVEAIRNSGSDIALLEDAFPDVTSAEILAMIDGERLSTRVVFFAAEAQQGELAPPLAAGACNVISKHASPETLVQSLRVVAEGGTVLVGLAPGLVPAAKEADGAVVDNVLAVLTDREREIMRLVSEGLSNKAIARRLNLSQGTIKVHLHHIYQKLEINNRTALAALAMSQR

Secondary structure (DSSP, 8-state):
-PPEEEEEE-S-HHHHHHHHHHHHT-SSEEEEEEESSHHHHHHHHHHH--SEEEE-S--SSS-HHHHHHHHHHTT--PEEEEEESS--TTTTHHHHHTSS-EEEETTS-HHHHHHHHHHHHTT---EE---GGGS----S-SS-TT--TGGGS-HHHHHHHHHHHTT--HHHHHHHHT--HHHHHHHHHHHHHHTT--SHHHHHHHHHHT-/-PPEEEEEE-S-HHHHHHHHHHHHT-SSEEEEEEESSHHHHHHHHHHH--SEEEE-S--SSS-HHHHHHHHHHTT--PEEEEEESS--TTTTHHHHHTSS-EEEETTS-HHHHHHHHHHHHTT---EE---GGGS------SS-TT--GGGGS-HHHHHHHHHHHTT--HHHHHHHHT--HHHHHHHHHHHHHHTT--SHHHHHHHHHHT-

Solvent-accessible surface area (backbone atoms only — not comparable to full-atom values): 22509 Å² total; per-residue (Å²): 130,85,53,46,31,29,31,39,30,33,66,31,45,40,44,51,44,10,50,54,54,58,44,70,75,41,80,61,46,38,78,78,43,80,24,60,47,38,68,57,34,53,52,42,60,73,71,63,74,31,48,33,36,43,24,46,63,76,44,93,81,38,50,55,60,56,52,52,48,49,36,57,75,67,64,51,80,50,41,57,28,31,44,22,82,65,45,48,50,62,75,52,23,58,47,28,39,80,34,72,44,21,35,36,18,36,59,34,48,70,66,54,49,55,53,48,49,51,39,40,75,73,71,45,71,38,80,44,58,43,51,67,77,48,44,57,87,66,73,87,72,92,82,83,71,63,66,55,66,64,61,72,40,51,74,66,48,45,52,49,28,44,46,36,41,72,64,48,48,61,62,55,47,10,64,74,67,73,46,51,51,65,56,46,51,52,47,48,47,49,45,16,56,63,53,38,37,83,48,68,61,34,42,16,8,53,34,48,48,74,101,130,86,54,45,31,29,32,38,29,33,67,31,46,41,43,51,44,10,50,50,54,57,45,69,75,42,80,61,45,37,78,78,44,78,24,58,47,36,70,57,35,54,52,43,60,72,69,63,74,30,47,32,35,43,26,46,62,78,44,94,81,37,51,56,61,56,54,52,48,49,37,58,75,66,66,51,81,50,42,55,29,32,44,23,82,64,46,48,51,62,75,53,21,58,48,25,38,83,31,68,45,20,34,35,18,36,60,35,46,72,68,53,49,52,53,46,50,51,39,42,74,73,70,45,72,38,83,45,60,42,52,68,76,46,44,64,88,66,74,84,71,91,83,83,70,68,67,55,70,63,63,74,40,50,74,67,48,44,52,49,28,45,45,36,42,71,65,47,48,60,63,55,48,11,64,74,66,73,48,50,50,64,56,46,51,50,48,48,48,47,45,16,56,63,53,36,35,84,48,68,59,35,42,16,6,52,34,46,43,74,100

InterPro domains:
  IPR000792 Transcription regulator LuxR, C-terminal [PF00196] (152-207)
  IPR000792 Transcription regulator LuxR, C-terminal [PR00038] (153-167)
  IPR000792 Transcription regulator LuxR, C-terminal [PR00038] (167-183)
  IPR000792 Transcription regulator LuxR, C-terminal [PR00038] (183-195)
  IPR000792 Transcription regulator LuxR, C-terminal [PS00622] (167-194)
  IPR000792 Transcription regulator LuxR, C-terminal [PS50043] (146-211)
  IPR000792 Transcription regulator LuxR, C-terminal [SM00421] (150-207)
  IPR000792 Transcription regulator LuxR, C-terminal [cd06170] (153-209)
  IPR001789 Signal transduction response regulator, receiver domain [PF00072] (7-117)
  IPR001789 Signal transduction response regulator, receiver domain [PS50110] (5-121)
  IPR011006 CheY-like superfamily [SSF52172] (4-124)
  IPR016032 Signal transduction response regulator, C-terminal effector [SSF46894] (144-209)
  IPR039420 Transcriptional regulatory protein WalR-like [PTHR43214] (2-209)
  IPR058245 NreC/VraR/RcsB-like, phosphoacceptor receiver domain [cd17535] (7-122)

pLDDT: mean 76.6, std 20.53, range [28.66, 98.5]

Foldseek 3Di:
DAAQEEEEEALDVVVVVVVVVLCVVDDRHDYQYYYNADVVLLVCQVPVLGQEYEYAQDGPVDHLLRSLCSCVVVVRNYAYAHAYAALQQESCLVNLLSALHHYEYVVDDSVRVVLSVVCVSVVHGHDYPHPVQQAPPDDPDDDPPPDPLVVLQDPVLLVLLLVLLVVDDLVRSCVVVVHDSVVSVVSVVVNCSSNVYDDSSSSNSNSRHVD/DAAQEEEEEALDVVVVVVVVVLCVVDDRHDYQYYYNADVVLLVCQVPVLGQEYEYAQDGPPDHLLRSLCSCVVVVRNYAYAHAYAALQQESCLVNLLSELHHYEYVVDDSVRVVLSVVCVSVVHGHDYPHPVQQQPPDDPDDDDPPPPLPVLQDPVLLVLLLVLLVVDDLVRSCVVVVHDSVVSVVSVVVNCSNNVYDDSSSSNSNSRHVD